Protein AF-0000000066158138 (afdb_homodimer)

Structure (mmCIF, N/CA/C/O backbone):
data_AF-0000000066158138-model_v1
#
loop_
_entity.id
_entity.type
_entity.pdbx_description
1 polymer 'Ribonuclease 3'
#
loop_
_atom_site.group_PDB
_atom_site.id
_atom_site.type_symbol
_atom_site.label_atom_id
_atom_site.label_alt_id
_atom_site.label_comp_id
_atom_site.label_asym_id
_atom_site.label_entity_id
_atom_site.label_seq_id
_atom_site.pdbx_PDB_ins_code
_atom_site.Cartn_x
_atom_site.Cartn_y
_atom_site.Cartn_z
_atom_site.occupancy
_atom_site.B_iso_or_equiv
_atom_site.auth_seq_id
_atom_site.auth_comp_id
_atom_site.auth_asym_id
_atom_site.auth_atom_id
_atom_site.pdbx_PDB_model_num
ATOM 1 N N . MET A 1 1 ? -23.312 14.273 19.5 1 67.94 1 MET A N 1
ATOM 2 C CA . MET A 1 1 ? -22.516 13.242 18.844 1 67.94 1 MET A CA 1
ATOM 3 C C . MET A 1 1 ? -23.359 12 18.562 1 67.94 1 MET A C 1
ATOM 5 O O . MET A 1 1 ? -24.312 11.719 19.297 1 67.94 1 MET A O 1
ATOM 9 N N . LEU A 1 2 ? -23.156 11.445 17.406 1 81.56 2 LEU A N 1
ATOM 10 C CA . LEU A 1 2 ? -23.984 10.328 16.969 1 81.56 2 LEU A CA 1
ATOM 11 C C . LEU A 1 2 ? -23.781 9.117 17.875 1 81.56 2 LEU A C 1
ATOM 13 O O . LEU A 1 2 ? -22.734 8.969 18.5 1 81.56 2 LEU A O 1
ATOM 17 N N . ASP A 1 3 ? -24.844 8.438 18.156 1 91.94 3 ASP A N 1
ATOM 18 C CA . ASP A 1 3 ? -24.75 7.125 18.781 1 91.94 3 ASP A CA 1
ATOM 19 C C . ASP A 1 3 ? -24.156 6.094 1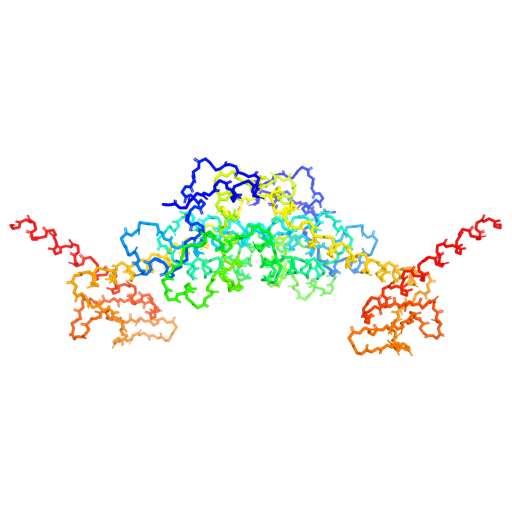7.828 1 91.94 3 ASP A C 1
ATOM 21 O O . ASP A 1 3 ? -24.781 5.723 16.844 1 91.94 3 ASP A O 1
ATOM 25 N N . LEU A 1 4 ? -22.953 5.711 18.141 1 96.12 4 LEU A N 1
ATOM 26 C CA . LEU A 1 4 ? -22.219 4.863 17.219 1 96.12 4 LEU A CA 1
ATOM 27 C C . LEU A 1 4 ? -22.234 3.408 17.672 1 96.12 4 LEU A C 1
ATOM 29 O O . LEU A 1 4 ? -21.484 2.582 17.156 1 96.12 4 LEU A O 1
ATOM 33 N N . THR A 1 5 ? -23.141 3.068 18.578 1 95.94 5 THR A N 1
ATOM 34 C CA . THR A 1 5 ? -23.234 1.728 19.141 1 95.94 5 THR A CA 1
ATOM 35 C C . THR A 1 5 ? -23.578 0.704 18.062 1 95.94 5 THR A C 1
ATOM 37 O O . THR A 1 5 ? -22.984 -0.374 18.016 1 95.94 5 THR A O 1
ATOM 40 N N . GLU A 1 6 ? -24.484 1.044 17.234 1 96.69 6 GLU A N 1
ATOM 41 C CA . GLU A 1 6 ? -24.906 0.137 16.156 1 96.69 6 GLU A CA 1
ATOM 42 C C . GLU A 1 6 ? -23.766 -0.094 15.172 1 96.69 6 GLU A C 1
ATOM 44 O O . GLU A 1 6 ? -23.609 -1.198 14.641 1 96.69 6 GLU A O 1
ATOM 49 N N . LEU A 1 7 ? -23.047 0.933 14.906 1 97.88 7 LEU A N 1
ATOM 50 C CA . LEU A 1 7 ? -21.906 0.79 14 1 97.88 7 LEU A CA 1
ATOM 51 C C . LEU A 1 7 ? -20.828 -0.104 14.617 1 97.88 7 LEU A C 1
ATOM 53 O O . LEU A 1 7 ? -20.281 -0.973 13.938 1 97.88 7 LEU A O 1
ATOM 57 N N . GLU A 1 8 ? -20.578 0.082 15.867 1 98.25 8 GLU A N 1
ATOM 58 C CA . GLU A 1 8 ? -19.641 -0.784 16.562 1 98.25 8 GLU A CA 1
ATOM 59 C C . GLU A 1 8 ? -20.062 -2.244 16.5 1 98.25 8 GLU A C 1
ATOM 61 O O . GLU A 1 8 ? -19.234 -3.137 16.312 1 98.25 8 GLU A O 1
ATOM 66 N N . ASN A 1 9 ? -21.359 -2.43 16.641 1 97.56 9 ASN A N 1
ATOM 67 C CA . ASN A 1 9 ? -21.906 -3.783 16.547 1 97.56 9 ASN A CA 1
ATOM 68 C C . ASN A 1 9 ? -21.688 -4.375 15.148 1 97.56 9 ASN A C 1
ATOM 70 O O . ASN A 1 9 ? -21.312 -5.543 15.016 1 97.56 9 ASN A O 1
ATOM 74 N N . SER A 1 10 ? -21.922 -3.592 14.188 1 97.75 10 SER A N 1
ATOM 75 C CA . SER A 1 10 ? -21.719 -4.047 12.82 1 97.75 10 SER A CA 1
ATOM 76 C C . SER A 1 10 ? -20.266 -4.359 12.539 1 97.75 10 SER A C 1
ATOM 78 O O . SER A 1 10 ? -19.938 -5.27 11.773 1 97.75 10 SER A O 1
ATOM 80 N N . LEU A 1 11 ? -19.391 -3.623 13.18 1 98.25 11 LEU A N 1
ATOM 81 C CA . LEU A 1 11 ? -17.953 -3.814 13.016 1 98.25 11 LEU A CA 1
ATOM 82 C C . LEU A 1 11 ? -17.453 -4.961 13.891 1 98.25 11 LEU A C 1
ATOM 84 O O . LEU A 1 11 ? -16.391 -5.531 13.633 1 98.25 11 LEU A O 1
ATOM 88 N N . GLY A 1 12 ? -18.203 -5.254 14.914 1 97.94 12 GLY A N 1
ATOM 89 C CA . GLY A 1 12 ? -17.797 -6.262 15.867 1 97.94 12 GLY A CA 1
ATOM 90 C C . GLY A 1 12 ? -16.656 -5.801 16.766 1 97.94 12 GLY A C 1
ATOM 91 O O . GLY A 1 12 ? -15.797 -6.594 17.156 1 97.94 12 GLY A O 1
ATOM 92 N N . VAL A 1 13 ? -16.578 -4.488 16.984 1 98.19 13 VAL A N 1
ATOM 93 C CA . VAL A 1 13 ? -15.469 -3.928 17.766 1 98.19 13 VAL A CA 1
ATOM 94 C C . VAL A 1 13 ? -16 -2.883 18.734 1 98.19 13 VAL A C 1
ATOM 96 O O . VAL A 1 13 ? -16.766 -1.989 18.344 1 98.19 13 VAL A O 1
ATOM 99 N N . LYS A 1 14 ? -15.68 -2.992 19.953 1 98 14 LYS A N 1
ATOM 100 C CA . LYS A 1 14 ? -15.922 -1.938 20.938 1 98 14 LYS A CA 1
ATOM 101 C C . LYS A 1 14 ? -14.68 -1.081 21.141 1 98 14 LYS A C 1
ATOM 103 O O . LYS A 1 14 ? -13.656 -1.566 21.625 1 98 14 LYS A O 1
ATOM 108 N N . PHE A 1 15 ? -14.812 0.191 20.875 1 98.06 15 PHE A N 1
ATOM 109 C CA . PHE A 1 15 ? -13.648 1.075 20.922 1 98.06 15 PHE A CA 1
ATOM 110 C C . PHE A 1 15 ? -13.297 1.44 22.359 1 98.06 15 PHE A C 1
ATOM 112 O O . PHE A 1 15 ? -14.18 1.704 23.172 1 98.06 15 PHE A O 1
ATOM 119 N N . GLU A 1 16 ? -12.047 1.436 22.672 1 98.12 16 GLU A N 1
ATOM 120 C CA . GLU A 1 16 ? -11.555 2.012 23.922 1 98.12 16 GLU A CA 1
ATOM 121 C C . GLU A 1 16 ? -11.594 3.537 23.875 1 98.12 16 GLU A C 1
ATOM 123 O O . GLU A 1 16 ? -11.922 4.18 24.875 1 98.12 16 GLU A O 1
ATOM 128 N N . GLN A 1 17 ? -11.258 4.09 22.719 1 97.12 17 GLN A N 1
ATOM 129 C CA . GLN A 1 17 ? -11.328 5.523 22.453 1 97.12 17 GLN A CA 1
ATOM 130 C C . GLN A 1 17 ? -12.359 5.828 21.375 1 97.12 17 GLN A C 1
ATOM 132 O O . GLN A 1 17 ? -12 6.016 20.203 1 97.12 17 GLN A O 1
ATOM 137 N N . PRO A 1 18 ? -13.539 6.016 21.812 1 96.06 18 PRO A N 1
ATOM 138 C CA . PRO A 1 18 ? -14.617 6.227 20.859 1 96.06 18 PRO A CA 1
ATOM 139 C C . PRO A 1 18 ? -14.367 7.422 19.938 1 96.06 18 PRO A C 1
ATOM 141 O O . PRO A 1 18 ? -14.875 7.461 18.812 1 96.06 18 PRO A O 1
ATOM 144 N N . SER A 1 19 ? -13.516 8.336 20.375 1 95.88 19 SER A N 1
ATOM 145 C CA . SER A 1 19 ? -13.227 9.531 19.594 1 95.88 19 SER A CA 1
ATOM 146 C C . SER A 1 19 ? -12.531 9.18 18.281 1 95.88 19 SER A C 1
ATOM 148 O O . SER A 1 19 ? -12.633 9.914 17.297 1 95.88 19 SER A O 1
ATOM 150 N N . LEU A 1 20 ? -11.812 8.055 18.25 1 97.62 20 LEU A N 1
ATOM 151 C CA . LEU A 1 20 ? -11.148 7.602 17.031 1 97.62 20 LEU A CA 1
ATOM 152 C C . LEU A 1 20 ? -12.18 7.266 15.953 1 97.62 20 LEU A C 1
ATOM 154 O O . LEU A 1 20 ? -12.008 7.648 14.789 1 97.62 20 LEU A O 1
ATOM 158 N N . LEU A 1 21 ? -13.227 6.551 16.406 1 98.31 21 LEU A N 1
ATOM 159 C CA . LEU A 1 21 ? -14.281 6.211 15.453 1 98.31 21 LEU A CA 1
ATOM 160 C C . LEU A 1 21 ? -15.016 7.465 14.977 1 98.31 21 LEU A C 1
ATOM 162 O O . LEU A 1 21 ? -15.344 7.586 13.797 1 98.31 21 LEU A O 1
ATOM 166 N N . GLU A 1 22 ? -15.227 8.359 15.859 1 97.12 22 GLU A N 1
ATOM 167 C CA . GLU A 1 22 ? -15.875 9.617 15.5 1 97.12 22 GLU A CA 1
ATOM 168 C C . GLU A 1 22 ? -15.062 10.383 14.461 1 97.12 22 GLU A C 1
ATOM 170 O O . GLU A 1 22 ? -15.609 10.867 13.469 1 97.12 22 GLU A O 1
ATOM 175 N N . GLN A 1 23 ? -13.805 10.438 14.711 1 96.81 23 GLN A N 1
ATOM 176 C CA . GLN A 1 23 ? -12.93 11.156 13.781 1 96.81 23 GLN A CA 1
ATOM 177 C C . GLN A 1 23 ? -12.953 10.516 12.398 1 96.81 23 GLN A C 1
ATOM 179 O O . GLN A 1 23 ? -12.906 11.219 11.383 1 96.81 23 GLN A O 1
ATOM 184 N N . ALA A 1 24 ? -12.984 9.25 12.328 1 98.56 24 ALA A N 1
ATOM 185 C CA . ALA A 1 24 ? -12.977 8.508 11.07 1 98.56 24 ALA A CA 1
ATOM 186 C C . ALA A 1 24 ? -14.211 8.836 10.234 1 98.56 24 ALA A C 1
ATOM 188 O O . ALA A 1 24 ? -14.227 8.586 9.023 1 98.56 24 ALA A O 1
ATOM 189 N N . LEU A 1 25 ? -15.219 9.414 10.883 1 98.44 25 LEU A N 1
ATOM 190 C CA . LEU A 1 25 ? -16.5 9.633 10.211 1 98.44 25 LEU A CA 1
ATOM 191 C C . LEU A 1 25 ? -16.672 11.109 9.844 1 98.44 25 LEU A C 1
ATOM 193 O O . LEU A 1 25 ? -17.703 11.5 9.297 1 98.44 25 LEU A O 1
ATOM 197 N N . ILE A 1 26 ? -15.656 11.867 10.078 1 97.5 26 ILE A N 1
ATOM 198 C CA . ILE A 1 26 ? -15.75 13.297 9.844 1 97.5 26 ILE A CA 1
ATOM 199 C C . ILE A 1 26 ? -15.227 13.633 8.445 1 97.5 26 ILE A C 1
ATOM 201 O O . ILE A 1 26 ? -14.031 13.484 8.172 1 97.5 26 ILE A O 1
ATOM 205 N N . HIS A 1 27 ? -16.094 14.047 7.637 1 97.12 27 HIS A N 1
ATOM 206 C CA . HIS A 1 27 ? -15.734 14.484 6.297 1 97.12 27 HIS A CA 1
ATOM 207 C C . HIS A 1 27 ? -15.211 15.914 6.309 1 97.12 27 HIS A C 1
ATOM 209 O O . HIS A 1 27 ? -15.594 16.719 7.164 1 97.12 27 HIS A O 1
ATOM 215 N N . THR A 1 28 ? -14.375 16.25 5.359 1 93.44 28 THR A N 1
ATOM 216 C CA . THR A 1 28 ? -13.758 17.562 5.266 1 93.44 28 THR A CA 1
ATOM 217 C C . THR A 1 28 ? -14.82 18.656 5.184 1 93.44 28 THR A C 1
ATOM 219 O O . THR A 1 28 ? -14.625 19.75 5.703 1 93.44 28 THR A O 1
ATOM 222 N N . SER A 1 29 ? -15.969 18.406 4.539 1 92.94 29 SER A N 1
ATOM 223 C CA . SER A 1 29 ? -17.031 19.406 4.406 1 92.94 29 SER A CA 1
ATOM 224 C C . SER A 1 29 ? -17.594 19.797 5.766 1 92.94 29 SER A C 1
ATOM 226 O O . SER A 1 29 ? -18.047 20.922 5.953 1 92.94 29 SER A O 1
ATOM 228 N N . TRP A 1 30 ? -17.594 18.859 6.688 1 93.94 30 TRP A N 1
ATOM 229 C CA . TRP A 1 30 ? -18.078 19.141 8.031 1 93.94 30 TRP A CA 1
ATOM 230 C C . TRP A 1 30 ? -17.109 20.031 8.797 1 93.94 30 TRP A C 1
ATOM 232 O O . TRP A 1 30 ? -17.531 20.938 9.523 1 93.94 30 TRP A O 1
ATOM 242 N N . VAL A 1 31 ? -15.859 19.766 8.672 1 88.69 31 VAL A N 1
ATOM 243 C CA . VAL A 1 31 ? -14.812 20.531 9.328 1 88.69 31 VAL A CA 1
ATOM 244 C C . VAL A 1 31 ? -14.883 21.984 8.867 1 88.69 31 VAL A C 1
ATOM 246 O O . VAL A 1 31 ? -14.727 22.906 9.672 1 88.69 31 VAL A O 1
ATOM 249 N N . ASN A 1 32 ? -15.039 22.156 7.598 1 82.19 32 ASN A N 1
ATOM 250 C CA . ASN A 1 32 ? -15.117 23.5 7.023 1 82.19 32 ASN A CA 1
ATOM 251 C C . ASN A 1 32 ? -16.234 24.312 7.656 1 82.19 32 ASN A C 1
ATOM 253 O O . ASN A 1 32 ? -16.125 25.531 7.785 1 82.19 32 ASN A O 1
ATOM 257 N N . GLU A 1 33 ? -17.281 23.625 8.055 1 87.88 33 GLU A N 1
ATOM 258 C CA . GLU A 1 33 ? -18.438 24.297 8.633 1 87.88 33 GLU A CA 1
ATOM 259 C C . GLU A 1 33 ? -18.344 24.375 10.156 1 87.88 33 GLU A C 1
ATOM 261 O O . GLU A 1 33 ? -19.109 25.094 10.797 1 87.88 33 GLU A O 1
ATOM 266 N N . ASN A 1 34 ? -17.406 23.641 10.656 1 84.88 34 ASN A N 1
ATOM 267 C CA . ASN A 1 34 ? -17.188 23.609 12.102 1 84.88 34 ASN A CA 1
ATOM 268 C C . ASN A 1 34 ? -15.727 23.844 12.445 1 84.88 34 ASN A C 1
ATOM 270 O O . ASN A 1 34 ? -15.086 22.969 13.055 1 84.88 34 ASN A O 1
ATOM 274 N N . PRO A 1 35 ? -15.242 24.969 12.156 1 70.94 35 PRO A N 1
ATOM 275 C CA . PRO A 1 35 ? -13.805 25.234 12.281 1 70.94 35 PRO A CA 1
ATOM 276 C C . PRO A 1 35 ? -13.312 25.141 13.727 1 70.94 35 PRO A C 1
ATOM 278 O O . PRO A 1 35 ? -12.125 24.906 13.953 1 70.94 35 PRO A O 1
ATOM 281 N N . ASN A 1 36 ? -14.164 25.25 14.633 1 70.38 36 ASN A N 1
ATOM 282 C CA . ASN A 1 36 ? -13.766 25.203 16.047 1 70.38 36 ASN A CA 1
ATOM 283 C C . ASN A 1 36 ? -13.625 23.781 16.547 1 70.38 36 ASN A C 1
ATOM 285 O O . ASN A 1 36 ? -13.18 23.547 17.672 1 70.38 36 ASN A O 1
ATOM 289 N N . HIS A 1 37 ? -14.039 22.953 15.711 1 71.69 37 HIS A N 1
ATOM 290 C CA . HIS A 1 37 ? -13.898 21.562 16.125 1 71.69 37 HIS A CA 1
ATOM 291 C C . HIS A 1 37 ? -12.438 21.109 16.078 1 71.69 37 HIS A C 1
ATOM 293 O O . HIS A 1 37 ? -11.719 21.438 15.125 1 71.69 37 HIS A O 1
ATOM 299 N N . SER A 1 38 ? -11.984 20.562 17.031 1 69 38 SER A N 1
ATOM 300 C CA . SER A 1 38 ? -10.57 20.266 17.234 1 69 38 SER A CA 1
ATOM 301 C C . SER A 1 38 ? -10.133 19.062 16.406 1 69 38 SER A C 1
ATOM 303 O O . SER A 1 38 ? -8.953 18.922 16.094 1 69 38 SER A O 1
ATOM 305 N N . SER A 1 39 ? -11.188 18.344 16.078 1 76 39 SER A N 1
ATOM 306 C CA . SER A 1 39 ? -10.789 17.141 15.359 1 76 39 SER A CA 1
ATOM 307 C C . SER A 1 39 ? -10.617 17.406 13.867 1 76 39 SER A C 1
ATOM 309 O O . SER A 1 39 ? -11.414 18.141 13.266 1 76 39 SER A O 1
ATOM 311 N N . GLY A 1 40 ? -9.602 16.938 13.258 1 85.81 40 GLY A N 1
ATOM 312 C CA . GLY A 1 40 ? -9.422 17.016 11.82 1 85.81 40 GLY A CA 1
ATOM 313 C C . GLY A 1 40 ? -10.328 16.062 11.062 1 85.81 40 GLY A C 1
ATOM 314 O O . GLY A 1 40 ? -11.109 15.32 11.664 1 85.81 40 GLY A O 1
ATOM 315 N N . SER A 1 41 ? -10.398 16.141 9.789 1 94.62 41 SER A N 1
ATOM 316 C CA . SER A 1 41 ? -11.18 15.25 8.938 1 94.62 41 SER A CA 1
ATOM 317 C C . SER A 1 41 ? -10.609 13.836 8.969 1 94.62 41 SER A C 1
ATOM 319 O O . SER A 1 41 ? -9.609 13.578 9.633 1 94.62 41 SER A O 1
ATOM 321 N N . ASN A 1 42 ? -11.258 13 8.297 1 97.88 42 ASN A N 1
ATOM 322 C CA . ASN A 1 42 ? -10.867 11.594 8.305 1 97.88 42 ASN A CA 1
ATOM 323 C C . ASN A 1 42 ? -9.797 11.305 7.25 1 97.88 42 ASN A C 1
ATOM 325 O O . ASN A 1 42 ? -9.398 10.156 7.066 1 97.88 42 ASN A O 1
ATOM 329 N N . GLU A 1 43 ? -9.242 12.281 6.621 1 97.38 43 GLU A N 1
ATOM 330 C CA . GLU A 1 43 ? -8.391 12.094 5.453 1 97.38 43 GLU A CA 1
ATOM 331 C C . GLU A 1 43 ? -7.062 11.445 5.832 1 97.38 43 GLU A C 1
ATOM 333 O O . GLU A 1 43 ? -6.57 10.57 5.125 1 97.38 43 GLU A O 1
ATOM 338 N N . ARG A 1 44 ? -6.496 11.922 6.918 1 97.25 44 ARG A N 1
ATOM 339 C CA . ARG A 1 44 ? -5.238 11.328 7.355 1 97.25 44 ARG A CA 1
ATOM 340 C C . ARG A 1 44 ? -5.434 9.867 7.754 1 97.25 44 ARG A C 1
ATOM 342 O O . ARG A 1 44 ? -4.57 9.023 7.492 1 97.25 44 ARG A O 1
ATOM 349 N N . MET A 1 45 ? -6.578 9.562 8.367 1 98.62 45 MET A N 1
ATOM 350 C CA . MET A 1 45 ? -6.891 8.188 8.742 1 98.62 45 MET A CA 1
ATOM 351 C C . MET A 1 45 ? -7.152 7.332 7.512 1 98.62 45 MET A C 1
ATOM 353 O O . MET A 1 45 ? -6.828 6.141 7.5 1 98.62 45 MET A O 1
ATOM 357 N N . GLU A 1 46 ? -7.82 7.949 6.523 1 98.75 46 GLU A N 1
ATOM 358 C CA . GLU A 1 46 ? -7.988 7.258 5.25 1 98.75 46 GLU A CA 1
ATOM 359 C C . GLU A 1 46 ? -6.648 6.801 4.684 1 98.75 46 GLU A C 1
ATOM 361 O O . GLU A 1 46 ? -6.52 5.668 4.219 1 98.75 46 GLU A O 1
ATOM 366 N N . PHE A 1 47 ? -5.684 7.672 4.805 1 98.62 47 PHE A N 1
ATOM 367 C CA . PHE A 1 47 ? -4.324 7.391 4.355 1 98.62 47 PHE A CA 1
ATOM 368 C C . PHE A 1 47 ? -3.758 6.176 5.078 1 98.62 47 PHE A C 1
ATOM 370 O O . PHE A 1 47 ? -3.246 5.25 4.445 1 98.62 47 PHE A O 1
ATOM 377 N N . LEU A 1 48 ? -3.844 6.137 6.328 1 98.81 48 LEU A N 1
ATOM 378 C CA . LEU A 1 48 ? -3.338 5.023 7.121 1 98.81 48 LEU A CA 1
ATOM 379 C C . LEU A 1 48 ? -4.145 3.756 6.859 1 98.81 48 LEU A C 1
ATOM 381 O O . LEU A 1 48 ? -3.574 2.674 6.707 1 98.81 48 LEU A O 1
ATOM 385 N N . GLY A 1 49 ? -5.445 3.896 6.797 1 98.88 49 GLY A N 1
ATOM 386 C CA . GLY A 1 49 ? -6.328 2.762 6.582 1 98.88 49 GLY A CA 1
ATOM 387 C C . GLY A 1 49 ? -6.094 2.062 5.258 1 98.88 49 GLY A C 1
ATOM 388 O O . GLY A 1 49 ? -6.188 0.837 5.172 1 98.88 49 GLY A O 1
ATOM 389 N N . ASP A 1 50 ? -5.832 2.85 4.27 1 98.56 50 ASP A N 1
ATOM 390 C CA . ASP A 1 50 ? -5.52 2.293 2.957 1 98.56 50 ASP A CA 1
ATOM 391 C C . ASP A 1 50 ? -4.309 1.363 3.029 1 98.56 50 ASP A C 1
ATOM 393 O O . ASP A 1 50 ? -4.328 0.267 2.463 1 98.56 50 ASP A O 1
ATOM 397 N N . ALA A 1 51 ? -3.297 1.806 3.729 1 98.69 51 ALA A N 1
ATOM 398 C CA . ALA A 1 51 ? -2.076 1.015 3.873 1 98.69 51 ALA A CA 1
ATOM 399 C C . ALA A 1 51 ? -2.336 -0.248 4.688 1 98.69 51 ALA A C 1
ATOM 401 O O . ALA A 1 51 ? -1.831 -1.323 4.359 1 98.69 51 ALA A O 1
ATOM 402 N N . VAL A 1 52 ? -3.109 -0.127 5.727 1 98.88 52 VAL A N 1
ATOM 403 C CA . VAL A 1 52 ? -3.447 -1.25 6.594 1 98.88 52 VAL A CA 1
ATOM 404 C C . VAL A 1 52 ? -4.215 -2.305 5.801 1 98.88 52 VAL A C 1
ATOM 406 O O . VAL A 1 52 ? -3.896 -3.494 5.863 1 98.88 52 VAL A O 1
ATOM 409 N N . LEU A 1 53 ? -5.18 -1.821 5.051 1 98.88 53 LEU A N 1
ATOM 410 C CA . LEU A 1 53 ? -5.973 -2.715 4.211 1 98.88 53 LEU A CA 1
ATOM 411 C C . LEU A 1 53 ? -5.086 -3.438 3.203 1 98.88 53 LEU A C 1
ATOM 413 O O . LEU A 1 53 ? -5.219 -4.648 3.01 1 98.88 53 LEU A O 1
ATOM 417 N N . GLY A 1 54 ? -4.188 -2.721 2.652 1 98.56 54 GLY A N 1
ATOM 418 C CA . GLY A 1 54 ? -3.295 -3.256 1.637 1 98.56 54 GLY A CA 1
ATOM 419 C C . GLY A 1 54 ? -2.428 -4.395 2.145 1 98.56 54 GLY A C 1
ATOM 420 O O . GLY A 1 54 ? -2.33 -5.441 1.501 1 98.56 54 GLY A O 1
ATOM 421 N N . VAL A 1 55 ? -1.822 -4.184 3.279 1 98.81 55 VAL A N 1
ATOM 422 C CA . VAL A 1 55 ? -0.882 -5.188 3.768 1 98.81 55 VAL A CA 1
ATOM 423 C C . VAL A 1 55 ? -1.646 -6.41 4.266 1 98.81 55 VAL A C 1
ATOM 425 O O . VAL A 1 55 ? -1.182 -7.543 4.117 1 98.81 55 VAL A O 1
ATOM 428 N N . ILE A 1 56 ? -2.816 -6.215 4.816 1 98.81 56 ILE A N 1
ATOM 429 C CA . ILE A 1 56 ? -3.613 -7.332 5.312 1 98.81 56 ILE A CA 1
ATOM 430 C C . ILE A 1 56 ? -4.008 -8.242 4.148 1 98.81 56 ILE A C 1
ATOM 432 O O . ILE A 1 56 ? -3.857 -9.461 4.23 1 98.81 56 ILE A O 1
ATOM 436 N N . PHE A 1 57 ? -4.418 -7.66 3.072 1 98.69 57 PHE A N 1
ATOM 437 C CA . PHE A 1 57 ? -4.801 -8.477 1.929 1 98.69 57 PHE A CA 1
ATOM 438 C C . PHE A 1 57 ? -3.572 -9.062 1.239 1 98.69 57 PHE A C 1
ATOM 440 O O . PHE A 1 57 ? -3.605 -10.188 0.749 1 98.69 57 PHE A O 1
ATOM 447 N N . ALA A 1 58 ? -2.516 -8.273 1.13 1 98.69 58 ALA A N 1
ATOM 448 C CA . ALA A 1 58 ? -1.293 -8.82 0.546 1 98.69 58 ALA A CA 1
ATOM 449 C C . ALA A 1 58 ? -0.835 -10.062 1.299 1 98.69 58 ALA A C 1
ATOM 451 O O . ALA A 1 58 ? -0.496 -11.078 0.686 1 98.69 58 ALA A O 1
ATOM 452 N N . ASP A 1 59 ? -0.849 -9.922 2.578 1 98.62 59 ASP A N 1
ATOM 453 C CA . ASP A 1 59 ? -0.461 -11.039 3.436 1 98.62 59 ASP A CA 1
ATOM 454 C C . ASP A 1 59 ? -1.388 -12.234 3.232 1 98.62 59 ASP A C 1
ATOM 456 O O . ASP A 1 59 ? -0.924 -13.367 3.082 1 98.62 59 ASP A O 1
ATOM 460 N N . ARG A 1 60 ? -2.654 -12.008 3.195 1 97.88 60 ARG A N 1
ATOM 461 C CA . ARG A 1 60 ? -3.643 -13.062 3.021 1 97.88 60 ARG A CA 1
ATOM 462 C C . ARG A 1 60 ? -3.486 -13.742 1.664 1 97.88 60 ARG A C 1
ATOM 464 O O . ARG A 1 60 ? -3.465 -14.969 1.576 1 97.88 60 ARG A O 1
ATOM 471 N N . LEU A 1 61 ? -3.396 -13.008 0.649 1 97.12 61 LEU A N 1
ATOM 472 C CA . LEU A 1 61 ? -3.295 -13.523 -0.71 1 97.12 61 LEU A CA 1
ATOM 473 C C . LEU A 1 61 ? -2.002 -14.312 -0.896 1 97.12 61 LEU A C 1
ATOM 475 O O . LEU A 1 61 ? -2.004 -15.375 -1.517 1 97.12 61 LEU A O 1
ATOM 479 N N . TYR A 1 62 ? -0.928 -13.781 -0.388 1 97.5 62 TYR A N 1
ATOM 480 C CA . TYR A 1 62 ? 0.371 -14.438 -0.469 1 97.5 62 TYR A CA 1
ATOM 481 C C . TYR A 1 62 ? 0.307 -15.844 0.112 1 97.5 62 TYR A C 1
ATOM 483 O O . TYR A 1 62 ? 0.866 -16.781 -0.459 1 97.5 62 TYR A O 1
ATOM 491 N N . HIS A 1 63 ? -0.38 -15.961 1.185 1 95.88 63 HIS A N 1
ATOM 492 C CA . HIS A 1 63 ? -0.421 -17.234 1.893 1 95.88 63 HIS A CA 1
ATOM 493 C C . HIS A 1 63 ? -1.529 -18.125 1.351 1 95.88 63 HIS A C 1
ATOM 495 O O . HIS A 1 63 ? -1.355 -19.344 1.247 1 95.88 63 HIS A O 1
ATOM 501 N N . ASP A 1 64 ? -2.637 -17.578 0.997 1 93.31 64 ASP A N 1
ATOM 502 C CA . ASP A 1 64 ? -3.791 -18.344 0.559 1 93.31 64 ASP A CA 1
ATOM 503 C C . ASP A 1 64 ? -3.568 -18.922 -0.838 1 93.31 64 ASP A C 1
ATOM 505 O O . ASP A 1 64 ? -4.141 -19.953 -1.188 1 93.31 64 ASP A O 1
ATOM 509 N N . PHE A 1 65 ? -2.752 -18.25 -1.624 1 90.12 65 PHE A N 1
ATOM 510 C CA . PHE A 1 65 ? -2.555 -18.656 -3.008 1 90.12 65 PHE A CA 1
ATOM 511 C C . PHE A 1 65 ? -1.073 -18.859 -3.309 1 90.12 65 PHE A C 1
ATOM 513 O O . PHE A 1 65 ? -0.491 -18.109 -4.102 1 90.12 65 PHE A O 1
ATOM 520 N N . PRO A 1 66 ? -0.517 -19.891 -2.844 1 87.44 66 PRO A N 1
ATOM 521 C CA . PRO A 1 66 ? 0.927 -20.109 -2.975 1 87.44 66 PRO A CA 1
ATOM 522 C C . PRO A 1 66 ? 1.354 -20.391 -4.414 1 87.44 66 PRO A C 1
ATOM 524 O O . PRO A 1 66 ? 2.529 -20.234 -4.754 1 87.44 66 PRO A O 1
ATOM 527 N N . ASP A 1 67 ? 0.398 -20.672 -5.289 1 80.5 67 ASP A N 1
ATOM 528 C CA . ASP A 1 67 ? 0.772 -21.141 -6.621 1 80.5 67 ASP A CA 1
ATOM 529 C C . ASP A 1 67 ? 0.511 -20.062 -7.672 1 80.5 67 ASP A C 1
ATOM 531 O O . ASP A 1 67 ? 0.812 -20.25 -8.852 1 80.5 67 ASP A O 1
ATOM 535 N N . ILE A 1 68 ? -0.035 -18.953 -7.223 1 83.19 68 ILE A N 1
ATOM 536 C CA . ILE A 1 68 ? -0.335 -17.922 -8.203 1 83.19 68 ILE A CA 1
ATOM 537 C C . ILE A 1 68 ? 0.836 -16.953 -8.297 1 83.19 68 ILE A C 1
ATOM 539 O O . ILE A 1 68 ? 1.554 -16.734 -7.32 1 83.19 68 ILE A O 1
ATOM 543 N N . GLN A 1 69 ? 0.986 -16.328 -9.453 1 87.31 69 GLN A N 1
ATOM 544 C CA . GLN A 1 69 ? 2.115 -15.453 -9.734 1 87.31 69 GLN A CA 1
ATOM 545 C C . GLN A 1 69 ? 1.852 -14.039 -9.219 1 87.31 69 GLN A C 1
ATOM 547 O O . GLN A 1 69 ? 0.711 -13.688 -8.906 1 87.31 69 GLN A O 1
ATOM 552 N N . GLU A 1 70 ? 2.916 -13.258 -9.203 1 92.88 70 GLU A N 1
ATOM 553 C CA . GLU A 1 70 ? 2.871 -11.898 -8.672 1 92.88 70 GLU A CA 1
ATOM 554 C C . GLU A 1 70 ? 1.809 -11.062 -9.383 1 92.88 70 GLU A C 1
ATOM 556 O O . GLU A 1 70 ? 1.085 -10.297 -8.742 1 92.88 70 GLU A O 1
ATOM 561 N N . GLY A 1 71 ? 1.767 -11.188 -10.672 1 91.56 71 GLY A N 1
ATOM 562 C CA . GLY A 1 71 ? 0.784 -10.43 -11.43 1 91.56 71 GLY A CA 1
ATOM 563 C C . GLY A 1 71 ? -0.641 -10.672 -10.969 1 91.56 71 GLY A C 1
ATOM 564 O O . GLY A 1 71 ? -1.427 -9.734 -10.844 1 91.56 71 GLY A O 1
ATOM 565 N N . ASP A 1 72 ? -0.97 -11.859 -10.688 1 90.06 72 ASP A N 1
ATOM 566 C CA . ASP A 1 72 ? -2.307 -12.219 -10.227 1 90.06 72 ASP A CA 1
ATOM 567 C C . ASP A 1 72 ? -2.531 -11.758 -8.789 1 90.06 72 ASP A C 1
ATOM 569 O O . ASP A 1 72 ? -3.631 -11.32 -8.438 1 90.06 72 ASP A O 1
ATOM 573 N N . LEU A 1 73 ? -1.496 -11.922 -7.938 1 94.81 73 LEU A N 1
ATOM 574 C CA . LEU A 1 73 ? -1.594 -11.398 -6.578 1 94.81 73 LEU A CA 1
ATOM 575 C C . LEU A 1 73 ? -1.936 -9.914 -6.594 1 94.81 73 LEU A C 1
ATOM 577 O O . LEU A 1 73 ? -2.811 -9.469 -5.848 1 94.81 73 LEU A O 1
ATOM 581 N N . THR A 1 74 ? -1.253 -9.203 -7.461 1 95.5 74 THR A N 1
ATOM 582 C CA . THR A 1 74 ? -1.477 -7.77 -7.605 1 95.5 74 THR A CA 1
ATOM 583 C C . THR A 1 74 ? -2.898 -7.488 -8.078 1 95.5 74 THR A C 1
ATOM 585 O O . THR A 1 74 ? -3.572 -6.602 -7.547 1 95.5 74 THR A O 1
ATOM 588 N N . ARG A 1 75 ? -3.311 -8.211 -9.023 1 92.44 75 ARG A N 1
ATOM 589 C CA . ARG A 1 75 ? -4.66 -8.055 -9.555 1 92.44 75 ARG A CA 1
ATOM 590 C C . ARG A 1 75 ? -5.707 -8.328 -8.484 1 92.44 75 ARG A C 1
ATOM 592 O O . ARG A 1 75 ? -6.656 -7.559 -8.328 1 92.44 75 ARG A O 1
ATOM 599 N N . PHE A 1 76 ? -5.547 -9.383 -7.75 1 94.94 76 PHE A N 1
ATOM 600 C CA . PHE A 1 76 ? -6.5 -9.75 -6.711 1 94.94 76 PHE A CA 1
ATOM 601 C C . PHE A 1 76 ? -6.531 -8.703 -5.605 1 94.94 76 PHE A C 1
ATOM 603 O O . PHE A 1 76 ? -7.605 -8.336 -5.125 1 94.94 76 PHE A O 1
ATOM 610 N N . ARG A 1 77 ? -5.371 -8.289 -5.16 1 97.69 77 ARG A N 1
ATOM 611 C CA . ARG A 1 77 ? -5.348 -7.223 -4.164 1 97.69 77 ARG A CA 1
ATOM 612 C C . ARG A 1 77 ? -6.094 -5.992 -4.664 1 97.69 77 ARG A C 1
ATOM 614 O O . ARG A 1 77 ? -6.879 -5.391 -3.926 1 97.69 77 ARG A O 1
ATOM 621 N N . SER A 1 78 ? -5.828 -5.586 -5.887 1 96.94 78 SER A N 1
ATOM 622 C CA . SER A 1 78 ? -6.48 -4.418 -6.473 1 96.94 78 SER A CA 1
ATOM 623 C C . SER A 1 78 ? -7.996 -4.574 -6.473 1 96.94 78 SER A C 1
ATOM 625 O O . SER A 1 78 ? -8.727 -3.615 -6.203 1 96.94 78 SER A O 1
ATOM 627 N N . LEU A 1 79 ? -8.461 -5.742 -6.734 1 94.5 79 LEU A N 1
ATOM 628 C CA . LEU A 1 79 ? -9.898 -6.016 -6.754 1 94.5 79 LEU A CA 1
ATOM 629 C C . LEU A 1 79 ? -10.5 -5.863 -5.363 1 94.5 79 LEU A C 1
ATOM 631 O O . LEU A 1 79 ? -11.625 -5.391 -5.219 1 94.5 79 LEU A O 1
ATOM 635 N N . LEU A 1 80 ? -9.781 -6.227 -4.438 1 97.5 80 LEU A N 1
ATOM 636 C CA . LEU A 1 80 ? -10.281 -6.219 -3.068 1 97.5 80 LEU A CA 1
ATOM 637 C C . LEU A 1 80 ? -10.281 -4.805 -2.5 1 97.5 80 LEU A C 1
ATOM 639 O O . LEU A 1 80 ? -11.18 -4.438 -1.743 1 97.5 80 LEU A O 1
ATOM 643 N N . VAL A 1 81 ? -9.273 -4 -2.926 1 98.19 81 VAL A N 1
ATOM 644 C CA . VAL A 1 81 ? -9.094 -2.721 -2.248 1 98.19 81 VAL A CA 1
ATOM 645 C C . VAL A 1 81 ? -9.656 -1.595 -3.111 1 98.19 81 VAL A C 1
ATOM 647 O O . VAL A 1 81 ? -9.656 -0.431 -2.705 1 98.19 81 VAL A O 1
ATOM 650 N N . ARG A 1 82 ? -10.148 -1.925 -4.27 1 96.62 82 ARG A N 1
ATOM 651 C CA . ARG A 1 82 ? -10.664 -0.892 -5.16 1 96.62 82 ARG A CA 1
ATOM 652 C C . ARG A 1 82 ? -11.922 -0.25 -4.582 1 96.62 82 ARG A C 1
ATOM 654 O O . ARG A 1 82 ? -12.586 -0.837 -3.729 1 96.62 82 ARG A O 1
ATOM 661 N N . ARG A 1 83 ? -12.258 0.851 -5.043 1 97.5 83 ARG A N 1
ATOM 662 C CA . ARG A 1 83 ? -13.344 1.677 -4.516 1 97.5 83 ARG A CA 1
ATOM 663 C C . ARG A 1 83 ? -14.664 0.925 -4.551 1 97.5 83 ARG A C 1
ATOM 665 O O . ARG A 1 83 ? -15.445 0.991 -3.598 1 97.5 83 ARG A O 1
ATOM 672 N N . GLU A 1 84 ? -14.906 0.244 -5.609 1 96.12 84 GLU A N 1
ATOM 673 C CA . GLU A 1 84 ? -16.172 -0.481 -5.754 1 96.12 84 GLU A CA 1
ATOM 674 C C . GLU A 1 84 ? -16.359 -1.474 -4.613 1 96.12 84 GLU A C 1
ATOM 676 O O . GLU A 1 84 ? -17.453 -1.566 -4.043 1 96.12 84 GLU A O 1
ATOM 681 N N . SER A 1 85 ? -15.344 -2.207 -4.293 1 97.31 85 SER A N 1
ATOM 682 C CA . SER A 1 85 ? -15.406 -3.17 -3.199 1 97.31 85 SER A CA 1
ATOM 683 C C . SER A 1 85 ? -15.609 -2.471 -1.859 1 97.31 85 SER A C 1
ATOM 685 O O . SER A 1 85 ? -16.438 -2.898 -1.048 1 97.31 85 SER A O 1
ATOM 687 N N . LEU A 1 86 ? -14.883 -1.399 -1.672 1 98.69 86 LEU A N 1
ATOM 688 C CA . LEU A 1 86 ? -14.984 -0.657 -0.42 1 98.69 86 LEU A CA 1
ATOM 689 C C . LEU A 1 86 ? -16.391 -0.102 -0.23 1 98.69 86 LEU A C 1
ATOM 691 O O . LEU A 1 86 ? -16.922 -0.115 0.883 1 98.69 86 LEU A O 1
ATOM 695 N N . VAL A 1 87 ? -16.938 0.372 -1.328 1 98.44 87 VAL A N 1
ATOM 696 C CA . VAL A 1 87 ? -18.266 0.943 -1.275 1 98.44 87 VAL A CA 1
ATOM 697 C C . VAL A 1 87 ? -19.281 -0.146 -0.926 1 98.44 87 VAL A C 1
ATOM 699 O O . VAL A 1 87 ? -20.172 0.067 -0.099 1 98.44 87 VAL A O 1
ATOM 702 N N . ARG A 1 88 ? -19.156 -1.32 -1.506 1 97.56 88 ARG A N 1
ATOM 703 C CA . ARG A 1 88 ? -20.062 -2.424 -1.219 1 97.56 88 ARG A CA 1
ATOM 704 C C . ARG A 1 88 ? -20.016 -2.803 0.257 1 97.56 88 ARG A C 1
ATOM 706 O O . ARG A 1 88 ? -21.062 -3.006 0.885 1 97.56 88 ARG A O 1
ATOM 713 N N . VAL A 1 89 ? -18.891 -2.865 0.801 1 98.31 89 VAL A N 1
ATOM 714 C CA . VAL A 1 89 ? -18.719 -3.229 2.205 1 98.31 89 VAL A CA 1
ATOM 715 C C . VAL A 1 89 ? -19.281 -2.123 3.094 1 98.31 89 VAL A C 1
ATOM 717 O O . VAL A 1 89 ? -19.969 -2.4 4.082 1 98.31 89 VAL A O 1
ATOM 720 N N . ALA A 1 90 ? -18.969 -0.861 2.725 1 98.69 90 ALA A N 1
ATOM 721 C CA . ALA A 1 90 ? -19.469 0.282 3.49 1 98.69 90 ALA A CA 1
ATOM 722 C C . ALA A 1 90 ? -20.984 0.311 3.518 1 98.69 90 ALA A C 1
ATOM 724 O O . ALA A 1 90 ? -21.594 0.569 4.562 1 98.69 90 ALA A O 1
ATOM 725 N N . LEU A 1 91 ? -21.562 0.068 2.396 1 98 91 LEU A N 1
ATOM 726 C CA . LEU A 1 91 ? -23.016 0.042 2.305 1 98 91 LEU A CA 1
ATOM 727 C C . LEU A 1 91 ? -23.594 -1.097 3.139 1 98 91 LEU A C 1
ATOM 729 O O . LEU A 1 91 ? -24.656 -0.95 3.744 1 98 91 LEU A O 1
ATOM 733 N N . GLY A 1 92 ? -22.906 -2.215 3.193 1 97.25 92 GLY A N 1
ATOM 734 C CA . GLY A 1 92 ? -23.328 -3.377 3.951 1 97.25 92 GLY A CA 1
ATOM 735 C C . GLY A 1 92 ? -23.484 -3.104 5.438 1 97.25 92 GLY A C 1
ATOM 736 O O . GLY A 1 92 ? -24.266 -3.758 6.117 1 97.25 92 GLY A O 1
ATOM 737 N N . ILE A 1 93 ? -22.797 -2.127 5.906 1 98 93 ILE A N 1
ATOM 738 C CA . ILE A 1 93 ? -22.875 -1.812 7.328 1 98 93 ILE A CA 1
ATOM 739 C C . ILE A 1 93 ? -23.547 -0.449 7.516 1 98 93 ILE A C 1
ATOM 741 O O . ILE A 1 93 ? -23.438 0.159 8.586 1 98 93 ILE A O 1
ATOM 745 N N . ASN A 1 94 ? -24.094 0.115 6.465 1 97.94 94 ASN A N 1
ATOM 746 C CA . ASN A 1 94 ? -24.797 1.393 6.461 1 97.94 94 ASN A CA 1
ATOM 747 C C . ASN A 1 94 ? -23.906 2.527 6.957 1 97.94 94 ASN A C 1
ATOM 749 O O . ASN A 1 94 ? -24.328 3.346 7.773 1 97.94 94 ASN A O 1
ATOM 753 N N . LEU A 1 95 ? -22.734 2.551 6.484 1 98.62 95 LEU A N 1
ATOM 754 C CA . LEU A 1 95 ? -21.734 3.475 6.992 1 98.62 95 LEU A CA 1
ATOM 755 C C . LEU A 1 95 ? -22.141 4.922 6.738 1 98.62 95 LEU A C 1
ATOM 757 O O . LEU A 1 95 ? -21.859 5.805 7.555 1 98.62 95 LEU A O 1
ATOM 761 N N . GLY A 1 96 ? -22.766 5.176 5.609 1 98.31 96 GLY A N 1
ATOM 762 C CA . GLY A 1 96 ? -23.156 6.523 5.215 1 98.31 96 GLY A CA 1
ATOM 763 C C . GLY A 1 96 ? -24 7.23 6.258 1 98.31 96 GLY A C 1
ATOM 764 O O . GLY A 1 96 ? -23.922 8.453 6.402 1 98.31 96 GLY A O 1
ATOM 765 N N . LYS A 1 97 ? -24.734 6.449 6.996 1 97.31 97 LYS A N 1
ATOM 766 C CA . LYS A 1 97 ? -25.656 6.957 8.016 1 97.31 97 LYS A CA 1
ATOM 767 C C . LYS A 1 97 ? -24.891 7.703 9.109 1 97.31 97 LYS A C 1
ATOM 769 O O . LYS A 1 97 ? -25.453 8.586 9.758 1 97.31 97 LYS A O 1
ATOM 774 N N . TYR A 1 98 ? -23.672 7.426 9.234 1 98.31 98 TYR A N 1
ATOM 775 C CA . TYR A 1 98 ? -22.953 7.902 10.414 1 98.31 98 TYR A CA 1
ATOM 776 C C . TYR A 1 98 ? -21.984 9.023 10.047 1 98.31 98 TYR A C 1
ATOM 778 O O . TYR A 1 98 ? -21.328 9.602 10.914 1 98.31 98 TYR A O 1
ATOM 786 N N . LEU A 1 99 ? -21.938 9.398 8.766 1 98.12 99 LEU A N 1
ATOM 787 C CA . LEU A 1 99 ? -20.969 10.398 8.312 1 98.12 99 LEU A CA 1
ATOM 788 C C . LEU A 1 99 ? -21.359 11.781 8.82 1 98.12 99 LEU A C 1
ATOM 790 O O . LEU A 1 99 ? -22.531 12.141 8.828 1 98.12 99 LEU A O 1
ATOM 794 N N . TYR A 1 100 ? -20.344 12.453 9.328 1 97.12 100 TYR A N 1
ATOM 795 C CA . TYR A 1 100 ? -20.5 13.891 9.539 1 97.12 100 TYR A CA 1
ATOM 796 C C . TYR A 1 100 ? -20.188 14.664 8.266 1 97.12 100 TYR A C 1
ATOM 798 O O . TYR A 1 100 ? -19.047 14.688 7.809 1 97.12 100 TYR A O 1
ATOM 806 N N . LEU A 1 101 ? -21.25 15.312 7.758 1 96.69 101 LEU A N 1
ATOM 807 C CA . LEU A 1 101 ? -21.125 16.062 6.508 1 96.69 101 LEU A CA 1
ATOM 808 C C . LEU A 1 101 ? -21.578 17.5 6.688 1 96.69 101 LEU A C 1
ATOM 810 O O . LEU A 1 101 ? -22.438 17.797 7.516 1 96.69 101 LEU A O 1
ATOM 814 N N . GLY A 1 102 ? -20.875 18.312 5.957 1 95.38 102 GLY A N 1
ATOM 815 C CA . GLY A 1 102 ? -21.438 19.656 5.852 1 95.38 102 GLY A CA 1
ATOM 816 C C . GLY A 1 102 ? -22.797 19.688 5.203 1 95.38 102 GLY A C 1
ATOM 817 O O . GLY A 1 102 ? -23.188 18.734 4.512 1 95.38 102 GLY A O 1
ATOM 818 N N . ARG A 1 103 ? -23.531 20.781 5.367 1 95.44 103 ARG A N 1
ATOM 819 C CA . ARG A 1 103 ? -24.906 20.875 4.883 1 95.44 103 ARG A CA 1
ATOM 820 C C . ARG A 1 103 ? -24.969 20.703 3.369 1 95.44 103 ARG A C 1
ATOM 822 O O . ARG A 1 103 ? -25.781 19.938 2.859 1 95.44 103 ARG A O 1
ATOM 829 N N . GLY A 1 104 ? -24.156 21.406 2.697 1 94.69 104 GLY A N 1
ATOM 830 C CA . GLY A 1 104 ? -24.141 21.328 1.246 1 94.69 104 GLY A CA 1
ATOM 831 C C . GLY A 1 104 ? -23.812 19.938 0.734 1 94.69 104 GLY A C 1
ATOM 832 O O . GLY A 1 104 ? -24.453 19.438 -0.194 1 94.69 104 GLY A O 1
ATOM 833 N N . GLU A 1 105 ? -22.844 19.297 1.341 1 95.25 105 GLU A N 1
ATOM 834 C CA . GLU A 1 105 ? -22.438 17.953 0.966 1 95.25 105 GLU A CA 1
ATOM 835 C C . GLU A 1 105 ? -23.531 16.938 1.241 1 95.25 105 GLU A C 1
ATOM 837 O O . GLU A 1 105 ? -23.766 16.031 0.436 1 95.25 105 GLU A O 1
ATOM 842 N N . ASP A 1 106 ? -24.203 17.109 2.295 1 95.88 106 ASP A N 1
ATOM 843 C CA . ASP A 1 106 ? -25.266 16.172 2.672 1 95.88 106 ASP A CA 1
ATOM 844 C C . ASP A 1 106 ? -26.453 16.297 1.722 1 95.88 106 ASP A C 1
ATOM 846 O O . ASP A 1 106 ? -27.031 15.289 1.303 1 95.88 106 ASP A O 1
ATOM 850 N N . VAL A 1 107 ? -26.75 17.5 1.385 1 96.12 107 VAL A N 1
ATOM 851 C CA . VAL A 1 107 ? -27.875 17.766 0.489 1 96.12 107 VAL A CA 1
ATOM 852 C C . VAL A 1 107 ? -27.594 17.156 -0.885 1 96.12 107 VAL A C 1
ATOM 854 O O . VAL A 1 107 ? -28.516 16.688 -1.56 1 96.12 107 VAL A O 1
ATOM 857 N N . SER A 1 108 ? -26.375 17.172 -1.208 1 96.31 108 SER A N 1
ATOM 858 C CA . SER A 1 108 ? -25.984 16.625 -2.506 1 96.31 108 SER A CA 1
ATOM 859 C C . SER A 1 108 ? -25.766 15.125 -2.436 1 96.31 108 SER A C 1
ATOM 861 O O . SER A 1 108 ? -25.031 14.562 -3.256 1 96.31 108 SER A O 1
ATOM 863 N N . LYS A 1 109 ? -26.219 14.445 -1.396 1 96.75 109 LYS A N 1
ATOM 864 C CA . LYS A 1 109 ? -26.219 13 -1.207 1 96.75 109 LYS A CA 1
ATOM 865 C C . LYS A 1 109 ? -24.797 12.484 -0.962 1 96.75 109 LYS A C 1
ATOM 867 O O . LYS A 1 109 ? -24.438 11.406 -1.438 1 96.75 109 LYS A O 1
ATOM 872 N N . GLY A 1 110 ? -24.047 13.32 -0.244 1 97 110 GLY A N 1
ATOM 873 C CA . GLY A 1 110 ? -22.672 12.961 0.1 1 97 110 GLY A CA 1
ATOM 874 C C . GLY A 1 110 ? -22.578 11.641 0.844 1 97 110 GLY A C 1
ATOM 875 O O . GLY A 1 110 ? -21.578 10.938 0.744 1 97 110 GLY A O 1
ATOM 876 N N . ARG A 1 111 ? -23.656 11.266 1.503 1 96.69 111 ARG A N 1
ATOM 877 C CA . ARG A 1 111 ? -23.656 10.055 2.318 1 96.69 111 ARG A CA 1
ATOM 878 C C . ARG A 1 111 ? -23.641 8.805 1.444 1 96.69 111 ARG A C 1
ATOM 880 O O . ARG A 1 111 ? -23.312 7.711 1.92 1 96.69 111 ARG A O 1
ATO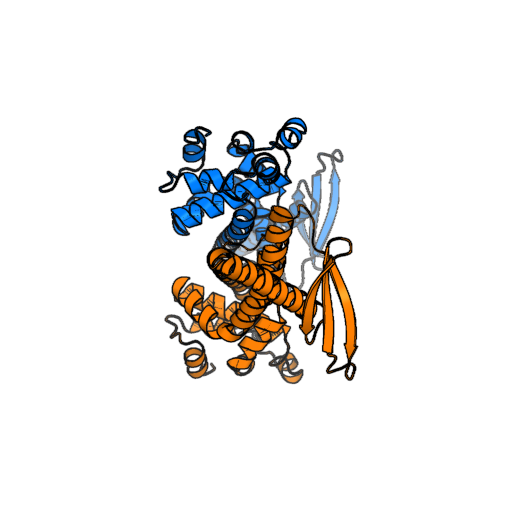M 887 N N . PHE A 1 112 ? -23.922 8.992 0.186 1 96.69 112 PHE A N 1
ATOM 888 C CA . PHE A 1 112 ? -24 7.855 -0.723 1 96.69 112 PHE A CA 1
ATOM 889 C C . PHE A 1 112 ? -22.922 7.941 -1.795 1 96.69 112 PHE A C 1
ATOM 891 O O . PHE A 1 112 ? -22.781 7.035 -2.615 1 96.69 112 PHE A O 1
ATOM 898 N N . LYS A 1 113 ? -22.125 8.984 -1.771 1 97.69 113 LYS A N 1
ATOM 899 C CA . LYS A 1 113 ? -21.062 9.133 -2.764 1 97.69 113 LYS A CA 1
ATOM 900 C C . LYS A 1 113 ? -19.984 8.078 -2.562 1 97.69 113 LYS A C 1
ATOM 902 O O . LYS A 1 113 ? -19.469 7.91 -1.451 1 97.69 113 LYS A O 1
ATOM 907 N N . PRO A 1 114 ? -19.609 7.414 -3.598 1 98.06 114 PRO A N 1
ATOM 908 C CA . PRO A 1 114 ? -18.625 6.34 -3.49 1 98.06 114 PRO A CA 1
ATOM 909 C C . PRO A 1 114 ? -17.312 6.809 -2.865 1 98.06 114 PRO A C 1
ATOM 911 O O . PRO A 1 114 ? -16.75 6.121 -2.004 1 98.06 114 PRO A O 1
ATOM 914 N N . ALA A 1 115 ? -16.844 7.965 -3.252 1 97.81 115 ALA A N 1
ATOM 915 C CA . ALA A 1 115 ? -15.578 8.469 -2.732 1 97.81 115 ALA A CA 1
ATOM 916 C C . ALA A 1 115 ? -15.648 8.672 -1.222 1 97.81 115 ALA A C 1
ATOM 918 O O . ALA A 1 115 ? -14.703 8.344 -0.5 1 97.81 115 ALA A O 1
ATOM 919 N N . ASN A 1 116 ? -16.766 9.25 -0.725 1 98.56 116 ASN A N 1
ATOM 920 C CA . ASN A 1 116 ? -16.922 9.492 0.704 1 98.56 116 ASN A CA 1
ATOM 921 C C . ASN A 1 116 ? -17.016 8.188 1.487 1 98.56 116 ASN A C 1
ATOM 923 O O . ASN A 1 116 ? -16.422 8.055 2.555 1 98.56 116 ASN A O 1
ATOM 927 N N . LEU A 1 117 ? -17.781 7.254 0.911 1 98.75 117 LEU A N 1
ATOM 928 C CA . LEU A 1 117 ? -17.969 5.969 1.573 1 98.75 117 LEU A CA 1
ATOM 929 C C . LEU A 1 117 ? -16.672 5.191 1.664 1 98.75 117 LEU A C 1
ATOM 931 O O . LEU A 1 117 ? -16.312 4.676 2.727 1 98.75 117 LEU A O 1
ATOM 935 N N . ALA A 1 118 ? -15.961 5.117 0.537 1 98.81 118 ALA A N 1
ATOM 936 C CA . ALA A 1 118 ? -14.703 4.375 0.503 1 98.81 118 ALA A CA 1
ATOM 937 C C . ALA A 1 118 ? -13.68 4.992 1.45 1 98.81 118 ALA A C 1
ATOM 939 O O . ALA A 1 118 ? -13.023 4.281 2.219 1 98.81 118 ALA A O 1
ATOM 940 N N . GLY A 1 119 ? -13.562 6.289 1.423 1 98.62 119 GLY A N 1
ATOM 941 C CA . GLY A 1 119 ? -12.625 6.988 2.291 1 98.62 119 GLY A CA 1
ATOM 942 C C . GLY A 1 119 ? -12.945 6.828 3.764 1 98.62 119 GLY A C 1
ATOM 943 O O . GLY A 1 119 ? -12.055 6.605 4.578 1 98.62 119 GLY A O 1
ATOM 944 N N . ALA A 1 120 ? -14.203 6.965 4.059 1 98.81 120 ALA A N 1
ATOM 945 C CA . ALA A 1 120 ? -14.633 6.805 5.445 1 98.81 120 ALA A CA 1
ATOM 946 C C . ALA A 1 120 ? -14.375 5.379 5.938 1 98.81 120 ALA A C 1
ATOM 948 O O . ALA A 1 120 ? -13.984 5.176 7.086 1 98.81 120 ALA A O 1
ATOM 949 N N . PHE A 1 121 ? -14.641 4.414 5.113 1 98.94 121 PHE A N 1
ATOM 950 C CA . PHE A 1 121 ? -14.414 3.025 5.492 1 98.94 121 PHE A CA 1
ATOM 951 C C . PHE A 1 121 ? -12.945 2.781 5.805 1 98.94 121 PHE A C 1
ATOM 953 O O . PHE A 1 121 ? -12.609 2.16 6.816 1 98.94 121 PHE A O 1
ATOM 960 N N . GLU A 1 122 ? -12.07 3.258 4.906 1 98.94 122 GLU A N 1
ATOM 961 C CA . GLU A 1 122 ? -10.641 3.145 5.164 1 98.94 122 GLU A CA 1
ATOM 962 C C . GLU A 1 122 ? -10.258 3.828 6.477 1 98.94 122 GLU A C 1
ATOM 964 O O . GLU A 1 122 ? -9.461 3.299 7.246 1 98.94 122 GLU A O 1
ATOM 969 N N . ALA A 1 123 ? -10.836 4.98 6.703 1 98.88 123 ALA A N 1
ATOM 970 C CA . ALA A 1 123 ? -10.562 5.711 7.941 1 98.88 123 ALA A CA 1
ATOM 971 C C . ALA A 1 123 ? -11.039 4.922 9.156 1 98.88 123 ALA A C 1
ATOM 973 O O . ALA A 1 123 ? -10.383 4.926 10.203 1 98.88 123 ALA A O 1
ATOM 974 N N . VAL A 1 124 ? -12.156 4.277 9.039 1 98.94 124 VAL A N 1
ATOM 975 C CA . VAL A 1 124 ? -12.672 3.441 10.125 1 98.94 124 VAL A CA 1
ATOM 976 C C . VAL A 1 124 ? -11.695 2.307 10.406 1 98.94 124 VAL A C 1
ATOM 978 O O . VAL A 1 124 ? -11.438 1.975 11.57 1 98.94 124 VAL A O 1
ATOM 981 N N . LEU A 1 125 ? -11.18 1.717 9.359 1 98.88 125 LEU A N 1
ATOM 982 C CA . LEU A 1 125 ? -10.18 0.669 9.547 1 98.88 125 LEU A CA 1
ATOM 983 C C . LEU A 1 125 ? -8.961 1.204 10.297 1 98.88 125 LEU A C 1
ATOM 985 O O . LEU A 1 125 ? -8.414 0.52 11.156 1 98.88 125 LEU A O 1
ATOM 989 N N . ALA A 1 126 ? -8.531 2.42 9.938 1 98.94 126 ALA A N 1
ATOM 990 C CA . ALA A 1 126 ? -7.426 3.055 10.656 1 98.94 126 ALA A CA 1
ATOM 991 C C . ALA A 1 126 ? -7.77 3.246 12.125 1 98.94 126 ALA A C 1
ATOM 993 O O . ALA A 1 126 ? -6.926 3.025 13 1 98.94 126 ALA A O 1
ATOM 994 N N . ALA A 1 127 ? -8.977 3.656 12.406 1 98.81 127 ALA A N 1
ATOM 995 C CA . ALA A 1 127 ? -9.414 3.838 13.781 1 98.81 127 ALA A CA 1
ATOM 996 C C . ALA A 1 127 ? -9.32 2.531 14.57 1 98.81 127 ALA A C 1
ATOM 998 O O . ALA A 1 127 ? -8.844 2.518 15.703 1 98.81 127 ALA A O 1
ATOM 999 N N . ILE A 1 128 ? -9.789 1.485 13.961 1 98.94 128 ILE A N 1
ATOM 1000 C CA . ILE A 1 128 ? -9.719 0.179 14.609 1 98.94 128 ILE A CA 1
ATOM 1001 C C . ILE A 1 128 ? -8.258 -0.208 14.828 1 98.94 128 ILE A C 1
ATOM 1003 O O . ILE A 1 128 ? -7.891 -0.669 15.914 1 98.94 128 ILE A O 1
ATOM 1007 N N . TYR A 1 129 ? -7.473 0.016 13.859 1 98.88 129 TYR A N 1
ATOM 1008 C CA . TYR A 1 129 ? -6.051 -0.32 13.914 1 98.88 129 TYR A CA 1
ATOM 1009 C C . TYR A 1 129 ? -5.363 0.423 15.055 1 98.88 129 TYR A C 1
ATOM 1011 O O . TYR A 1 129 ? -4.59 -0.169 15.812 1 98.88 129 TYR A O 1
ATOM 1019 N N . ILE A 1 130 ? -5.648 1.673 15.141 1 98.62 130 ILE A N 1
ATOM 1020 C CA . ILE A 1 130 ? -5.035 2.508 16.172 1 98.62 130 ILE A CA 1
ATOM 1021 C C . ILE A 1 130 ? -5.531 2.076 17.547 1 98.62 130 ILE A C 1
ATOM 1023 O O . ILE A 1 130 ? -4.746 2.002 18.5 1 98.62 130 ILE A O 1
ATOM 1027 N N . ASP A 1 131 ? -6.742 1.752 17.656 1 98.75 131 ASP A N 1
ATOM 1028 C CA . ASP A 1 131 ? -7.387 1.487 18.938 1 98.75 131 ASP A CA 1
ATOM 1029 C C . ASP A 1 131 ? -7.117 0.059 19.406 1 98.75 131 ASP A C 1
ATOM 1031 O O . ASP A 1 131 ? -6.898 -0.181 20.594 1 98.75 131 ASP A O 1
ATOM 1035 N N . LYS A 1 132 ? -7.137 -0.94 18.422 1 98.5 132 LYS A N 1
ATOM 1036 C CA . LYS A 1 132 ? -7.184 -2.342 18.828 1 98.5 132 LYS A CA 1
ATOM 1037 C C . LYS A 1 132 ? -6.016 -3.125 18.234 1 98.5 132 LYS A C 1
ATOM 1039 O O . LYS A 1 132 ? -5.754 -4.262 18.625 1 98.5 132 LYS A O 1
ATOM 1044 N N . GLY A 1 133 ? -5.371 -2.539 17.281 1 98.06 133 GLY A N 1
ATOM 1045 C CA . GLY A 1 133 ? -4.203 -3.197 16.719 1 98.06 133 GLY A CA 1
ATOM 1046 C C . GLY A 1 133 ? -4.504 -3.949 15.438 1 98.06 133 GLY A C 1
ATOM 1047 O O . GLY A 1 133 ? -5.648 -3.98 14.984 1 98.06 133 GLY A O 1
ATOM 1048 N N . MET A 1 134 ? -3.492 -4.57 14.898 1 98.12 134 MET A N 1
ATOM 1049 C CA . MET A 1 134 ? -3.51 -5.188 13.57 1 98.12 134 MET A CA 1
ATOM 1050 C C . MET A 1 134 ? -4.379 -6.441 13.57 1 98.12 134 MET A C 1
ATOM 1052 O O . MET A 1 134 ? -5.125 -6.684 12.617 1 98.12 134 MET A O 1
ATOM 1056 N N . ASP A 1 135 ? -4.285 -7.23 14.586 1 97.88 135 ASP A N 1
ATOM 1057 C CA . ASP A 1 135 ? -4.977 -8.516 14.609 1 97.88 135 ASP A CA 1
ATOM 1058 C C . ASP A 1 135 ? -6.488 -8.328 14.602 1 97.88 135 ASP A C 1
ATOM 1060 O O . ASP A 1 135 ? -7.199 -9 13.852 1 97.88 135 ASP A O 1
ATOM 1064 N N . VAL A 1 136 ? -6.953 -7.41 15.367 1 98.69 136 VAL A N 1
ATOM 1065 C CA . VAL A 1 136 ? -8.383 -7.133 15.414 1 98.69 136 VAL A CA 1
ATOM 1066 C C . VAL A 1 136 ? -8.836 -6.547 14.078 1 98.69 136 VAL A C 1
ATOM 1068 O O . VAL A 1 136 ? -9.906 -6.902 13.57 1 98.69 136 VAL A O 1
ATOM 1071 N N . THR A 1 137 ? -8.031 -5.672 13.516 1 98.88 137 THR A N 1
ATOM 1072 C CA . THR A 1 137 ? -8.359 -5.078 12.227 1 98.88 137 THR A CA 1
ATOM 1073 C C . THR A 1 137 ? -8.477 -6.152 11.148 1 98.88 137 THR A C 1
ATOM 1075 O O . THR A 1 137 ? -9.398 -6.121 10.336 1 98.88 137 THR A O 1
ATOM 1078 N N . ARG A 1 138 ? -7.562 -7.07 11.219 1 98.62 138 ARG A N 1
ATOM 1079 C CA . ARG A 1 138 ? -7.559 -8.188 10.281 1 98.62 138 ARG A CA 1
ATOM 1080 C C . ARG A 1 138 ? -8.852 -8.992 10.383 1 98.62 138 ARG A C 1
ATOM 1082 O O . ARG A 1 138 ? -9.461 -9.32 9.367 1 98.62 138 ARG A O 1
ATOM 1089 N N . GLU A 1 139 ? -9.258 -9.297 11.555 1 98.38 139 GLU A N 1
ATOM 1090 C CA . GLU A 1 139 ? -10.484 -10.062 11.766 1 98.38 139 GLU A CA 1
ATOM 1091 C C . GLU A 1 139 ? -11.703 -9.328 11.211 1 98.38 139 GLU A C 1
ATOM 1093 O O . GLU A 1 139 ? -12.578 -9.938 10.602 1 98.38 139 GLU A O 1
ATOM 1098 N N . VAL A 1 140 ? -11.773 -8.055 11.445 1 98.75 140 VAL A N 1
ATOM 1099 C CA . VAL A 1 140 ? -12.883 -7.238 10.969 1 98.75 140 VAL A CA 1
ATOM 1100 C C . VAL A 1 140 ? -12.914 -7.254 9.438 1 98.75 140 VAL A C 1
ATOM 1102 O O . VAL A 1 140 ? -13.969 -7.457 8.836 1 98.75 140 VAL A O 1
ATOM 1105 N N . ILE A 1 141 ? -11.758 -7.039 8.812 1 98.75 141 ILE A N 1
ATOM 1106 C CA . ILE A 1 141 ? -11.648 -6.98 7.359 1 98.75 141 ILE A CA 1
ATOM 1107 C C . ILE A 1 141 ? -12.07 -8.312 6.754 1 98.75 141 ILE A C 1
ATOM 1109 O O . ILE A 1 141 ? -12.859 -8.352 5.805 1 98.75 141 ILE A O 1
ATOM 1113 N N . PHE A 1 142 ? -11.586 -9.391 7.34 1 98 142 PHE A N 1
ATOM 1114 C CA . PHE A 1 142 ? -11.891 -10.703 6.773 1 98 142 PHE A CA 1
ATOM 1115 C C . PHE A 1 142 ? -13.375 -11.016 6.895 1 98 142 PHE A C 1
ATOM 1117 O O . PHE A 1 142 ? -13.953 -11.648 6.008 1 98 142 PHE A O 1
ATOM 1124 N N . ARG A 1 143 ? -13.969 -10.594 7.961 1 98.12 143 ARG A N 1
ATOM 1125 C CA . ARG A 1 143 ? -15.406 -10.805 8.133 1 98.12 143 ARG A CA 1
ATOM 1126 C C . ARG A 1 143 ? -16.203 -9.961 7.145 1 98.12 143 ARG A C 1
ATOM 1128 O O . ARG A 1 143 ? -17.109 -10.461 6.484 1 98.12 143 ARG A O 1
ATOM 1135 N N . LEU A 1 144 ? -15.898 -8.742 6.992 1 98.38 144 LEU A N 1
ATOM 1136 C CA . LEU A 1 144 ? -16.672 -7.805 6.184 1 98.38 144 LEU A CA 1
ATOM 1137 C C . LEU A 1 144 ? -16.453 -8.07 4.695 1 98.38 144 LEU A C 1
ATOM 1139 O O . LEU A 1 144 ? -17.344 -7.785 3.879 1 98.38 144 LEU A O 1
ATOM 1143 N N . PHE A 1 145 ? -15.273 -8.633 4.367 1 98.19 145 PHE A N 1
ATOM 1144 C CA . PHE A 1 145 ? -14.938 -8.828 2.963 1 98.19 145 PHE A CA 1
ATOM 1145 C C . PHE A 1 145 ? -15.156 -10.281 2.549 1 98.19 145 PHE A C 1
ATOM 1147 O O . PHE A 1 145 ? -14.609 -10.734 1.547 1 98.19 145 PHE A O 1
ATOM 1154 N N . LYS A 1 146 ? -15.867 -10.992 3.266 1 96.5 146 LYS A N 1
ATOM 1155 C CA . LYS A 1 146 ? -16.062 -12.414 3.002 1 96.5 146 LYS A CA 1
ATOM 1156 C C . LYS A 1 146 ? -16.547 -12.648 1.57 1 96.5 146 LYS A C 1
ATOM 1158 O O . LYS A 1 146 ? -16 -13.5 0.864 1 96.5 146 LYS A O 1
ATOM 1163 N N . THR A 1 147 ? -17.5 -11.891 1.147 1 94.44 147 THR A N 1
ATOM 1164 C CA . THR A 1 147 ? -18.062 -12.055 -0.189 1 94.44 147 THR A CA 1
ATOM 1165 C C . THR A 1 147 ? -17.031 -11.688 -1.256 1 94.44 147 THR A C 1
ATOM 1167 O O . THR A 1 147 ? -16.922 -12.367 -2.279 1 94.44 147 THR A O 1
ATOM 1170 N N . GLU A 1 148 ? -16.312 -10.609 -1.039 1 94.19 148 GLU A N 1
ATOM 1171 C CA . GLU A 1 148 ? -15.281 -10.195 -1.983 1 94.19 148 GLU A CA 1
ATOM 1172 C C . GLU A 1 148 ? -14.188 -11.25 -2.096 1 94.19 148 GLU A C 1
ATOM 1174 O O . GLU A 1 148 ? -13.664 -11.5 -3.188 1 94.19 148 GLU A O 1
ATOM 1179 N N . MET A 1 149 ? -13.836 -11.859 -0.994 1 94.44 149 MET A N 1
ATOM 1180 C CA . MET A 1 149 ? -12.805 -12.891 -0.973 1 94.44 149 MET A CA 1
ATOM 1181 C C . MET A 1 149 ? -13.273 -14.141 -1.708 1 94.44 149 MET A C 1
ATOM 1183 O O . MET A 1 149 ? -12.477 -14.812 -2.367 1 94.44 149 MET A O 1
ATOM 1187 N N . GLU A 1 150 ? -14.516 -14.43 -1.59 1 91.94 150 GLU A N 1
ATOM 1188 C CA . GLU A 1 150 ? -15.078 -15.562 -2.326 1 91.94 150 GLU A CA 1
ATOM 1189 C C . GLU A 1 150 ? -14.977 -15.344 -3.834 1 91.94 150 GLU A C 1
ATOM 1191 O O . GLU A 1 150 ? -14.711 -16.281 -4.586 1 91.94 150 GLU A O 1
ATOM 1196 N N . ARG A 1 151 ? -15.211 -14.133 -4.215 1 88.69 151 ARG A N 1
ATOM 1197 C CA . ARG A 1 151 ? -15.078 -13.797 -5.629 1 88.69 151 ARG A CA 1
ATOM 1198 C C . ARG A 1 151 ? -13.648 -14.008 -6.113 1 88.69 151 ARG A C 1
ATOM 1200 O O . ARG A 1 151 ? -13.43 -14.539 -7.203 1 88.69 151 ARG A O 1
ATOM 1207 N N . VAL A 1 152 ? -12.688 -13.602 -5.328 1 91.12 152 VAL A N 1
ATOM 1208 C CA . VAL A 1 152 ? -11.273 -13.75 -5.656 1 91.12 152 VAL A CA 1
ATOM 1209 C C . VAL A 1 152 ? -10.906 -15.227 -5.711 1 91.12 152 VAL A C 1
ATOM 1211 O O . VAL A 1 152 ? -10.133 -15.656 -6.578 1 91.12 152 VAL A O 1
ATOM 1214 N N . GLN A 1 153 ? -11.422 -16 -4.805 1 87.75 153 GLN A N 1
ATOM 1215 C CA . GLN A 1 153 ? -11.164 -17.438 -4.781 1 87.75 153 GLN A CA 1
ATOM 1216 C C . GLN A 1 153 ? -11.672 -18.109 -6.055 1 87.75 153 GLN A C 1
ATOM 1218 O O . GLN A 1 153 ? -11.016 -18.984 -6.598 1 87.75 153 GLN A O 1
ATOM 1223 N N . THR A 1 154 ? -12.789 -17.641 -6.457 1 82.19 154 THR A N 1
ATOM 1224 C CA . THR A 1 154 ? -13.367 -18.172 -7.688 1 82.19 154 THR A CA 1
ATOM 1225 C C . THR A 1 154 ? -12.5 -17.812 -8.891 1 82.19 154 THR A C 1
ATOM 1227 O O . THR A 1 154 ? -12.234 -18.656 -9.742 1 82.19 154 THR A O 1
ATOM 1230 N N . LEU A 1 155 ? -12.07 -16.641 -8.922 1 80.06 155 LEU A N 1
ATOM 1231 C CA . LEU A 1 155 ? -11.211 -16.188 -10 1 80.06 155 LEU A CA 1
ATOM 1232 C C . LEU A 1 155 ? -9.883 -16.938 -10 1 80.06 155 LEU A C 1
ATOM 1234 O O . LEU A 1 155 ? -9.367 -17.297 -11.062 1 80.06 155 LEU A O 1
ATOM 1238 N N . SER A 1 156 ? -9.305 -17.125 -8.852 1 80.25 156 SER A N 1
ATOM 1239 C CA . SER A 1 156 ? -8.039 -17.844 -8.711 1 80.25 156 SER A CA 1
ATOM 1240 C C . SER A 1 156 ? -8.164 -19.281 -9.188 1 80.25 156 SER A C 1
ATOM 1242 O O . SER A 1 156 ? -7.254 -19.812 -9.828 1 80.25 156 SER A O 1
ATOM 1244 N N . SER A 1 157 ? -9.211 -19.859 -8.852 1 75.06 157 SER A N 1
ATOM 1245 C CA . SER A 1 157 ? -9.461 -21.219 -9.305 1 75.06 157 SER A CA 1
ATOM 1246 C C . SER A 1 157 ? -9.469 -21.312 -10.828 1 75.06 157 SER A C 1
ATOM 1248 O O . SER A 1 157 ? -8.977 -22.281 -11.406 1 75.06 157 SER A O 1
ATOM 1250 N N . ASN A 1 158 ? -9.922 -20.281 -11.359 1 67.88 158 ASN A N 1
ATOM 1251 C CA . ASN A 1 158 ? -9.961 -20.219 -12.812 1 67.88 158 ASN A CA 1
ATOM 1252 C C . ASN A 1 158 ? -8.555 -20.109 -13.406 1 67.88 158 ASN A C 1
ATOM 1254 O O . ASN A 1 158 ? -8.258 -20.766 -14.406 1 67.88 158 ASN A O 1
ATOM 1258 N N . ILE A 1 159 ? -7.734 -19.406 -12.766 1 67.81 159 ILE A N 1
ATOM 1259 C CA . ILE A 1 159 ? -6.348 -19.25 -13.203 1 67.81 159 ILE A CA 1
ATOM 1260 C C . ILE A 1 159 ? -5.598 -20.562 -13.016 1 67.81 159 ILE A C 1
ATOM 1262 O O . ILE A 1 159 ? -4.828 -20.984 -13.891 1 67.81 159 ILE A O 1
ATOM 1266 N N . ASP A 1 160 ? -5.859 -21.156 -12 1 72.62 160 ASP A N 1
ATOM 1267 C CA . ASP A 1 160 ? -5.203 -22.406 -11.648 1 72.62 160 ASP A CA 1
ATOM 1268 C C . ASP A 1 160 ? -5.477 -23.484 -12.703 1 72.62 160 ASP A C 1
ATOM 1270 O O . ASP A 1 160 ? -4.57 -24.203 -13.102 1 72.62 160 ASP A O 1
ATOM 1274 N N . TYR A 1 161 ? -6.637 -23.438 -13.203 1 73.94 161 TYR A N 1
ATOM 1275 C CA . TYR A 1 161 ? -6.977 -24.469 -14.172 1 73.94 161 TYR A CA 1
ATOM 1276 C C . TYR A 1 161 ? -6.184 -24.281 -15.461 1 73.94 161 TYR A C 1
ATOM 1278 O O . TYR A 1 161 ? -5.676 -25.266 -16.016 1 73.94 161 TYR A O 1
ATOM 1286 N N . LYS A 1 162 ? -6.078 -23.078 -15.805 1 78.5 162 LYS A N 1
ATOM 1287 C CA . LYS A 1 162 ? -5.375 -22.828 -17.062 1 78.5 162 LYS A CA 1
ATOM 1288 C C . LYS A 1 162 ? -3.873 -23.047 -16.906 1 78.5 162 LYS A C 1
ATOM 1290 O O . LYS A 1 162 ? -3.23 -23.641 -17.766 1 78.5 162 LYS A O 1
ATOM 1295 N N . SER A 1 163 ? -3.426 -22.578 -15.789 1 76.06 163 SER A N 1
ATOM 1296 C CA . SER A 1 163 ? -2.002 -22.75 -15.523 1 76.06 163 SER A CA 1
ATOM 1297 C C . SER A 1 163 ? -1.652 -24.234 -15.359 1 76.06 163 SER A C 1
ATOM 1299 O O . SER A 1 163 ? -0.656 -24.703 -15.914 1 76.06 163 SER A O 1
ATOM 1301 N N . ARG A 1 164 ? -2.479 -24.906 -14.625 1 77.75 164 ARG A N 1
ATOM 1302 C CA . ARG A 1 164 ? -2.27 -26.328 -14.422 1 77.75 164 ARG A CA 1
ATOM 1303 C C . ARG A 1 164 ? -2.338 -27.094 -15.742 1 77.75 164 ARG A C 1
ATOM 1305 O O . ARG A 1 164 ? -1.539 -28 -15.984 1 77.75 164 ARG A O 1
ATOM 1312 N N . LEU A 1 165 ? -3.256 -26.75 -16.547 1 82.94 165 LEU A N 1
ATOM 1313 C CA . LEU A 1 165 ? -3.387 -27.391 -17.859 1 82.94 165 LEU A CA 1
ATOM 1314 C C . LEU A 1 165 ? -2.16 -27.125 -18.719 1 82.94 165 LEU A C 1
ATOM 1316 O O . LEU A 1 165 ? -1.669 -28.031 -19.406 1 82.94 165 LEU A O 1
ATOM 1320 N N . GLN A 1 166 ? -1.748 -25.875 -18.656 1 81.19 166 GLN A N 1
ATOM 1321 C CA . GLN A 1 166 ? -0.562 -25.516 -19.422 1 81.19 166 GLN A CA 1
ATOM 1322 C C . GLN A 1 166 ? 0.646 -26.344 -19 1 81.19 166 GLN A C 1
ATOM 1324 O O . GLN A 1 166 ? 1.39 -26.844 -19.844 1 81.19 166 GLN A O 1
ATOM 1329 N N . GLU A 1 167 ? 0.831 -26.438 -17.734 1 80.81 167 GLU A N 1
ATOM 1330 C CA . GLU A 1 167 ? 1.932 -27.234 -17.219 1 80.81 167 GLU A CA 1
ATOM 1331 C C . GLU A 1 167 ? 1.819 -28.688 -17.656 1 80.81 167 GLU A C 1
ATOM 1333 O O . GLU A 1 167 ? 2.812 -29.297 -18.047 1 80.81 167 GLU A O 1
ATOM 1338 N N . LEU A 1 168 ? 0.656 -29.234 -17.594 1 81.81 168 LEU A N 1
ATOM 1339 C CA . LEU A 1 168 ? 0.399 -30.625 -17.938 1 81.81 168 LEU A CA 1
ATOM 1340 C C . LEU A 1 168 ? 0.659 -30.875 -19.422 1 81.81 168 LEU A C 1
ATOM 1342 O O . LEU A 1 168 ? 1.344 -31.828 -19.797 1 81.81 168 LEU A O 1
ATOM 1346 N N . ILE A 1 169 ? 0.188 -30.016 -20.234 1 83.31 169 ILE A N 1
ATOM 1347 C CA . ILE A 1 169 ? 0.319 -30.156 -21.672 1 83.31 169 ILE A CA 1
ATOM 1348 C C . ILE A 1 169 ? 1.776 -29.953 -22.078 1 83.31 169 ILE A C 1
ATOM 1350 O O . ILE A 1 169 ? 2.291 -30.672 -22.953 1 83.31 169 ILE A O 1
ATOM 1354 N N . GLN A 1 170 ? 2.35 -28.984 -21.438 1 82.19 170 GLN A N 1
ATOM 1355 C CA . GLN A 1 170 ? 3.762 -28.734 -21.719 1 82.19 170 GLN A CA 1
ATOM 1356 C C . GLN A 1 170 ? 4.613 -29.938 -21.312 1 82.19 170 GLN A C 1
ATOM 1358 O O . GLN A 1 170 ? 5.531 -30.328 -22.031 1 82.19 170 GLN A O 1
ATOM 1363 N N . ALA A 1 171 ? 4.375 -30.5 -20.219 1 80.56 171 ALA A N 1
ATOM 1364 C CA . ALA A 1 171 ? 5.121 -31.641 -19.703 1 80.56 171 ALA A CA 1
ATOM 1365 C C . ALA A 1 171 ? 4.902 -32.875 -20.578 1 80.56 171 ALA A C 1
ATOM 1367 O O . ALA A 1 171 ? 5.844 -33.625 -20.859 1 80.56 171 ALA A O 1
ATOM 1368 N N . GLN A 1 172 ? 3.684 -33.062 -21.016 1 81.06 172 GLN A N 1
ATOM 1369 C CA . GLN A 1 172 ? 3.318 -34.281 -21.703 1 81.06 172 GLN A CA 1
ATOM 1370 C C . GLN A 1 172 ? 3.496 -34.156 -23.203 1 81.06 172 GLN A C 1
ATOM 1372 O O . GLN A 1 172 ? 3.854 -35.125 -23.875 1 81.06 172 GLN A O 1
ATOM 1377 N N . LEU A 1 173 ? 3.207 -33 -23.656 1 82.56 173 LEU A N 1
ATOM 1378 C CA . LEU A 1 173 ? 3.135 -32.875 -25.109 1 82.56 173 LEU A CA 1
ATOM 1379 C C . LEU A 1 173 ? 4.141 -31.828 -25.625 1 82.56 173 LEU A C 1
ATOM 1381 O O . LEU A 1 173 ? 4.301 -31.656 -26.828 1 82.56 173 LEU A O 1
ATOM 1385 N N . GLN A 1 174 ? 4.777 -31.141 -24.688 1 86.44 174 GLN A N 1
ATOM 1386 C CA . GLN A 1 174 ? 5.73 -30.094 -25.031 1 86.44 174 GLN A CA 1
ATOM 1387 C C . GLN A 1 174 ? 5.082 -29.031 -25.922 1 86.44 174 GLN A C 1
ATOM 1389 O O . GLN A 1 174 ? 5.668 -28.609 -26.906 1 86.44 174 GLN A O 1
ATOM 1394 N N . LEU A 1 175 ? 3.848 -28.875 -25.719 1 83.5 175 LEU A N 1
ATOM 1395 C CA . LEU A 1 175 ? 3.066 -27.859 -26.406 1 83.5 175 LEU A CA 1
ATOM 1396 C C . LEU A 1 175 ? 2.49 -26.844 -25.422 1 83.5 175 LEU A C 1
ATOM 1398 O O . LEU A 1 175 ? 2.494 -27.078 -24.219 1 83.5 175 LEU A O 1
ATOM 1402 N N . THR A 1 176 ? 2.1 -25.656 -25.984 1 87.25 176 THR A N 1
ATOM 1403 C CA . THR A 1 176 ? 1.393 -24.641 -25.203 1 87.25 176 THR A CA 1
ATOM 1404 C C . THR A 1 176 ? -0.082 -24.594 -25.594 1 87.25 176 THR A C 1
ATOM 1406 O O . THR A 1 176 ? -0.415 -24.406 -26.766 1 87.25 176 THR A O 1
ATOM 1409 N N . PRO A 1 177 ? -0.875 -24.812 -24.609 1 89.62 177 PRO A N 1
ATOM 1410 C CA . PRO A 1 177 ? -2.301 -24.734 -24.953 1 89.62 177 PRO A CA 1
ATOM 1411 C C . PRO A 1 177 ? -2.754 -23.328 -25.297 1 89.62 177 PRO A C 1
ATOM 1413 O O . PRO A 1 177 ? -2.217 -22.344 -24.766 1 89.62 177 PRO A O 1
ATOM 1416 N N . ARG A 1 178 ? -3.627 -23.234 -26.219 1 92.56 178 ARG A N 1
ATOM 1417 C CA . ARG A 1 178 ? -4.262 -22 -26.641 1 92.56 178 ARG A CA 1
ATOM 1418 C C . ARG A 1 178 ? -5.777 -22.078 -26.5 1 92.56 178 ARG A C 1
ATOM 1420 O O . ARG A 1 178 ? -6.34 -23.172 -26.375 1 92.56 178 ARG A O 1
ATOM 1427 N N . TYR A 1 179 ? -6.359 -20.844 -26.359 1 92.75 179 TYR A N 1
ATOM 1428 C CA . TYR A 1 179 ? -7.805 -20.781 -26.172 1 92.75 179 TYR A CA 1
ATOM 1429 C C . TYR A 1 179 ? -8.461 -19.969 -27.297 1 92.75 179 TYR A C 1
ATOM 1431 O O . TYR A 1 179 ? -7.891 -19 -27.781 1 92.75 179 TYR A O 1
ATOM 1439 N N . ARG A 1 180 ? -9.602 -20.406 -27.734 1 93.38 180 ARG A N 1
ATOM 1440 C CA . ARG A 1 180 ? -10.375 -19.641 -28.703 1 93.38 180 ARG A CA 1
ATOM 1441 C C . ARG A 1 180 ? -11.867 -19.719 -28.391 1 93.38 180 ARG A C 1
ATOM 1443 O O . ARG A 1 180 ? -12.359 -20.75 -27.938 1 93.38 180 ARG A O 1
ATOM 1450 N N . ILE A 1 181 ? -12.578 -18.625 -28.562 1 93.88 181 ILE A N 1
ATOM 1451 C CA . ILE A 1 181 ? -14.031 -18.609 -28.469 1 93.88 181 ILE A CA 1
ATOM 1452 C C . ILE A 1 181 ? -14.633 -19.156 -29.766 1 93.88 181 ILE A C 1
ATOM 1454 O O . ILE A 1 181 ? -14.383 -18.625 -30.844 1 93.88 181 ILE A O 1
ATOM 1458 N N . THR A 1 182 ? -15.305 -20.172 -29.625 1 93.56 182 THR A N 1
ATOM 1459 C CA . THR A 1 182 ? -15.82 -20.828 -30.812 1 93.56 182 THR A CA 1
ATOM 1460 C C . THR A 1 182 ? -17.266 -20.406 -31.078 1 93.56 182 THR A C 1
ATOM 1462 O O . THR A 1 182 ? -17.734 -20.484 -32.219 1 93.56 182 THR A O 1
ATOM 1465 N N . ASN A 1 183 ? -17.969 -20.078 -30.062 1 89.88 183 ASN A N 1
ATOM 1466 C CA . ASN A 1 183 ? -19.359 -19.703 -30.203 1 89.88 183 ASN A CA 1
ATOM 1467 C C . ASN A 1 183 ? -19.844 -18.812 -29.062 1 89.88 183 ASN A C 1
ATOM 1469 O O . ASN A 1 183 ? -19.203 -18.781 -28 1 89.88 183 ASN A O 1
ATOM 1473 N N . PHE A 1 184 ? -20.859 -18.016 -29.281 1 88.81 184 PHE A N 1
ATOM 1474 C CA . PHE A 1 184 ? -21.578 -17.328 -28.203 1 88.81 184 PHE A CA 1
ATOM 1475 C C . PHE A 1 184 ? -23.078 -17.328 -28.469 1 88.81 184 PHE A C 1
ATOM 1477 O O . PHE A 1 184 ? -23.5 -17.359 -29.625 1 88.81 184 PHE A O 1
ATOM 1484 N N . SER A 1 185 ? -23.828 -17.453 -27.359 1 88 185 SER A N 1
ATOM 1485 C CA . SER A 1 185 ? -25.281 -17.438 -27.484 1 88 185 SER A CA 1
ATOM 1486 C C . SER A 1 185 ? -25.938 -16.578 -26.406 1 88 185 SER A C 1
ATOM 1488 O O . SER A 1 185 ? -25.281 -16.219 -25.422 1 88 185 SER A O 1
ATOM 1490 N N . GLY A 1 186 ? -27.219 -16.156 -26.672 1 84.31 186 GLY A N 1
ATOM 1491 C CA . GLY A 1 186 ? -27.969 -15.367 -25.719 1 84.31 186 GLY A CA 1
ATOM 1492 C C . GLY A 1 186 ? -27.891 -13.875 -25.984 1 84.31 186 GLY A C 1
ATOM 1493 O O . GLY A 1 186 ? -27.109 -13.43 -26.812 1 84.31 186 GLY A O 1
ATOM 1494 N N . PRO A 1 187 ? -28.75 -13.172 -25.281 1 82.94 187 PRO A N 1
ATOM 1495 C CA . PRO A 1 187 ? -28.719 -11.711 -25.438 1 82.94 187 PRO A CA 1
ATOM 1496 C C . PRO A 1 187 ? -27.438 -11.094 -24.859 1 82.94 187 PRO A C 1
ATOM 1498 O O . PRO A 1 187 ? -26.734 -11.742 -24.094 1 82.94 187 PRO A O 1
ATOM 1501 N N . GLU A 1 188 ? -27.125 -9.906 -25.25 1 80.62 188 GLU A N 1
ATOM 1502 C CA . GLU A 1 188 ? -25.891 -9.211 -24.922 1 80.62 188 GLU A CA 1
ATOM 1503 C C . GLU A 1 188 ? -25.672 -9.148 -23.422 1 80.62 188 GLU A C 1
ATOM 1505 O O . GLU A 1 188 ? -24.531 -9.266 -22.938 1 80.62 188 GLU A O 1
ATOM 1510 N N . HIS A 1 189 ? -26.844 -9.031 -22.641 1 77.25 189 HIS A N 1
ATOM 1511 C CA . HIS A 1 189 ? -26.703 -8.859 -21.188 1 77.25 189 HIS A CA 1
ATOM 1512 C C . HIS A 1 189 ? -26.641 -10.211 -20.484 1 77.25 189 HIS A C 1
ATOM 1514 O O . HIS A 1 189 ? -26.453 -10.273 -19.266 1 77.25 189 HIS A O 1
ATOM 1520 N N . ASN A 1 190 ? -26.828 -11.312 -21.219 1 81.5 190 ASN A N 1
ATOM 1521 C CA . ASN A 1 190 ? -26.781 -12.664 -20.672 1 81.5 190 ASN A CA 1
ATOM 1522 C C . ASN A 1 190 ? -26.125 -13.641 -21.641 1 81.5 190 ASN A C 1
ATOM 1524 O O . ASN A 1 190 ? -26.688 -14.695 -21.922 1 81.5 190 ASN A O 1
ATOM 1528 N N . ARG A 1 191 ? -25.094 -13.258 -22.188 1 84.19 191 ARG A N 1
ATOM 1529 C CA . ARG A 1 191 ? -24.406 -14.016 -23.234 1 84.19 191 ARG A CA 1
ATOM 1530 C C . ARG A 1 191 ? -23.672 -15.219 -22.641 1 84.19 191 ARG A C 1
ATOM 1532 O O . ARG A 1 191 ? -23.109 -15.141 -21.547 1 84.19 191 ARG A O 1
ATOM 1539 N N . LEU A 1 192 ? -23.828 -16.344 -23.281 1 90.44 192 LEU A N 1
ATOM 1540 C CA . LEU A 1 192 ? -23.078 -17.547 -22.984 1 90.44 192 LEU A CA 1
ATOM 1541 C C . LEU A 1 192 ? -21.953 -17.75 -24 1 90.44 192 LEU A C 1
ATOM 1543 O O . LEU A 1 192 ? -22.203 -17.844 -25.203 1 90.44 192 LEU A O 1
ATOM 1547 N N . PHE A 1 193 ? -20.734 -17.781 -23.562 1 93.12 193 PHE A N 1
ATOM 1548 C CA . PHE A 1 193 ? -19.578 -18 -24.422 1 93.12 193 PHE A CA 1
ATOM 1549 C C . PHE A 1 193 ? -19.141 -19.453 -24.375 1 93.12 193 PHE A C 1
ATOM 1551 O O . PHE A 1 193 ? -19.219 -20.094 -23.312 1 93.12 193 PHE A O 1
ATOM 1558 N N . ILE A 1 194 ? -18.75 -19.953 -25.516 1 95.19 194 ILE A N 1
ATOM 1559 C CA . ILE A 1 194 ? -18.156 -21.281 -25.609 1 95.19 194 ILE A CA 1
ATOM 1560 C C . ILE A 1 194 ? -16.703 -21.156 -26.047 1 95.19 194 ILE A C 1
ATOM 1562 O O . ILE A 1 194 ? -16.406 -20.531 -27.078 1 95.19 194 ILE A O 1
ATOM 1566 N N . ALA A 1 195 ? -15.828 -21.703 -25.234 1 95.38 195 ALA A N 1
ATOM 1567 C CA . ALA A 1 195 ? -14.398 -21.656 -25.562 1 95.38 195 ALA A CA 1
ATOM 1568 C C . ALA A 1 195 ? -13.836 -23.062 -25.719 1 95.38 195 ALA A C 1
ATOM 1570 O O . ALA A 1 195 ? -14.344 -24.016 -25.125 1 95.38 195 ALA A O 1
ATOM 1571 N N . GLU A 1 196 ? -12.859 -23.203 -26.578 1 95.88 196 GLU A N 1
ATOM 1572 C CA . GLU A 1 196 ? -12.078 -24.422 -26.719 1 95.88 196 GLU A CA 1
ATOM 1573 C C . GLU A 1 196 ? -10.633 -24.203 -26.297 1 95.88 196 GLU A C 1
ATOM 1575 O O . GLU A 1 196 ? -10.07 -23.125 -26.516 1 95.88 196 GLU A O 1
ATOM 1580 N N . VAL A 1 197 ? -10.117 -25.203 -25.672 1 94.94 197 VAL A N 1
ATOM 1581 C CA . VAL A 1 197 ? -8.68 -25.234 -25.406 1 94.94 197 VAL A CA 1
ATOM 1582 C C . VAL A 1 197 ? -8.008 -26.234 -26.344 1 94.94 197 VAL A C 1
ATOM 1584 O O . VAL A 1 197 ? -8.5 -27.359 -26.516 1 94.94 197 VAL A O 1
ATOM 1587 N N . TYR A 1 198 ? -7.02 -25.75 -26.984 1 92.5 198 TYR A N 1
ATOM 1588 C CA . TYR A 1 198 ? -6.387 -26.594 -28 1 92.5 198 TYR A CA 1
ATOM 1589 C C . TYR A 1 198 ? -4.879 -26.359 -28.031 1 92.5 198 TYR A C 1
ATOM 1591 O O . TYR A 1 198 ? -4.379 -25.391 -27.469 1 92.5 198 TYR A O 1
ATOM 1599 N N . ALA A 1 199 ? -4.184 -27.297 -28.516 1 90.44 199 ALA A N 1
ATOM 1600 C CA . ALA A 1 199 ? -2.771 -27.172 -28.859 1 90.44 199 ALA A CA 1
ATOM 1601 C C . ALA A 1 199 ? -2.49 -27.734 -30.25 1 90.44 199 ALA A C 1
ATOM 1603 O O . ALA A 1 199 ? -2.881 -28.859 -30.547 1 90.44 199 ALA A O 1
ATOM 1604 N N . GLU A 1 200 ? -1.851 -26.703 -30.969 1 85.69 200 GLU A N 1
ATOM 1605 C CA . GLU A 1 200 ? -1.698 -27.047 -32.375 1 85.69 200 GLU A CA 1
ATOM 1606 C C . GLU A 1 200 ? -3.043 -27.391 -33.031 1 85.69 200 GLU A C 1
ATOM 1608 O O . GLU A 1 200 ? -3.98 -26.578 -32.969 1 85.69 200 GLU A O 1
ATOM 1613 N N . ASP A 1 201 ? -3.291 -28.531 -33.438 1 85.31 201 ASP A N 1
ATOM 1614 C CA . ASP A 1 201 ? -4.527 -28.859 -34.156 1 85.31 201 ASP A CA 1
ATOM 1615 C C . ASP A 1 201 ? -5.395 -29.812 -33.312 1 85.31 201 ASP A C 1
ATOM 1617 O O . ASP A 1 201 ? -6.426 -30.281 -33.781 1 85.31 201 ASP A O 1
ATOM 1621 N N . ARG A 1 202 ? -5.059 -29.984 -32.062 1 90.69 202 ARG A N 1
ATOM 1622 C CA . ARG A 1 202 ? -5.816 -30.875 -31.203 1 90.69 202 ARG A CA 1
ATOM 1623 C C . ARG A 1 202 ? -6.621 -30.094 -30.172 1 90.69 202 ARG A C 1
ATOM 1625 O O . ARG A 1 202 ? -6.059 -29.312 -29.406 1 90.69 202 ARG A O 1
ATOM 1632 N N . VAL A 1 203 ? -7.941 -30.375 -30.188 1 93.81 203 VAL A N 1
ATOM 1633 C CA . VAL A 1 203 ? -8.82 -29.766 -29.188 1 93.81 203 VAL A CA 1
ATOM 1634 C C . VAL A 1 203 ? -8.914 -30.688 -27.969 1 93.81 203 VAL A C 1
ATOM 1636 O O . VAL A 1 203 ? -9.234 -31.875 -28.094 1 93.81 203 VAL A O 1
ATOM 1639 N N . PHE A 1 204 ? -8.68 -30.188 -26.828 1 92.5 204 PHE A N 1
ATOM 1640 C CA . PHE A 1 204 ? -8.68 -30.969 -25.609 1 92.5 204 PHE A CA 1
ATOM 1641 C C . PHE A 1 204 ? -10.047 -30.953 -24.938 1 92.5 204 PHE A C 1
ATOM 1643 O O . PHE A 1 204 ? -10.5 -31.969 -24.406 1 92.5 204 PHE A O 1
ATOM 1650 N N . ALA A 1 205 ? -10.625 -29.766 -24.891 1 94.12 205 ALA A N 1
ATOM 1651 C CA . ALA A 1 205 ? -11.922 -29.656 -24.219 1 94.12 205 ALA A CA 1
ATOM 1652 C C . ALA A 1 205 ? -12.617 -28.344 -24.609 1 94.12 205 ALA A C 1
ATOM 1654 O O . ALA A 1 205 ? -12.008 -27.469 -25.234 1 94.12 205 ALA A O 1
ATOM 1655 N N . GLU A 1 206 ? -13.852 -28.391 -24.312 1 94.5 206 GLU A N 1
ATOM 1656 C CA . GLU A 1 206 ? -14.688 -27.203 -24.453 1 94.5 206 GLU A CA 1
ATOM 1657 C C . GLU A 1 206 ? -15.281 -26.781 -23.109 1 94.5 206 GLU A C 1
ATOM 1659 O O . GLU A 1 206 ? -15.484 -27.625 -22.219 1 94.5 206 GLU A O 1
ATOM 1664 N N . GLY A 1 207 ? -15.445 -25.547 -22.906 1 93.5 207 GLY A N 1
ATOM 1665 C CA . GLY A 1 207 ? -16.094 -25.016 -21.719 1 93.5 207 GLY A CA 1
ATOM 1666 C C . GLY A 1 207 ? -16.969 -23.797 -22 1 93.5 207 GLY A C 1
ATOM 1667 O O . GLY A 1 207 ? -16.797 -23.141 -23.031 1 93.5 207 GLY A O 1
ATOM 1668 N N . SER A 1 208 ? -17.922 -23.641 -21.188 1 92.38 208 SER A N 1
ATOM 1669 C CA . SER A 1 208 ? -18.828 -22.516 -21.344 1 92.38 208 SER A CA 1
ATOM 1670 C C . SER A 1 208 ? -18.797 -21.594 -20.109 1 92.38 208 SER A C 1
ATOM 1672 O O . SER A 1 208 ? -18.359 -22.016 -19.047 1 92.38 208 SER A O 1
ATOM 1674 N N . GLY A 1 209 ? -19.188 -20.297 -20.344 1 89.44 209 GLY A N 1
ATOM 1675 C CA . GLY A 1 209 ? -19.25 -19.328 -19.266 1 89.44 209 GLY A CA 1
ATOM 1676 C C . GLY A 1 209 ? -19.922 -18.016 -19.656 1 89.44 209 GLY A C 1
ATOM 1677 O O . GLY A 1 209 ? -20.172 -17.781 -20.844 1 89.44 209 GLY A O 1
ATOM 1678 N N . ARG A 1 210 ? -20.234 -17.203 -18.719 1 85.75 210 ARG A N 1
ATOM 1679 C CA . ARG A 1 210 ? -20.922 -15.945 -18.953 1 85.75 210 ARG A CA 1
ATOM 1680 C C . ARG A 1 210 ? -19.953 -14.852 -19.359 1 85.75 210 ARG A C 1
ATOM 1682 O O . ARG A 1 210 ? -20.359 -13.719 -19.625 1 85.75 210 ARG A O 1
ATOM 1689 N N . SER A 1 211 ? -18.703 -15.133 -19.406 1 82.56 211 SER A N 1
ATOM 1690 C CA . SER A 1 211 ? -17.656 -14.297 -19.953 1 82.56 211 SER A CA 1
ATOM 1691 C C . SER A 1 211 ? -16.641 -15.141 -20.734 1 82.56 211 SER A C 1
ATOM 1693 O O . SER A 1 211 ? -16.578 -16.359 -20.562 1 82.56 211 SER A O 1
ATOM 1695 N N . LYS A 1 212 ? -15.945 -14.523 -21.672 1 85.25 212 LYS A N 1
ATOM 1696 C CA . LYS A 1 212 ? -14.906 -15.227 -22.422 1 85.25 212 LYS A CA 1
ATOM 1697 C C . LYS A 1 212 ? -13.906 -15.891 -21.484 1 85.25 212 LYS A C 1
ATOM 1699 O O . LYS A 1 212 ? -13.555 -17.062 -21.672 1 85.25 212 LYS A O 1
ATOM 1704 N N . LYS A 1 213 ? -13.523 -15.195 -20.469 1 82.44 213 LYS A N 1
ATOM 1705 C CA . LYS A 1 213 ? -12.547 -15.711 -19.516 1 82.44 213 LYS A CA 1
ATOM 1706 C C . LYS A 1 213 ? -13.086 -16.938 -18.781 1 82.44 213 LYS A C 1
ATOM 1708 O O . LYS A 1 213 ? -12.383 -17.938 -18.625 1 82.44 213 LYS A O 1
ATOM 1713 N N . GLU A 1 214 ? -14.258 -16.891 -18.344 1 82 214 GLU A N 1
ATOM 1714 C CA . GLU A 1 214 ? -14.891 -18.016 -17.656 1 82 214 GLU A CA 1
ATOM 1715 C C . GLU A 1 214 ? -14.992 -19.234 -18.562 1 82 214 GLU A C 1
ATOM 1717 O O . GLU A 1 214 ? -14.766 -20.359 -18.125 1 82 214 GLU A O 1
ATOM 1722 N N . ALA A 1 215 ? -15.328 -18.984 -19.781 1 87.81 215 ALA A N 1
ATOM 1723 C CA . ALA A 1 215 ? -15.43 -20.062 -20.766 1 87.81 215 ALA A CA 1
ATOM 1724 C C . ALA A 1 215 ? -14.078 -20.75 -20.953 1 87.81 215 ALA A C 1
ATOM 1726 O O . ALA A 1 215 ? -14 -21.984 -20.984 1 87.81 215 ALA A O 1
ATOM 1727 N N . GLU A 1 216 ? -13.086 -19.953 -21.047 1 90.12 216 GLU A N 1
ATOM 1728 C CA . GLU A 1 216 ? -11.742 -20.5 -21.219 1 90.12 216 GLU A CA 1
ATOM 1729 C C . GLU A 1 216 ? -11.312 -21.312 -20 1 90.12 216 GLU A C 1
ATOM 1731 O O . GLU A 1 216 ? -10.734 -22.391 -20.141 1 90.12 216 GLU A O 1
ATOM 1736 N N . THR A 1 217 ? -11.594 -20.859 -18.875 1 87.25 217 THR A N 1
ATOM 1737 C CA . THR A 1 217 ? -11.242 -21.547 -17.625 1 87.25 217 THR A CA 1
ATOM 1738 C C . THR A 1 217 ? -11.961 -22.891 -17.531 1 87.25 217 THR A C 1
ATOM 1740 O O . THR A 1 217 ? -11.359 -23.891 -17.156 1 87.2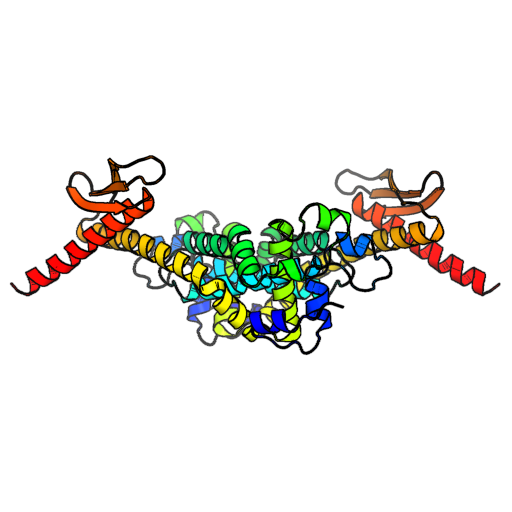5 217 THR A O 1
ATOM 1743 N N . ASN A 1 218 ? -13.195 -22.812 -17.891 1 87.5 218 ASN A N 1
ATOM 1744 C CA . ASN A 1 218 ? -13.969 -24.047 -17.828 1 87.5 218 ASN A CA 1
ATOM 1745 C C . ASN A 1 218 ? -13.461 -25.078 -18.828 1 87.5 218 ASN A C 1
ATOM 1747 O O . ASN A 1 218 ? -13.477 -26.281 -18.562 1 87.5 218 ASN A O 1
ATOM 1751 N N . ALA A 1 219 ? -13.062 -24.531 -19.953 1 91.88 219 ALA A N 1
ATOM 1752 C CA . ALA A 1 219 ? -12.438 -25.438 -20.922 1 91.88 219 ALA A CA 1
ATOM 1753 C C . ALA A 1 219 ? -11.195 -26.094 -20.328 1 91.88 219 ALA A C 1
ATOM 1755 O O . ALA A 1 219 ? -10.992 -27.297 -20.484 1 91.88 219 ALA A O 1
ATOM 1756 N N . ALA A 1 220 ? -10.469 -25.25 -19.672 1 89.75 220 ALA A N 1
ATOM 1757 C CA . ALA A 1 220 ? -9.266 -25.766 -19.047 1 89.75 220 ALA A CA 1
ATOM 1758 C C . ALA A 1 220 ? -9.609 -26.797 -17.969 1 89.75 220 ALA A C 1
ATOM 1760 O O . ALA A 1 220 ? -8.953 -27.844 -17.859 1 89.75 220 ALA A O 1
ATOM 1761 N N . LYS A 1 221 ? -10.57 -26.484 -17.219 1 87.44 221 LYS A N 1
ATOM 1762 C CA . LYS A 1 221 ? -11.016 -27.359 -16.141 1 87.44 221 LYS A CA 1
ATOM 1763 C C . LYS A 1 221 ? -11.43 -28.719 -16.703 1 87.44 221 LYS A C 1
ATOM 1765 O O . LYS A 1 221 ? -11.031 -29.766 -16.172 1 87.44 221 LYS A O 1
ATOM 1770 N N . VAL A 1 222 ? -12.188 -28.703 -17.719 1 89 222 VAL A N 1
ATOM 1771 C CA . VAL A 1 222 ? -12.672 -29.922 -18.344 1 89 222 VAL A CA 1
ATOM 1772 C C . VAL A 1 222 ? -11.484 -30.719 -18.906 1 89 222 VAL A C 1
ATOM 1774 O O . VAL A 1 222 ? -11.414 -31.938 -18.766 1 89 222 VAL A O 1
ATOM 1777 N N . ALA A 1 223 ? -10.648 -30 -19.516 1 90.06 223 ALA A N 1
ATOM 1778 C CA . ALA A 1 223 ? -9.477 -30.656 -20.094 1 90.06 223 ALA A CA 1
ATOM 1779 C C . ALA A 1 223 ? -8.656 -31.359 -19.016 1 90.06 223 ALA A C 1
ATOM 1781 O O . ALA A 1 223 ? -8.227 -32.5 -19.203 1 90.06 223 ALA A O 1
ATOM 1782 N N . LEU A 1 224 ? -8.5 -30.703 -17.906 1 87.38 224 LEU A N 1
ATOM 1783 C CA . LEU A 1 224 ? -7.734 -31.266 -16.797 1 87.38 224 LEU A CA 1
ATOM 1784 C C . LEU A 1 224 ? -8.398 -32.531 -16.266 1 87.38 224 LEU A C 1
ATOM 1786 O O . LEU A 1 224 ? -7.711 -33.5 -15.953 1 87.38 224 LEU A O 1
ATOM 1790 N N . GLN A 1 225 ? -9.664 -32.438 -16.188 1 82.75 225 GLN A N 1
ATOM 1791 C CA . GLN A 1 225 ? -10.422 -33.594 -15.711 1 82.75 225 GLN A CA 1
ATOM 1792 C C . GLN A 1 225 ? -10.25 -34.781 -16.656 1 82.75 225 GLN A C 1
ATOM 1794 O O . GLN A 1 225 ? -10.172 -35.938 -16.203 1 82.75 225 GLN A O 1
ATOM 1799 N N . GLN A 1 226 ? -10.211 -34.5 -17.828 1 83.06 226 GLN A N 1
ATOM 1800 C CA . GLN A 1 226 ? -10.055 -35.531 -18.844 1 83.06 226 GLN A CA 1
ATOM 1801 C C . GLN A 1 226 ? -8.672 -36.188 -18.766 1 83.06 226 GLN A C 1
ATOM 1803 O O . GLN A 1 226 ? -8.523 -37.375 -18.953 1 83.06 226 GLN A O 1
ATOM 1808 N N . PHE A 1 227 ? -7.719 -35.406 -18.5 1 80.56 227 PHE A N 1
ATOM 1809 C CA . PHE A 1 227 ? -6.367 -35.938 -18.375 1 80.56 227 PHE A CA 1
ATOM 1810 C C . PHE A 1 227 ? -6.23 -36.75 -17.094 1 80.56 227 PHE A C 1
ATOM 1812 O O . PHE A 1 227 ? -5.508 -37.75 -17.078 1 80.56 227 PHE A O 1
ATOM 1819 N N . GLU A 1 228 ? -6.797 -36.281 -16.062 1 72 228 GLU A N 1
ATOM 1820 C CA . GLU A 1 228 ? -6.746 -37 -14.789 1 72 228 GLU A CA 1
ATOM 1821 C C . GLU A 1 228 ? -7.465 -38.344 -14.891 1 72 228 GLU A C 1
ATOM 1823 O O . GLU A 1 228 ? -7.004 -39.344 -14.336 1 72 228 GLU A O 1
ATOM 1828 N N . ASN A 1 229 ? -8.586 -38.344 -15.531 1 65.12 229 ASN A N 1
ATOM 1829 C CA . ASN A 1 229 ? -9.344 -39.562 -15.727 1 65.12 229 ASN A CA 1
ATOM 1830 C C . ASN A 1 229 ? -8.633 -40.531 -16.672 1 65.12 229 ASN A C 1
ATOM 1832 O O . ASN A 1 229 ? -8.797 -41.75 -16.578 1 65.12 229 ASN A O 1
ATOM 1836 N N . SER A 1 230 ? -8.039 -39.969 -17.625 1 57.88 230 SER A N 1
ATOM 1837 C CA . SER A 1 230 ? -7.297 -40.844 -18.531 1 57.88 230 SER A CA 1
ATOM 1838 C C . SER A 1 230 ? -6.145 -41.531 -17.812 1 57.88 230 SER A C 1
ATOM 1840 O O . SER A 1 230 ? -5.789 -42.656 -18.141 1 57.88 230 SER A O 1
ATOM 1842 N N . PHE A 1 231 ? -5.516 -41.062 -16.844 1 52.06 231 PHE A N 1
ATOM 1843 C CA . PHE A 1 231 ? -4.488 -41.75 -16.062 1 52.06 231 PHE A CA 1
ATOM 1844 C C . PHE A 1 231 ? -5.105 -42.781 -15.156 1 52.06 231 PHE A C 1
ATOM 1846 O O . PHE A 1 231 ? -4.496 -43.844 -14.898 1 52.06 231 PHE A O 1
ATOM 1853 N N . THR A 1 232 ? -6.195 -42.5 -14.656 1 48.16 232 THR A N 1
ATOM 1854 C CA . THR A 1 232 ? -6.824 -43.531 -13.844 1 48.16 232 THR A CA 1
ATOM 1855 C C . THR A 1 232 ? -7.227 -44.719 -14.703 1 48.16 232 THR A C 1
ATOM 1857 O O . THR A 1 232 ? -7.168 -45.844 -14.25 1 48.16 232 THR A O 1
ATOM 1860 N N . ASP A 1 233 ? -7.707 -44.469 -15.812 1 45.25 233 ASP A N 1
ATOM 1861 C CA . ASP A 1 233 ? -8.094 -45.625 -16.625 1 45.25 233 ASP A CA 1
ATOM 1862 C C . ASP A 1 233 ? -6.859 -46.406 -17.109 1 45.25 233 ASP A C 1
ATOM 1864 O O . ASP A 1 233 ? -6.93 -47.594 -17.344 1 45.25 233 ASP A O 1
ATOM 1868 N N . GLU A 1 234 ? -5.793 -45.844 -17.391 1 44.12 234 GLU A N 1
ATOM 1869 C CA . GLU A 1 234 ? -4.633 -46.625 -17.828 1 44.12 234 GLU A CA 1
ATOM 1870 C C . GLU A 1 234 ? -4.027 -47.406 -16.656 1 44.12 234 GLU A C 1
ATOM 1872 O O . GLU A 1 234 ? -3.385 -48.438 -16.859 1 44.12 234 GLU A O 1
ATOM 1877 N N . ASP A 1 235 ? -4.094 -46.844 -15.516 1 41.5 235 ASP A N 1
ATOM 1878 C CA . ASP A 1 235 ? -3.576 -47.688 -14.438 1 41.5 235 ASP A CA 1
ATOM 1879 C C . ASP A 1 235 ? -4.488 -48.875 -14.188 1 41.5 235 ASP A C 1
ATOM 1881 O O . ASP A 1 235 ? -4.125 -49.781 -13.453 1 41.5 235 ASP A O 1
ATOM 1885 N N . ASN A 1 236 ? -5.758 -48.719 -14.445 1 37 236 ASN A N 1
ATOM 1886 C CA . ASN A 1 236 ? -6.551 -49.938 -14.258 1 37 236 ASN A CA 1
ATOM 1887 C C . ASN A 1 236 ? -6.383 -50.906 -15.422 1 37 236 ASN A C 1
ATOM 1889 O O . ASN A 1 236 ? -7.125 -51.875 -15.539 1 37 236 ASN A O 1
ATOM 1893 N N . ILE A 1 237 ? -5.727 -50.531 -16.516 1 31.36 237 ILE A N 1
ATOM 1894 C CA . ILE A 1 237 ? -5.41 -51.625 -17.422 1 31.36 237 ILE A CA 1
ATOM 1895 C C . ILE A 1 237 ? -4.059 -52.219 -17.047 1 31.36 237 ILE A C 1
ATOM 1897 O O . ILE A 1 237 ? -3.125 -51.5 -16.688 1 31.36 237 ILE A O 1
ATOM 1901 N N . MET B 1 1 ? 25.297 -22.781 -2.125 1 67.44 1 MET B N 1
ATOM 1902 C CA . MET B 1 1 ? 24.469 -21.688 -1.641 1 67.44 1 MET B CA 1
ATOM 1903 C C . MET B 1 1 ? 25.344 -20.594 -1 1 67.44 1 MET B C 1
ATOM 1905 O O . MET B 1 1 ? 26.422 -20.891 -0.476 1 67.44 1 MET B O 1
ATOM 1909 N N . LEU B 1 2 ? 25 -19.375 -1.316 1 81.19 2 LEU B N 1
ATOM 1910 C CA . LEU B 1 2 ? 25.828 -18.25 -0.877 1 81.19 2 LEU B CA 1
ATOM 1911 C C . LEU B 1 2 ? 25.844 -18.156 0.644 1 81.19 2 LEU B C 1
ATOM 1913 O O . LEU B 1 2 ? 24.922 -18.609 1.312 1 81.19 2 LEU B O 1
ATOM 1917 N N . ASP B 1 3 ? 26.984 -17.859 1.171 1 91.81 3 ASP B N 1
ATOM 1918 C CA . ASP B 1 3 ? 27.078 -17.484 2.58 1 91.81 3 ASP B CA 1
ATOM 1919 C C . ASP B 1 3 ? 26.406 -16.141 2.834 1 91.81 3 ASP B C 1
ATOM 1921 O O . ASP B 1 3 ? 26.906 -15.102 2.389 1 91.81 3 ASP B O 1
ATOM 1925 N N . LEU B 1 4 ? 25.297 -16.219 3.502 1 96.12 4 LEU B N 1
ATOM 1926 C CA . LEU B 1 4 ? 24.484 -15.016 3.66 1 96.12 4 LEU B CA 1
ATOM 1927 C C . LEU B 1 4 ? 24.688 -14.406 5.043 1 96.12 4 LEU B C 1
ATOM 1929 O O . LEU B 1 4 ? 23.906 -13.539 5.461 1 96.12 4 LEU B O 1
ATOM 1933 N N . THR B 1 5 ? 25.75 -14.797 5.75 1 95.88 5 THR B N 1
ATOM 1934 C CA . THR B 1 5 ? 26.016 -14.344 7.105 1 95.88 5 THR B CA 1
ATOM 1935 C C . THR B 1 5 ? 26.25 -12.836 7.133 1 95.88 5 THR B C 1
ATOM 1937 O O . THR B 1 5 ? 25.734 -12.133 8 1 95.88 5 THR B O 1
ATOM 1940 N N . GLU B 1 6 ? 27 -12.367 6.199 1 96.69 6 GLU B N 1
ATOM 1941 C CA . GLU B 1 6 ? 27.312 -10.938 6.133 1 96.69 6 GLU B CA 1
ATOM 1942 C C . GLU B 1 6 ? 26.047 -10.117 5.844 1 96.69 6 GLU B C 1
ATOM 1944 O O . GLU B 1 6 ? 25.891 -9.016 6.363 1 96.69 6 GLU B O 1
ATOM 1949 N N . LEU B 1 7 ? 25.219 -10.641 5.008 1 97.81 7 LEU B N 1
ATOM 1950 C CA . LEU B 1 7 ? 23.969 -9.945 4.719 1 97.81 7 LEU B CA 1
ATOM 1951 C C . LEU B 1 7 ? 23.078 -9.898 5.949 1 97.81 7 LEU B C 1
ATOM 1953 O O . LEU B 1 7 ? 22.484 -8.859 6.254 1 97.81 7 LEU B O 1
ATOM 1957 N N . GLU B 1 8 ? 23.016 -10.984 6.641 1 98.25 8 GLU B N 1
ATOM 1958 C CA . GLU B 1 8 ? 22.25 -11.008 7.887 1 98.25 8 GLU B CA 1
ATOM 1959 C C . GLU B 1 8 ? 22.766 -9.969 8.875 1 98.25 8 GLU B C 1
ATOM 1961 O O . GLU B 1 8 ? 21.984 -9.305 9.555 1 98.25 8 GLU B O 1
ATOM 1966 N N . ASN B 1 9 ? 24.078 -9.867 8.914 1 97.56 9 ASN B N 1
ATOM 1967 C CA . ASN B 1 9 ? 24.688 -8.867 9.789 1 97.56 9 ASN B CA 1
ATOM 1968 C C . ASN B 1 9 ? 24.297 -7.449 9.375 1 97.56 9 ASN B C 1
ATOM 1970 O O . ASN B 1 9 ? 24 -6.613 10.227 1 97.56 9 ASN B O 1
ATOM 1974 N N . SER B 1 10 ? 24.328 -7.219 8.125 1 97.69 10 SER B N 1
ATOM 1975 C CA . SER B 1 10 ? 23.953 -5.902 7.621 1 97.69 10 SER B CA 1
ATOM 1976 C C . SER B 1 10 ? 22.484 -5.598 7.906 1 97.69 10 SER B C 1
ATOM 1978 O O . SER B 1 10 ? 22.125 -4.449 8.148 1 97.69 10 SER B O 1
ATOM 1980 N N . LEU B 1 11 ? 21.672 -6.625 7.898 1 98.19 11 LEU B N 1
ATOM 1981 C CA . LEU B 1 11 ? 20.25 -6.488 8.172 1 98.19 11 LEU B CA 1
ATOM 1982 C C . LEU B 1 11 ? 19.984 -6.43 9.672 1 98.19 11 LEU B C 1
ATOM 1984 O O . LEU B 1 11 ? 18.938 -5.938 10.094 1 98.19 11 LEU B O 1
ATOM 1988 N N . GLY B 1 12 ? 20.906 -6.934 10.43 1 97.94 12 GLY B N 1
ATOM 1989 C CA . GLY B 1 12 ? 20.719 -7.023 11.867 1 97.94 12 GLY B CA 1
ATOM 1990 C C . GLY B 1 12 ? 19.719 -8.086 12.266 1 97.94 12 GLY B C 1
ATOM 1991 O O . GLY B 1 12 ? 18.984 -7.918 13.25 1 97.94 12 GLY B O 1
ATOM 1992 N N . VAL B 1 13 ? 19.562 -9.109 11.438 1 98.19 13 VAL B N 1
ATOM 1993 C CA . VAL B 1 13 ? 18.547 -10.141 11.68 1 98.19 13 VAL B CA 1
ATOM 1994 C C . VAL B 1 13 ? 19.156 -11.523 11.438 1 98.19 13 VAL B C 1
ATOM 1996 O O . VAL B 1 13 ? 19.781 -11.758 10.398 1 98.19 13 VAL B O 1
ATOM 1999 N N . LYS B 1 14 ? 19.047 -12.383 12.336 1 98 14 LYS B N 1
ATOM 2000 C CA . LYS B 1 14 ? 19.359 -13.797 12.133 1 98 14 LYS B CA 1
ATOM 2001 C C . LYS B 1 14 ? 18.094 -14.602 11.812 1 98 14 LYS B C 1
ATOM 2003 O O . LYS B 1 14 ? 17.203 -14.727 12.656 1 98 14 LYS B O 1
ATOM 2008 N N . PHE B 1 15 ? 18.094 -15.234 10.68 1 98.06 15 PHE B N 1
ATOM 2009 C CA . PHE B 1 15 ? 16.906 -15.922 10.219 1 98.06 15 PHE B CA 1
ATOM 2010 C C . PHE B 1 15 ? 16.75 -17.266 10.914 1 98.06 15 PHE B C 1
ATOM 2012 O O . PHE B 1 15 ? 17.734 -17.984 11.102 1 98.06 15 PHE B O 1
ATOM 2019 N N . GLU B 1 16 ? 15.57 -17.594 11.312 1 98.06 16 GLU B N 1
ATOM 2020 C CA . GLU B 1 16 ? 15.234 -18.938 11.758 1 98.06 16 GLU B CA 1
ATOM 2021 C C . GLU B 1 16 ? 15.156 -19.906 10.57 1 98.06 16 GLU B C 1
ATOM 2023 O O . GLU B 1 16 ? 15.586 -21.062 10.68 1 98.06 16 GLU B O 1
ATOM 2028 N N . GLN B 1 17 ? 14.602 -19.422 9.477 1 97.12 17 GLN B N 1
ATOM 2029 C CA . GLN B 1 17 ? 14.531 -20.156 8.211 1 97.12 17 GLN B CA 1
ATOM 2030 C C . GLN B 1 17 ? 15.352 -19.469 7.129 1 97.12 17 GLN B C 1
ATOM 2032 O O . GLN B 1 17 ? 14.805 -18.734 6.297 1 97.12 17 GLN B O 1
ATOM 2037 N N . PRO B 1 18 ? 16.562 -19.844 7.086 1 96.06 18 PRO B N 1
ATOM 2038 C CA . PRO B 1 18 ? 17.469 -19.172 6.141 1 96.06 18 PRO B CA 1
ATOM 2039 C C . PRO B 1 18 ? 16.984 -19.297 4.691 1 96.06 18 PRO B C 1
ATOM 2041 O O . PRO B 1 18 ? 17.312 -18.438 3.863 1 96.06 18 PRO B O 1
ATOM 2044 N N . SER B 1 19 ? 16.156 -20.281 4.434 1 95.88 19 SER B N 1
ATOM 2045 C CA . SER B 1 19 ? 15.664 -20.5 3.076 1 95.88 19 SER B CA 1
ATOM 2046 C C . SER B 1 19 ? 14.805 -19.328 2.607 1 95.88 19 SER B C 1
ATOM 2048 O O . SER B 1 19 ? 14.703 -19.078 1.407 1 95.88 19 SER B O 1
ATOM 2050 N N . LEU B 1 20 ? 14.172 -18.625 3.525 1 97.62 20 LEU B N 1
ATOM 2051 C CA . LEU B 1 20 ? 13.367 -17.453 3.188 1 97.62 20 LEU B CA 1
ATOM 2052 C C . LEU B 1 20 ? 14.234 -16.344 2.594 1 97.62 20 LEU B C 1
ATOM 2054 O O . LEU B 1 20 ? 13.859 -15.734 1.591 1 97.62 20 LEU B O 1
ATOM 2058 N N . LEU B 1 21 ? 15.391 -16.156 3.258 1 98.31 21 LEU B N 1
ATOM 2059 C CA . LEU B 1 21 ? 16.312 -15.133 2.744 1 98.31 21 LEU B CA 1
ATOM 2060 C C . LEU B 1 21 ? 16.859 -15.547 1.386 1 98.31 21 LEU B C 1
ATOM 2062 O O . LEU B 1 21 ? 17 -14.711 0.488 1 98.31 21 LEU B O 1
ATOM 2066 N N . GLU B 1 22 ? 17.141 -16.781 1.245 1 97.12 22 GLU B N 1
ATOM 2067 C CA . GLU B 1 22 ? 17.641 -17.281 -0.032 1 97.12 22 GLU B CA 1
ATOM 2068 C C . GLU B 1 22 ? 16.609 -17.062 -1.145 1 97.12 22 GLU B C 1
ATOM 2070 O O . GLU B 1 22 ? 16.969 -16.594 -2.232 1 97.12 22 GLU B O 1
ATOM 2075 N N . GLN B 1 23 ? 15.406 -17.375 -0.844 1 96.81 23 GLN B N 1
ATOM 2076 C CA . GLN B 1 23 ? 14.352 -17.219 -1.835 1 96.81 23 GLN B CA 1
ATOM 2077 C C . GLN B 1 23 ? 14.203 -15.758 -2.244 1 96.81 23 GLN B C 1
ATOM 2079 O O . GLN B 1 23 ? 13.953 -15.453 -3.414 1 96.81 23 GLN B O 1
ATOM 2084 N N . ALA B 1 24 ? 14.32 -14.859 -1.34 1 98.56 24 ALA B N 1
ATOM 2085 C CA . ALA B 1 24 ? 14.172 -13.43 -1.585 1 98.56 24 ALA B CA 1
ATOM 2086 C C . ALA B 1 24 ? 15.234 -12.93 -2.557 1 98.56 24 ALA B C 1
ATOM 2088 O O . ALA B 1 24 ? 15.086 -11.852 -3.146 1 98.56 24 ALA B O 1
ATOM 2089 N N . LEU B 1 25 ? 16.281 -13.727 -2.73 1 98.44 25 LEU B N 1
ATOM 2090 C CA . LEU B 1 25 ? 17.422 -13.281 -3.523 1 98.44 25 LEU B CA 1
ATOM 2091 C C . LEU B 1 25 ? 17.438 -13.945 -4.895 1 98.44 25 LEU B C 1
ATOM 2093 O O . LEU B 1 25 ? 18.344 -13.719 -5.699 1 98.44 25 LEU B O 1
ATOM 2097 N N . ILE B 1 26 ? 16.406 -14.688 -5.156 1 97.44 26 ILE B N 1
ATOM 2098 C CA . ILE B 1 26 ? 16.359 -15.445 -6.402 1 97.44 26 ILE B CA 1
ATOM 2099 C C . ILE B 1 26 ? 15.609 -14.641 -7.461 1 97.44 26 ILE B C 1
ATOM 2101 O O . ILE B 1 26 ? 14.406 -14.43 -7.344 1 97.44 26 ILE B O 1
ATOM 2105 N N . HIS B 1 27 ? 16.328 -14.242 -8.43 1 97.12 27 HIS B N 1
ATOM 2106 C CA . HIS B 1 27 ? 15.719 -13.547 -9.562 1 97.12 27 HIS B CA 1
ATOM 2107 C C . HIS B 1 27 ? 15.102 -14.531 -10.555 1 97.12 27 HIS B C 1
ATOM 2109 O O . HIS B 1 27 ? 15.555 -15.672 -10.664 1 97.12 27 HIS B O 1
ATOM 2115 N N . THR B 1 28 ? 14.102 -14.102 -11.273 1 93.5 28 THR B N 1
ATOM 2116 C CA . THR B 1 28 ? 13.383 -14.938 -12.234 1 93.5 28 THR B CA 1
ATOM 2117 C C . THR B 1 28 ? 14.344 -15.508 -13.273 1 93.5 28 THR B C 1
ATOM 2119 O O . THR B 1 28 ? 14.156 -16.641 -13.734 1 93.5 28 THR B O 1
ATOM 2122 N N . SER B 1 29 ? 15.391 -14.781 -13.68 1 93 29 SER B N 1
ATOM 2123 C CA . SER B 1 29 ? 16.344 -15.25 -14.68 1 93 29 SER B CA 1
ATOM 2124 C C . SER B 1 29 ? 17.078 -16.5 -14.188 1 93 29 SER B C 1
ATOM 2126 O O . SER B 1 29 ? 17.484 -17.344 -14.992 1 93 29 SER B O 1
ATOM 2128 N N . TRP B 1 30 ? 17.297 -16.578 -12.898 1 94 30 TRP B N 1
ATOM 2129 C CA . TRP B 1 30 ? 17.969 -17.734 -12.312 1 94 30 TRP B CA 1
ATOM 2130 C C . TRP B 1 30 ? 17.062 -18.969 -12.344 1 94 30 TRP B C 1
ATOM 2132 O O . TRP B 1 30 ? 17.516 -20.078 -12.625 1 94 30 TRP B O 1
ATOM 2142 N N . VAL B 1 31 ? 15.82 -18.781 -12.023 1 88.69 31 VAL B N 1
ATOM 2143 C CA . VAL B 1 31 ? 14.844 -19.859 -12.023 1 88.69 31 VAL B CA 1
ATOM 2144 C C . VAL B 1 31 ? 14.734 -20.469 -13.422 1 88.69 31 VAL B C 1
ATOM 2146 O O . VAL B 1 31 ? 14.641 -21.688 -13.57 1 88.69 31 VAL B O 1
ATOM 2149 N N . ASN B 1 32 ? 14.672 -19.609 -14.391 1 82.19 32 ASN B N 1
ATOM 2150 C CA . ASN B 1 32 ? 14.57 -20.047 -15.781 1 82.19 32 ASN B CA 1
ATOM 2151 C C . ASN B 1 32 ? 15.719 -20.969 -16.172 1 82.19 32 ASN B C 1
ATOM 2153 O O . ASN B 1 32 ? 15.539 -21.875 -16.984 1 82.19 32 ASN B O 1
ATOM 2157 N N . GLU B 1 33 ? 16.859 -20.75 -15.555 1 88 33 GLU B N 1
ATOM 2158 C CA . GLU B 1 33 ? 18.047 -21.531 -15.875 1 88 33 GLU B CA 1
ATOM 2159 C C . GLU B 1 33 ? 18.172 -22.734 -14.945 1 88 33 GLU B C 1
ATOM 2161 O O . GLU B 1 33 ? 18.984 -23.641 -15.195 1 88 33 GLU B O 1
ATOM 2166 N N . ASN B 1 34 ? 17.391 -22.703 -13.914 1 84.94 34 ASN B N 1
ATOM 2167 C CA . ASN B 1 34 ? 17.406 -23.781 -12.938 1 84.94 34 ASN B CA 1
ATOM 2168 C C . ASN B 1 34 ? 16.016 -24.312 -12.656 1 84.94 34 ASN B C 1
ATOM 2170 O O . ASN B 1 34 ? 15.531 -24.25 -11.523 1 84.94 34 ASN B O 1
ATOM 2174 N N . PRO B 1 35 ? 15.406 -24.875 -13.625 1 71.06 35 PRO B N 1
ATOM 2175 C CA . PRO B 1 35 ? 13.992 -25.25 -13.523 1 71.06 35 PRO B CA 1
ATOM 2176 C C . PRO B 1 35 ? 13.742 -26.312 -12.453 1 71.06 35 PRO B C 1
ATOM 2178 O O . PRO B 1 35 ? 12.625 -26.438 -11.945 1 71.06 35 PRO B O 1
ATOM 2181 N N . ASN B 1 36 ? 14.719 -27 -12.078 1 70.75 36 ASN B N 1
ATOM 2182 C CA . ASN B 1 36 ? 14.562 -28.062 -11.094 1 70.75 36 ASN B CA 1
ATOM 2183 C C . ASN B 1 36 ? 14.594 -27.516 -9.672 1 70.75 36 ASN B C 1
ATOM 2185 O O . ASN B 1 36 ? 14.344 -28.25 -8.711 1 70.75 36 ASN B O 1
ATOM 2189 N N . HIS B 1 37 ? 14.922 -26.328 -9.641 1 71.75 37 HIS B N 1
ATOM 2190 C CA . HIS B 1 37 ? 14.945 -25.734 -8.312 1 71.75 37 HIS B CA 1
ATOM 2191 C C . HIS B 1 37 ? 13.531 -25.516 -7.781 1 71.75 37 HIS B C 1
ATOM 2193 O O . HIS B 1 37 ? 12.648 -25.062 -8.516 1 71.75 37 HIS B O 1
ATOM 2199 N N . SER B 1 38 ? 13.273 -25.891 -6.688 1 69.62 38 SER B N 1
ATOM 2200 C CA . SER B 1 38 ? 11.93 -25.953 -6.113 1 69.62 38 SER B CA 1
ATOM 2201 C C . SER B 1 38 ? 11.461 -24.578 -5.66 1 69.62 38 SER B C 1
ATOM 2203 O O . SER B 1 38 ? 10.258 -24.328 -5.57 1 69.62 38 SER B O 1
ATOM 2205 N N . SER B 1 39 ? 12.492 -23.781 -5.508 1 76.19 39 SER B N 1
ATOM 2206 C CA . SER B 1 39 ? 12.086 -22.469 -4.992 1 76.19 39 SER B CA 1
ATOM 2207 C C . SER B 1 39 ? 11.664 -21.547 -6.117 1 76.19 39 SER B C 1
ATOM 2209 O O . SER B 1 39 ? 12.281 -21.516 -7.184 1 76.19 39 SER B O 1
ATOM 2211 N N . GLY B 1 40 ? 10.602 -20.844 -5.992 1 85.88 40 GLY B N 1
ATOM 2212 C CA . GLY B 1 40 ? 10.195 -19.812 -6.938 1 85.88 40 GLY B CA 1
ATOM 2213 C C . GLY B 1 40 ? 11.031 -18.562 -6.855 1 85.88 40 GLY B C 1
ATOM 2214 O O . GLY B 1 40 ? 11.953 -18.469 -6.039 1 85.88 40 GLY B O 1
ATOM 2215 N N . SER B 1 41 ? 10.883 -17.656 -7.754 1 94.69 41 SER B N 1
ATOM 2216 C CA . SER B 1 41 ? 11.578 -16.375 -7.746 1 94.69 41 SER B CA 1
ATOM 2217 C C . SER B 1 41 ? 11.125 -15.508 -6.574 1 94.69 41 SER B C 1
ATOM 2219 O O . SER B 1 41 ? 10.266 -15.906 -5.793 1 94.69 41 SER B O 1
ATOM 2221 N N . ASN B 1 42 ? 11.727 -14.406 -6.469 1 97.88 42 ASN B N 1
ATOM 2222 C CA . ASN B 1 42 ? 11.438 -13.523 -5.348 1 97.88 42 ASN B CA 1
ATOM 2223 C C . ASN B 1 42 ? 10.242 -12.617 -5.637 1 97.88 42 ASN B C 1
ATOM 2225 O O . ASN B 1 42 ? 9.898 -11.75 -4.828 1 97.88 42 ASN B O 1
ATOM 2229 N N . GLU B 1 43 ? 9.523 -12.82 -6.691 1 97.31 43 GLU B N 1
ATOM 2230 C CA . GLU B 1 43 ? 8.516 -11.883 -7.168 1 97.31 43 GLU B CA 1
ATOM 2231 C C . GLU B 1 43 ? 7.316 -11.836 -6.23 1 97.31 43 GLU B C 1
ATOM 2233 O O . GLU B 1 43 ? 6.781 -10.766 -5.945 1 97.31 43 GLU B O 1
ATOM 2238 N N . ARG B 1 44 ? 6.895 -12.992 -5.809 1 97.25 44 ARG B N 1
ATOM 2239 C CA . ARG B 1 44 ? 5.766 -13.023 -4.883 1 97.25 44 ARG B CA 1
ATOM 2240 C C . ARG B 1 44 ? 6.129 -12.352 -3.559 1 97.25 44 ARG B C 1
ATOM 2242 O O . ARG B 1 44 ? 5.297 -11.672 -2.957 1 97.25 44 ARG B O 1
ATOM 2249 N N . MET B 1 45 ? 7.371 -12.539 -3.117 1 98.62 45 MET B N 1
ATOM 2250 C CA . MET B 1 45 ? 7.844 -11.906 -1.89 1 98.62 45 MET B CA 1
ATOM 2251 C C . MET B 1 45 ? 7.969 -10.398 -2.072 1 98.62 45 MET B C 1
ATOM 2253 O O . MET B 1 45 ? 7.738 -9.633 -1.134 1 98.62 45 MET B O 1
ATOM 2257 N N . GLU B 1 46 ? 8.422 -10.008 -3.277 1 98.75 46 GLU B N 1
ATOM 2258 C CA . GLU B 1 46 ? 8.438 -8.586 -3.598 1 98.75 46 GLU B CA 1
ATOM 2259 C C . GLU B 1 46 ? 7.062 -7.957 -3.404 1 98.75 46 GLU B C 1
ATOM 2261 O O . GLU B 1 46 ? 6.941 -6.875 -2.83 1 98.75 46 GLU B O 1
ATOM 2266 N N . PHE B 1 47 ? 6.074 -8.68 -3.828 1 98.62 47 PHE B N 1
ATOM 2267 C CA . PHE B 1 47 ? 4.688 -8.258 -3.691 1 98.62 47 PHE B CA 1
ATOM 2268 C C . PHE B 1 47 ? 4.324 -8.047 -2.225 1 98.62 47 PHE B C 1
ATOM 2270 O O . PHE B 1 47 ? 3.789 -7.004 -1.854 1 98.62 47 PHE B O 1
ATOM 2277 N N . LEU B 1 48 ? 4.605 -8.961 -1.411 1 98.81 48 LEU B N 1
ATOM 2278 C CA . LEU B 1 48 ? 4.309 -8.867 0.014 1 98.81 48 LEU B CA 1
ATOM 2279 C C . LEU B 1 48 ? 5.156 -7.785 0.676 1 98.81 48 LEU B C 1
ATOM 2281 O O . LEU B 1 48 ? 4.648 -7.004 1.484 1 98.81 48 LEU B O 1
ATOM 2285 N N . GLY B 1 49 ? 6.414 -7.738 0.329 1 98.88 49 GLY B N 1
ATOM 2286 C CA . GLY B 1 49 ? 7.336 -6.773 0.911 1 98.88 49 GLY B CA 1
ATOM 2287 C C . GLY B 1 49 ? 6.945 -5.336 0.629 1 98.88 49 GLY B C 1
ATOM 2288 O O . GLY B 1 49 ? 7.117 -4.465 1.483 1 98.88 49 GLY B O 1
ATOM 2289 N N . ASP B 1 50 ? 6.48 -5.129 -0.563 1 98.56 50 ASP B N 1
ATOM 2290 C CA . ASP B 1 50 ? 6.012 -3.797 -0.936 1 98.56 50 ASP B CA 1
ATOM 2291 C C . ASP B 1 50 ? 4.895 -3.33 -0.005 1 98.56 50 ASP B C 1
ATOM 2293 O O . ASP B 1 50 ? 4.902 -2.186 0.456 1 98.56 50 ASP B O 1
ATOM 2297 N N . ALA B 1 51 ? 3.977 -4.207 0.273 1 98.69 51 ALA B N 1
ATOM 2298 C CA . ALA B 1 51 ? 2.854 -3.889 1.15 1 98.69 51 ALA B CA 1
ATOM 2299 C C . ALA B 1 51 ? 3.324 -3.66 2.584 1 98.69 51 ALA B C 1
ATOM 2301 O O . ALA B 1 51 ? 2.85 -2.746 3.262 1 98.69 51 ALA B O 1
ATOM 2302 N N . VAL B 1 52 ? 4.238 -4.465 3.033 1 98.88 52 VAL B N 1
ATOM 2303 C CA . VAL B 1 52 ? 4.785 -4.359 4.383 1 98.88 52 VAL B CA 1
ATOM 2304 C C . VAL B 1 52 ? 5.496 -3.016 4.547 1 98.88 52 VAL B C 1
ATOM 2306 O O . VAL B 1 52 ? 5.277 -2.311 5.535 1 98.88 52 VAL B O 1
ATOM 2309 N N . LEU B 1 53 ? 6.297 -2.703 3.561 1 98.88 53 LEU B N 1
ATOM 2310 C CA . LEU B 1 53 ? 7.008 -1.431 3.572 1 98.88 53 LEU B CA 1
ATOM 2311 C C . LEU B 1 53 ? 6.031 -0.26 3.611 1 98.88 53 LEU B C 1
ATOM 2313 O O . LEU B 1 53 ? 6.223 0.688 4.379 1 98.88 53 LEU B O 1
ATOM 2317 N N . GLY B 1 54 ? 5 -0.385 2.863 1 98.56 54 GLY B N 1
ATOM 2318 C CA . GLY B 1 54 ? 4 0.665 2.756 1 98.56 54 GLY B CA 1
ATOM 2319 C C . GLY B 1 54 ? 3.307 0.964 4.07 1 98.56 54 GLY B C 1
ATOM 2320 O O . GLY B 1 54 ? 3.186 2.127 4.465 1 98.56 54 GLY B O 1
ATOM 2321 N N . VAL B 1 55 ? 2.881 -0.065 4.727 1 98.81 55 VAL B N 1
ATOM 2322 C CA . VAL B 1 55 ? 2.102 0.154 5.941 1 98.81 55 VAL B CA 1
ATOM 2323 C C . VAL B 1 55 ? 3.018 0.633 7.066 1 98.81 55 VAL B C 1
ATOM 2325 O O . VAL B 1 55 ? 2.617 1.451 7.895 1 98.81 55 VAL B O 1
ATOM 2328 N N . ILE B 1 56 ? 4.238 0.181 7.094 1 98.81 56 ILE B N 1
ATOM 2329 C CA . ILE B 1 56 ? 5.176 0.594 8.125 1 98.81 56 ILE B CA 1
ATOM 2330 C C . ILE B 1 56 ? 5.449 2.092 8.008 1 98.81 56 ILE B C 1
ATOM 2332 O O . ILE B 1 56 ? 5.402 2.818 9 1 98.81 56 ILE B O 1
ATOM 2336 N N . PHE B 1 57 ? 5.645 2.547 6.812 1 98.69 57 PHE B N 1
ATOM 2337 C CA . PHE B 1 57 ? 5.902 3.971 6.637 1 98.69 57 PHE B CA 1
ATOM 2338 C C . PHE B 1 57 ? 4.629 4.781 6.824 1 98.69 57 PHE B C 1
ATOM 2340 O O . PHE B 1 57 ? 4.664 5.895 7.355 1 98.69 57 PHE B O 1
ATOM 2347 N N . ALA B 1 58 ? 3.518 4.27 6.328 1 98.69 58 ALA B N 1
ATOM 2348 C CA . ALA B 1 58 ? 2.262 4.98 6.559 1 98.69 58 ALA B CA 1
ATOM 2349 C C . ALA B 1 58 ? 2.016 5.195 8.047 1 98.69 58 ALA B C 1
ATOM 2351 O O . ALA B 1 58 ? 1.658 6.293 8.477 1 98.69 58 ALA B O 1
ATOM 2352 N N . ASP B 1 59 ? 2.221 4.152 8.758 1 98.62 59 ASP B N 1
ATOM 2353 C CA . ASP B 1 59 ? 2.051 4.211 10.211 1 98.62 59 ASP B CA 1
ATOM 2354 C C . ASP B 1 59 ? 3.02 5.215 10.836 1 98.62 59 ASP B C 1
ATOM 2356 O O . ASP B 1 59 ? 2.619 6.035 11.664 1 98.62 59 ASP B O 1
ATOM 2360 N N . ARG B 1 60 ? 4.238 5.172 10.445 1 97.88 60 ARG B N 1
ATOM 2361 C CA . ARG B 1 60 ? 5.262 6.066 10.977 1 97.88 60 ARG B CA 1
ATOM 2362 C C . ARG B 1 60 ? 4.945 7.52 10.641 1 97.88 60 ARG B C 1
ATOM 2364 O O . ARG B 1 60 ? 5 8.391 11.516 1 97.88 60 ARG B O 1
ATOM 2371 N N . LEU B 1 61 ? 4.645 7.793 9.445 1 97.19 61 LEU B N 1
ATOM 2372 C CA . LEU B 1 61 ? 4.371 9.148 8.984 1 97.19 61 LEU B CA 1
ATOM 2373 C C . LEU B 1 61 ? 3.125 9.711 9.656 1 97.19 61 LEU B C 1
ATOM 2375 O O . LEU B 1 61 ? 3.107 10.883 10.055 1 97.19 61 LEU B O 1
ATOM 2379 N N . TYR B 1 62 ? 2.113 8.914 9.758 1 97.5 62 TYR B N 1
ATOM 2380 C CA . TYR B 1 62 ? 0.868 9.312 10.398 1 97.5 62 TYR B CA 1
ATOM 2381 C C . TYR B 1 62 ? 1.122 9.797 11.82 1 97.5 62 TYR B C 1
ATOM 2383 O O . TYR B 1 62 ? 0.552 10.805 12.25 1 97.5 62 TYR B O 1
ATOM 2391 N N . HIS B 1 63 ? 1.965 9.117 12.484 1 96 63 HIS B N 1
ATOM 2392 C CA . HIS B 1 63 ? 2.207 9.414 13.891 1 96 63 HIS B CA 1
ATOM 2393 C C . HIS B 1 63 ? 3.281 10.492 14.047 1 96 63 HIS B C 1
ATOM 2395 O O . HIS B 1 63 ? 3.182 11.352 14.922 1 96 63 HIS B O 1
ATOM 2401 N N . ASP B 1 64 ? 4.273 10.477 13.227 1 93.5 64 ASP B N 1
ATOM 2402 C CA . ASP B 1 64 ? 5.398 11.398 13.352 1 93.5 64 ASP B CA 1
ATOM 2403 C C . ASP B 1 64 ? 5 12.805 12.93 1 93.5 64 ASP B C 1
ATOM 2405 O O . ASP B 1 64 ? 5.578 13.789 13.391 1 93.5 64 ASP B O 1
ATOM 2409 N N . PHE B 1 65 ? 4.027 12.891 12.039 1 90.31 65 PHE B N 1
ATOM 2410 C CA . PHE B 1 65 ? 3.648 14.195 11.492 1 90.31 65 PHE B CA 1
ATOM 2411 C C . PHE B 1 65 ? 2.156 14.438 11.68 1 90.31 65 PHE B C 1
ATOM 2413 O O . PHE B 1 65 ? 1.406 14.516 10.703 1 90.31 65 PHE B O 1
ATOM 2420 N N . PRO B 1 66 ? 1.754 14.727 12.844 1 87.5 66 PRO B N 1
ATOM 2421 C CA . PRO B 1 66 ? 0.326 14.859 13.148 1 87.5 66 PRO B CA 1
ATOM 2422 C C . PRO B 1 66 ? -0.297 16.109 12.508 1 87.5 66 PRO B C 1
ATOM 2424 O O . PRO B 1 66 ? -1.519 16.172 12.352 1 87.5 66 PRO B O 1
ATOM 2427 N N . ASP B 1 67 ? 0.528 17.016 12.023 1 80.62 67 ASP B N 1
ATOM 2428 C CA . ASP B 1 67 ? -0.014 18.297 11.578 1 80.62 67 ASP B CA 1
ATOM 2429 C C . ASP B 1 67 ? 0.004 18.406 10.055 1 80.62 67 ASP B C 1
ATOM 2431 O O . ASP B 1 67 ? -0.46 19.391 9.484 1 80.62 67 ASP B O 1
ATOM 2435 N N . ILE B 1 68 ? 0.531 17.391 9.422 1 83.06 68 ILE B N 1
ATOM 2436 C CA . ILE B 1 68 ? 0.602 17.469 7.969 1 83.06 68 ILE B CA 1
ATOM 2437 C C . ILE B 1 68 ? -0.636 16.828 7.352 1 83.06 68 ILE B C 1
ATOM 2439 O O . ILE B 1 68 ? -1.207 15.891 7.93 1 83.06 68 ILE B O 1
ATOM 2443 N N . GLN B 1 69 ? -1.001 17.281 6.176 1 87.31 69 GLN B N 1
ATOM 2444 C CA . GLN B 1 69 ? -2.219 16.828 5.508 1 87.31 69 GLN B CA 1
ATOM 2445 C C . GLN B 1 69 ? -1.982 15.539 4.734 1 87.31 69 GLN B C 1
ATOM 2447 O O . GLN B 1 69 ? -0.836 15.148 4.504 1 87.31 69 GLN B O 1
ATOM 2452 N N . GLU B 1 70 ? -3.09 14.938 4.324 1 93 70 GLU B N 1
ATOM 2453 C CA . GLU B 1 70 ? -3.064 13.648 3.637 1 93 70 GLU B CA 1
ATOM 2454 C C . GLU B 1 70 ? -2.186 13.711 2.389 1 93 70 GLU B C 1
ATOM 2456 O O . GLU B 1 70 ? -1.43 12.773 2.113 1 93 70 GLU B O 1
ATOM 2461 N N . GLY B 1 71 ? -2.336 14.766 1.64 1 91.62 71 GLY B N 1
ATOM 2462 C CA . GLY B 1 71 ? -1.539 14.906 0.431 1 91.62 71 GLY B CA 1
ATOM 2463 C C . GLY B 1 71 ? -0.046 14.82 0.688 1 91.62 71 GLY B C 1
ATOM 2464 O O . GLY B 1 71 ? 0.683 14.164 -0.057 1 91.62 71 GLY B O 1
ATOM 2465 N N . ASP B 1 72 ? 0.408 15.414 1.718 1 90.19 72 ASP B N 1
ATOM 2466 C CA . ASP B 1 72 ? 1.822 15.398 2.078 1 90.19 72 ASP B CA 1
ATOM 2467 C C . ASP B 1 72 ? 2.238 14.031 2.613 1 90.19 72 ASP B C 1
ATOM 2469 O O . ASP B 1 72 ? 3.346 13.562 2.344 1 90.19 72 ASP B O 1
ATOM 2473 N N . LEU B 1 73 ? 1.358 13.43 3.439 1 94.88 73 LEU B N 1
ATOM 2474 C CA . LEU B 1 73 ? 1.631 12.07 3.9 1 94.88 73 LEU B CA 1
ATOM 2475 C C . LEU B 1 73 ? 1.861 11.133 2.721 1 94.88 73 LEU B C 1
ATOM 2477 O O . LEU B 1 73 ? 2.807 10.344 2.727 1 94.88 73 LEU B O 1
ATOM 2481 N N . THR B 1 74 ? 1.007 11.266 1.731 1 95.56 74 THR B N 1
ATOM 2482 C CA . THR B 1 74 ? 1.104 10.453 0.525 1 95.56 74 THR B CA 1
ATOM 2483 C C . THR B 1 74 ? 2.412 10.727 -0.21 1 95.56 74 THR B C 1
ATOM 2485 O O . THR B 1 74 ? 3.096 9.797 -0.642 1 95.56 74 THR B O 1
ATOM 2488 N N . ARG B 1 75 ? 2.723 11.938 -0.334 1 92.62 75 ARG B N 1
ATOM 2489 C CA . ARG B 1 75 ? 3.961 12.344 -0.997 1 92.62 75 ARG B CA 1
ATOM 2490 C C . ARG B 1 75 ? 5.176 11.781 -0.267 1 92.62 75 ARG B C 1
ATOM 2492 O O . ARG B 1 75 ? 6.082 11.227 -0.893 1 92.62 75 ARG B O 1
ATOM 2499 N N . PHE B 1 76 ? 5.207 11.906 1.024 1 95.06 76 PHE B N 1
ATOM 2500 C CA . PHE B 1 76 ? 6.332 11.438 1.822 1 95.06 76 PHE B CA 1
ATOM 2501 C C . PHE B 1 76 ? 6.461 9.922 1.731 1 95.06 76 PHE B C 1
ATOM 2503 O O . PHE B 1 76 ? 7.566 9.391 1.595 1 95.06 76 PHE B O 1
ATOM 2510 N N . ARG B 1 77 ? 5.355 9.227 1.878 1 97.81 77 ARG B N 1
ATOM 2511 C CA . ARG B 1 77 ? 5.414 7.777 1.716 1 97.81 77 ARG B CA 1
ATOM 2512 C C . ARG B 1 77 ? 5.984 7.402 0.352 1 97.81 77 ARG B C 1
ATOM 2514 O O . ARG B 1 77 ? 6.828 6.508 0.25 1 97.81 77 ARG B O 1
ATOM 2521 N N . SER B 1 78 ? 5.492 8.039 -0.7 1 97 78 SER B N 1
ATOM 2522 C CA . SER B 1 78 ? 5.961 7.766 -2.055 1 97 78 SER B CA 1
ATOM 2523 C C . SER B 1 78 ? 7.469 7.973 -2.17 1 97 78 SER B C 1
ATOM 2525 O O . SER B 1 78 ? 8.156 7.195 -2.832 1 97 78 SER B O 1
ATOM 2527 N N . LEU B 1 79 ? 7.973 8.969 -1.523 1 94.62 79 LEU B N 1
ATOM 2528 C CA . LEU B 1 79 ? 9.398 9.266 -1.55 1 94.62 79 LEU B CA 1
ATOM 2529 C C . LEU B 1 79 ? 10.195 8.156 -0.868 1 94.62 79 LEU B C 1
ATOM 2531 O O . LEU B 1 79 ? 11.297 7.82 -1.307 1 94.62 79 LEU B O 1
ATOM 2535 N N . LEU B 1 80 ? 9.664 7.656 0.111 1 97.56 80 LEU B N 1
ATOM 2536 C CA . LEU B 1 80 ? 10.367 6.652 0.903 1 97.56 80 LEU B CA 1
ATOM 2537 C C . LEU B 1 80 ? 10.352 5.301 0.2 1 97.56 80 LEU B C 1
ATOM 2539 O O . LEU B 1 80 ? 11.336 4.555 0.266 1 97.56 80 LEU B O 1
ATOM 2543 N N . VAL B 1 81 ? 9.242 5.02 -0.522 1 98.25 81 VAL B N 1
ATOM 2544 C CA . VAL B 1 81 ? 9.078 3.662 -1.027 1 98.25 81 VAL B CA 1
ATOM 2545 C C . VAL B 1 81 ? 9.422 3.617 -2.514 1 98.25 81 VAL B C 1
ATOM 2547 O O . VAL B 1 81 ? 9.398 2.551 -3.133 1 98.25 81 VAL B O 1
ATOM 2550 N N . ARG B 1 82 ? 9.742 4.742 -3.086 1 96.56 82 ARG B N 1
ATOM 2551 C CA . ARG B 1 82 ? 10.039 4.773 -4.512 1 96.56 82 ARG B CA 1
ATOM 2552 C C . ARG B 1 82 ? 11.328 4.008 -4.82 1 96.56 82 ARG B C 1
ATOM 2554 O O . ARG B 1 82 ? 12.156 3.797 -3.936 1 96.56 82 ARG B O 1
ATOM 2561 N N . ARG B 1 83 ? 11.5 3.66 -6.004 1 97.5 83 ARG B N 1
ATOM 2562 C CA . ARG B 1 83 ? 12.586 2.803 -6.457 1 97.5 83 ARG B CA 1
ATOM 2563 C C . ARG B 1 83 ? 13.945 3.412 -6.125 1 97.5 83 ARG B C 1
ATOM 2565 O O . ARG B 1 83 ? 14.859 2.709 -5.684 1 97.5 83 ARG B O 1
ATOM 2572 N N . GLU B 1 84 ? 14.07 4.676 -6.328 1 96.19 84 GLU B N 1
ATOM 2573 C CA . GLU B 1 84 ? 15.344 5.348 -6.07 1 96.19 84 GLU B CA 1
ATOM 2574 C C . GLU B 1 84 ? 15.789 5.152 -4.625 1 96.19 84 GLU B C 1
ATOM 2576 O O . GLU B 1 84 ? 16.953 4.863 -4.363 1 96.19 84 GLU B O 1
ATOM 2581 N N . SER B 1 85 ? 14.883 5.32 -3.707 1 97.38 85 SER B N 1
ATOM 2582 C CA . SER B 1 85 ? 15.188 5.129 -2.293 1 97.38 85 SER B CA 1
ATOM 2583 C C . SER B 1 85 ? 15.547 3.678 -1.993 1 97.38 85 SER B C 1
ATOM 2585 O O . SER B 1 85 ? 16.516 3.406 -1.28 1 97.38 85 SER B O 1
ATOM 2587 N N . LEU B 1 86 ? 14.781 2.779 -2.566 1 98.69 86 LEU B N 1
ATOM 2588 C CA . LEU B 1 86 ? 15.023 1.358 -2.34 1 98.69 86 LEU B CA 1
ATOM 2589 C C . LEU B 1 86 ? 16.406 0.952 -2.855 1 98.69 86 LEU B C 1
ATOM 2591 O O . LEU B 1 86 ? 17.094 0.161 -2.217 1 98.69 86 LEU B O 1
ATOM 2595 N N . VAL B 1 87 ? 16.734 1.504 -3.994 1 98.44 87 VAL B N 1
ATOM 2596 C CA . VAL B 1 87 ? 18.016 1.187 -4.602 1 98.44 87 VAL B CA 1
ATOM 2597 C C . VAL B 1 87 ? 19.141 1.708 -3.715 1 98.44 87 VAL B C 1
ATOM 2599 O O . VAL B 1 87 ? 20.141 1.008 -3.484 1 98.44 87 VAL B O 1
ATOM 2602 N N . ARG B 1 88 ? 19.016 2.906 -3.184 1 97.56 88 ARG B N 1
ATOM 2603 C CA . ARG B 1 88 ? 20.031 3.475 -2.311 1 97.56 88 ARG B CA 1
ATOM 2604 C C . ARG B 1 88 ? 20.25 2.607 -1.073 1 97.56 88 ARG B C 1
ATOM 2606 O O . ARG B 1 88 ? 21.375 2.342 -0.678 1 97.56 88 ARG B O 1
ATOM 2613 N N . VAL B 1 89 ? 19.219 2.164 -0.496 1 98.31 89 VAL B N 1
ATOM 2614 C CA . VAL B 1 89 ? 19.297 1.333 0.701 1 98.31 89 VAL B CA 1
ATOM 2615 C C . VAL B 1 89 ? 19.906 -0.021 0.35 1 98.31 89 VAL B C 1
ATOM 2617 O O . VAL B 1 89 ? 20.75 -0.536 1.084 1 98.31 89 VAL B O 1
ATOM 2620 N N . ALA B 1 90 ? 19.453 -0.593 -0.792 1 98.69 90 ALA B N 1
ATOM 2621 C CA . ALA B 1 90 ? 19.969 -1.884 -1.238 1 98.69 90 ALA B CA 1
ATOM 2622 C C . ALA B 1 90 ? 21.469 -1.816 -1.48 1 98.69 90 ALA B C 1
ATOM 2624 O O . ALA B 1 90 ? 22.203 -2.73 -1.103 1 98.69 90 ALA B O 1
ATOM 2625 N N . LEU B 1 91 ? 21.875 -0.771 -2.104 1 97.94 91 LEU B N 1
ATOM 2626 C CA . LEU B 1 91 ? 23.297 -0.583 -2.371 1 97.94 91 LEU B CA 1
ATOM 2627 C C . LEU B 1 91 ? 24.078 -0.427 -1.071 1 97.94 91 LEU B C 1
ATOM 2629 O O . LEU B 1 91 ? 25.203 -0.904 -0.961 1 97.94 91 LEU B O 1
ATOM 2633 N N . GLY B 1 92 ? 23.484 0.216 -0.089 1 97.25 92 GLY B N 1
ATOM 2634 C CA . GLY B 1 92 ? 24.125 0.437 1.202 1 97.25 92 GLY B CA 1
ATOM 2635 C C . GLY B 1 92 ? 24.469 -0.851 1.923 1 97.25 92 GLY B C 1
ATOM 2636 O O . GLY B 1 92 ? 25.406 -0.885 2.723 1 97.25 92 GLY B O 1
ATOM 2637 N N . ILE B 1 93 ? 23.797 -1.889 1.598 1 98 93 ILE B N 1
ATOM 2638 C CA . ILE B 1 93 ? 24.078 -3.16 2.256 1 98 93 ILE B CA 1
ATOM 2639 C C . ILE B 1 93 ? 24.672 -4.145 1.245 1 98 93 ILE B C 1
ATOM 2641 O O . ILE B 1 93 ? 24.672 -5.355 1.484 1 98 93 ILE B O 1
ATOM 2645 N N . ASN B 1 94 ? 25 -3.68 0.075 1 97.88 94 ASN B N 1
ATOM 2646 C CA . ASN B 1 94 ? 25.609 -4.461 -1 1 97.88 94 ASN B CA 1
ATOM 2647 C C . ASN B 1 94 ? 24.719 -5.641 -1.399 1 97.88 94 ASN B C 1
ATOM 2649 O O . ASN B 1 94 ? 25.219 -6.758 -1.563 1 97.88 94 ASN B O 1
ATOM 2653 N N . LEU B 1 95 ? 23.5 -5.387 -1.538 1 98.62 95 LEU B N 1
ATOM 2654 C CA . LEU B 1 95 ? 22.516 -6.445 -1.754 1 98.62 95 LEU B CA 1
ATOM 2655 C C . LEU B 1 95 ? 22.781 -7.168 -3.07 1 98.62 95 LEU B C 1
ATOM 2657 O O . LEU B 1 95 ? 22.578 -8.375 -3.174 1 98.62 95 LEU B O 1
ATOM 2661 N N . GLY B 1 96 ? 23.219 -6.434 -4.086 1 98.31 96 GLY B N 1
ATOM 2662 C CA . GLY B 1 96 ? 23.438 -6.992 -5.41 1 98.31 96 GLY B CA 1
ATOM 2663 C C . GLY B 1 96 ? 24.375 -8.18 -5.406 1 98.31 96 GLY B C 1
ATOM 2664 O O . GLY B 1 96 ? 24.234 -9.094 -6.223 1 98.31 96 GLY B O 1
ATOM 2665 N N . LYS B 1 97 ? 25.281 -8.172 -4.457 1 97.31 97 LYS B N 1
ATOM 2666 C CA . LYS B 1 97 ? 26.297 -9.203 -4.332 1 97.31 97 LYS B CA 1
ATOM 2667 C C . LYS B 1 97 ? 25.672 -10.57 -4.078 1 97.31 97 LYS B C 1
ATOM 2669 O O . LYS B 1 97 ? 26.266 -11.602 -4.418 1 97.31 97 LYS B O 1
ATOM 2674 N N . TYR B 1 98 ? 24.5 -10.578 -3.596 1 98.25 98 TYR B N 1
ATOM 2675 C CA . TYR B 1 98 ? 23.938 -11.828 -3.092 1 98.25 98 TYR B CA 1
ATOM 2676 C C . TYR B 1 98 ? 22.859 -12.352 -4.023 1 98.25 98 TYR B C 1
ATOM 2678 O O . TYR B 1 98 ? 22.297 -13.43 -3.797 1 98.25 98 TYR B O 1
ATOM 2686 N N . LEU B 1 99 ? 22.578 -11.633 -5.105 1 98.12 99 LEU B N 1
ATOM 2687 C CA . LEU B 1 99 ? 21.484 -12.023 -5.996 1 98.12 99 LEU B CA 1
ATOM 2688 C C . LEU B 1 99 ? 21.844 -13.281 -6.777 1 98.12 99 LEU B C 1
ATOM 2690 O O . LEU B 1 99 ? 22.984 -13.438 -7.23 1 98.12 99 LEU B O 1
ATOM 2694 N N . TYR B 1 100 ? 20.875 -14.18 -6.805 1 97.12 100 TYR B N 1
ATOM 2695 C CA . TYR B 1 100 ? 20.953 -15.266 -7.77 1 97.12 100 TYR B CA 1
ATOM 2696 C C . TYR B 1 100 ? 20.391 -14.836 -9.125 1 97.12 100 TYR B C 1
ATOM 2698 O O . TYR B 1 100 ? 19.203 -14.578 -9.25 1 97.12 100 TYR B O 1
ATOM 2706 N N . LEU B 1 101 ? 21.312 -14.82 -10.102 1 96.69 101 LEU B N 1
ATOM 2707 C CA . LEU B 1 101 ? 20.953 -14.367 -11.438 1 96.69 101 LEU B CA 1
ATOM 2708 C C . LEU B 1 101 ? 21.312 -15.414 -12.484 1 96.69 101 LEU B C 1
ATOM 2710 O O . LEU B 1 101 ? 22.266 -16.172 -12.305 1 96.69 101 LEU B O 1
ATOM 2714 N N . GLY B 1 102 ? 20.453 -15.445 -13.461 1 95.44 102 GLY B N 1
ATOM 2715 C CA . GLY B 1 102 ? 20.891 -16.203 -14.617 1 95.44 102 GLY B CA 1
ATOM 2716 C C . GLY B 1 102 ? 22.141 -15.625 -15.273 1 95.44 102 GLY B C 1
ATOM 2717 O O . GLY B 1 102 ? 22.469 -14.461 -15.062 1 95.44 102 GLY B O 1
ATOM 2718 N N . ARG B 1 103 ? 22.797 -16.422 -16.109 1 95.38 103 ARG B N 1
ATOM 2719 C CA . ARG B 1 103 ? 24.078 -16.016 -16.703 1 95.38 103 ARG B CA 1
ATOM 2720 C C . ARG B 1 103 ? 23.906 -14.758 -17.547 1 95.38 103 ARG B C 1
ATOM 2722 O O . ARG B 1 103 ? 24.688 -13.812 -17.438 1 95.38 103 ARG B O 1
ATOM 2729 N N . GLY B 1 104 ? 22.953 -14.773 -18.391 1 94.69 104 GLY B N 1
ATOM 2730 C CA . GLY B 1 104 ? 22.719 -13.625 -19.25 1 94.69 104 GLY B CA 1
ATOM 2731 C C . GLY B 1 104 ? 22.406 -12.352 -18.484 1 94.69 104 GLY B C 1
ATOM 2732 O O . GLY B 1 104 ? 22.938 -11.281 -18.797 1 94.69 104 GLY B O 1
ATOM 2733 N N . GLU B 1 105 ? 21.609 -12.461 -17.453 1 95.19 105 GLU B N 1
ATOM 2734 C CA . GLU B 1 105 ? 21.234 -11.328 -16.625 1 95.19 105 GLU B CA 1
ATOM 2735 C C . GLU B 1 105 ? 22.438 -10.789 -15.852 1 95.19 105 GLU B C 1
ATOM 2737 O O . GLU B 1 105 ? 22.609 -9.578 -15.719 1 95.19 105 GLU B O 1
ATOM 2742 N N . ASP B 1 106 ? 23.25 -11.648 -15.406 1 95.88 106 ASP B N 1
ATOM 2743 C CA . ASP B 1 106 ? 24.422 -11.25 -14.641 1 95.88 106 ASP B CA 1
ATOM 2744 C C . ASP B 1 106 ? 25.438 -10.531 -15.523 1 95.88 106 ASP B C 1
ATOM 2746 O O . ASP B 1 106 ? 26.016 -9.508 -15.117 1 95.88 106 ASP B O 1
ATOM 2750 N N . VAL B 1 107 ? 25.594 -11.047 -16.688 1 96.06 107 VAL B N 1
ATOM 2751 C CA . VAL B 1 107 ? 26.547 -10.461 -17.641 1 96.06 107 VAL B CA 1
ATOM 2752 C C . VAL B 1 107 ? 26.094 -9.055 -18.016 1 96.06 107 VAL B C 1
ATOM 2754 O O . VAL B 1 107 ? 26.922 -8.164 -18.234 1 96.06 107 VAL B O 1
ATOM 2757 N N . SER B 1 108 ? 24.844 -8.898 -18.047 1 96.19 108 SER B N 1
ATOM 2758 C CA . SER B 1 108 ? 24.297 -7.594 -18.422 1 96.19 108 SER B CA 1
ATOM 2759 C C . SER B 1 108 ? 24.203 -6.68 -17.203 1 96.19 108 SER B C 1
ATOM 2761 O O . SER B 1 108 ? 23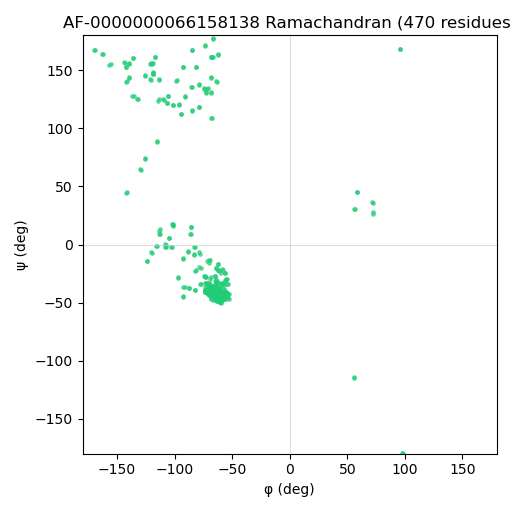.391 -5.746 -17.188 1 96.19 108 SER B O 1
ATOM 2763 N N . LYS B 1 109 ? 24.844 -6.984 -16.094 1 96.69 109 LYS B N 1
ATOM 2764 C CA . LYS B 1 109 ? 24.984 -6.176 -14.883 1 96.69 109 LYS B CA 1
ATOM 2765 C C . LYS B 1 109 ? 23.656 -6.121 -14.109 1 96.69 109 LYS B C 1
ATOM 2767 O O . LYS B 1 109 ? 23.312 -5.086 -13.547 1 96.69 109 LYS B O 1
ATOM 2772 N N . GLY B 1 110 ? 22.969 -7.27 -14.172 1 96.94 110 GLY B N 1
ATOM 2773 C CA . GLY B 1 110 ? 21.703 -7.391 -13.461 1 96.94 110 GLY B CA 1
ATOM 2774 C C . GLY B 1 110 ? 21.828 -7.098 -11.977 1 96.94 110 GLY B C 1
ATOM 2775 O O . GLY B 1 110 ? 20.859 -6.637 -11.352 1 96.94 110 GLY B O 1
ATOM 2776 N N . ARG B 1 111 ? 23 -7.273 -11.438 1 96.69 111 ARG B N 1
ATOM 2777 C CA . ARG B 1 111 ? 23.234 -7.094 -10.008 1 96.69 111 ARG B CA 1
ATOM 2778 C C . ARG B 1 111 ? 23.156 -5.621 -9.617 1 96.69 111 ARG B C 1
ATOM 2780 O O . ARG B 1 111 ? 23 -5.289 -8.445 1 96.69 111 ARG B O 1
ATOM 2787 N N . PHE B 1 112 ? 23.234 -4.773 -10.617 1 96.69 112 PHE B N 1
ATOM 2788 C CA . PHE B 1 112 ? 23.266 -3.338 -10.352 1 96.69 112 PHE B CA 1
ATOM 2789 C C . PHE B 1 112 ? 22.016 -2.664 -10.93 1 96.69 112 PHE B C 1
ATOM 2791 O O . PHE B 1 112 ? 21.812 -1.463 -10.75 1 96.69 112 PHE B O 1
ATOM 2798 N N . LYS B 1 113 ? 21.156 -3.426 -11.578 1 97.62 113 LYS B N 1
ATOM 2799 C CA . LYS B 1 113 ? 19.953 -2.85 -12.156 1 97.62 113 LYS B CA 1
ATOM 2800 C C . LYS B 1 113 ? 18.984 -2.393 -11.062 1 97.62 113 LYS B C 1
ATOM 2802 O O . LYS B 1 113 ? 18.672 -3.156 -10.148 1 97.62 113 LYS B O 1
ATOM 2807 N N . PRO B 1 114 ? 18.516 -1.199 -11.172 1 98.06 114 PRO B N 1
ATOM 2808 C CA . PRO B 1 114 ? 17.625 -0.65 -10.141 1 98.06 114 PRO B CA 1
ATOM 2809 C C . PRO B 1 114 ? 16.391 -1.521 -9.883 1 98.06 114 PRO B C 1
ATOM 2811 O O . PRO B 1 114 ? 16.031 -1.76 -8.734 1 98.06 114 PRO B O 1
ATOM 2814 N N . ALA B 1 115 ? 15.805 -2.025 -10.93 1 97.81 115 ALA B N 1
ATOM 2815 C CA . ALA B 1 115 ? 14.602 -2.84 -10.781 1 97.81 115 ALA B CA 1
ATOM 2816 C C . ALA B 1 115 ? 14.883 -4.105 -9.984 1 97.81 115 ALA B C 1
ATOM 2818 O O . ALA B 1 115 ? 14.094 -4.496 -9.125 1 97.81 115 ALA B O 1
ATOM 2819 N N . ASN B 1 116 ? 16.016 -4.766 -10.273 1 98.56 116 ASN B N 1
ATOM 2820 C CA . ASN B 1 116 ? 16.391 -5.992 -9.57 1 98.56 116 ASN B CA 1
ATOM 2821 C C . ASN B 1 116 ? 16.703 -5.723 -8.102 1 98.56 116 ASN B C 1
ATOM 2823 O O . ASN B 1 116 ? 16.281 -6.48 -7.223 1 98.56 116 ASN B O 1
ATOM 2827 N N . LEU B 1 117 ? 17.406 -4.625 -7.879 1 98.75 117 LEU B N 1
ATOM 2828 C CA . LEU B 1 117 ? 17.797 -4.27 -6.52 1 98.75 117 LEU B CA 1
ATOM 2829 C C . LEU B 1 117 ? 16.578 -3.922 -5.672 1 98.75 117 LEU B C 1
ATOM 2831 O O . LEU B 1 117 ? 16.438 -4.41 -4.551 1 98.75 117 LEU B O 1
ATOM 2835 N N . ALA B 1 118 ? 15.719 -3.074 -6.227 1 98.81 118 ALA B N 1
ATOM 2836 C CA . ALA B 1 118 ? 14.531 -2.652 -5.492 1 98.81 118 ALA B CA 1
ATOM 2837 C C . ALA B 1 118 ? 13.617 -3.842 -5.195 1 98.81 118 ALA B C 1
ATOM 2839 O O . ALA B 1 118 ? 13.148 -4 -4.066 1 98.81 118 ALA B O 1
ATOM 2840 N N . GLY B 1 119 ? 13.414 -4.68 -6.172 1 98.62 119 GLY B N 1
ATOM 2841 C CA . GLY B 1 119 ? 12.578 -5.852 -6 1 98.62 119 GLY B CA 1
ATOM 2842 C C . GLY B 1 119 ? 13.133 -6.836 -4.984 1 98.62 119 GLY B C 1
ATOM 2843 O O . GLY B 1 119 ? 12.391 -7.367 -4.156 1 98.62 119 GLY B O 1
ATOM 2844 N N . ALA B 1 120 ? 14.406 -7.059 -5.098 1 98.81 120 ALA B N 1
ATOM 2845 C CA . ALA B 1 120 ? 15.055 -7.969 -4.152 1 98.81 120 ALA B CA 1
ATOM 2846 C C . ALA B 1 120 ? 14.977 -7.422 -2.73 1 98.81 120 ALA B C 1
ATOM 2848 O O . ALA B 1 120 ? 14.789 -8.18 -1.778 1 98.81 120 ALA B O 1
ATOM 2849 N N . PHE B 1 121 ? 15.18 -6.152 -2.568 1 98.94 121 PHE B N 1
ATOM 2850 C CA . PHE B 1 121 ? 15.117 -5.543 -1.244 1 98.94 121 PHE B CA 1
ATOM 2851 C C . PHE B 1 121 ? 13.734 -5.723 -0.633 1 98.94 121 PHE B C 1
ATOM 2853 O O . PHE B 1 121 ? 13.609 -6.102 0.533 1 98.94 121 PHE B O 1
ATOM 2860 N N . GLU B 1 122 ? 12.695 -5.422 -1.433 1 98.94 122 GLU B N 1
ATOM 2861 C CA . GLU B 1 122 ? 11.336 -5.645 -0.959 1 98.94 122 GLU B CA 1
ATOM 2862 C C . GLU B 1 122 ? 11.117 -7.105 -0.576 1 98.94 122 GLU B C 1
ATOM 2864 O O . GLU B 1 122 ? 10.484 -7.395 0.443 1 98.94 122 GLU B O 1
ATOM 2869 N N . ALA B 1 123 ? 11.641 -7.984 -1.385 1 98.88 123 ALA B N 1
ATOM 2870 C CA . ALA B 1 123 ? 11.508 -9.414 -1.102 1 98.88 123 ALA B CA 1
ATOM 2871 C C . ALA B 1 123 ? 12.219 -9.781 0.197 1 98.88 123 ALA B C 1
ATOM 2873 O O . ALA B 1 123 ? 11.734 -10.609 0.965 1 98.88 123 ALA B O 1
ATOM 2874 N N . VAL B 1 124 ? 13.359 -9.195 0.436 1 98.94 124 VAL B N 1
ATOM 2875 C CA . VAL B 1 124 ? 14.094 -9.43 1.677 1 98.94 124 VAL B CA 1
ATOM 2876 C C . VAL B 1 124 ? 13.25 -8.969 2.865 1 98.94 124 VAL B C 1
ATOM 2878 O O . VAL B 1 124 ? 13.203 -9.641 3.896 1 98.94 124 VAL B O 1
ATOM 2881 N N . LEU B 1 125 ? 12.609 -7.828 2.713 1 98.88 125 LEU B N 1
ATOM 2882 C CA . LEU B 1 125 ? 11.734 -7.355 3.773 1 98.88 125 LEU B CA 1
ATOM 2883 C C . LEU B 1 125 ? 10.609 -8.352 4.039 1 98.88 125 LEU B C 1
ATOM 2885 O O . LEU B 1 125 ? 10.25 -8.594 5.191 1 98.88 125 LEU B O 1
ATOM 2889 N N . ALA B 1 126 ? 10.047 -8.906 2.965 1 98.94 126 ALA B N 1
ATOM 2890 C CA . ALA B 1 126 ? 9.023 -9.945 3.117 1 98.94 126 ALA B CA 1
ATOM 2891 C C . ALA B 1 126 ? 9.578 -11.156 3.865 1 98.94 126 ALA B C 1
ATOM 2893 O O . ALA B 1 126 ? 8.891 -11.727 4.719 1 98.94 126 ALA B O 1
ATOM 2894 N N . ALA B 1 127 ? 10.773 -11.547 3.543 1 98.81 127 ALA B N 1
ATOM 2895 C CA . ALA B 1 127 ? 11.414 -12.68 4.219 1 98.81 127 ALA B CA 1
ATOM 2896 C C . ALA B 1 127 ? 11.531 -12.422 5.719 1 98.81 127 ALA B C 1
ATOM 2898 O O . ALA B 1 127 ? 11.242 -13.305 6.531 1 98.81 127 ALA B O 1
ATOM 2899 N N . ILE B 1 128 ? 11.977 -11.242 6.047 1 98.94 128 ILE B N 1
ATOM 2900 C CA . ILE B 1 128 ? 12.102 -10.875 7.453 1 98.94 128 ILE B CA 1
ATOM 2901 C C . ILE B 1 128 ? 10.727 -10.898 8.117 1 98.94 128 ILE B C 1
ATOM 2903 O O . ILE B 1 128 ? 10.57 -11.438 9.211 1 98.94 128 ILE B O 1
ATOM 2907 N N . TYR B 1 129 ? 9.781 -10.367 7.449 1 98.88 129 TYR B N 1
ATOM 2908 C CA . TYR B 1 129 ? 8.414 -10.297 7.961 1 98.88 129 TYR B CA 1
ATOM 2909 C C . TYR B 1 129 ? 7.863 -11.688 8.242 1 98.88 129 TYR B C 1
ATOM 2911 O O . TYR B 1 129 ? 7.262 -11.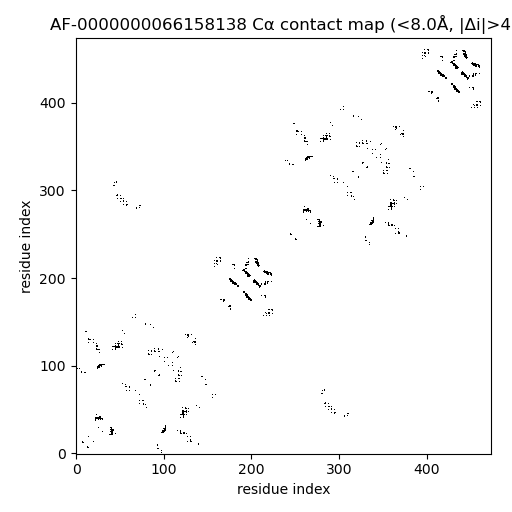922 9.289 1 98.88 129 TYR B O 1
ATOM 2919 N N . ILE B 1 130 ? 8.07 -12.547 7.309 1 98.62 130 ILE B N 1
ATOM 2920 C CA . ILE B 1 130 ? 7.559 -13.914 7.434 1 98.62 130 ILE B CA 1
ATOM 2921 C C . ILE B 1 130 ? 8.289 -14.633 8.562 1 98.62 130 ILE B C 1
ATOM 2923 O O . ILE B 1 130 ? 7.672 -15.359 9.344 1 98.62 130 ILE B O 1
ATOM 2927 N N . ASP B 1 131 ? 9.539 -14.414 8.688 1 98.69 131 ASP B N 1
ATOM 2928 C CA . ASP B 1 131 ? 10.391 -15.164 9.609 1 98.69 131 ASP B CA 1
ATOM 2929 C C . ASP B 1 131 ? 10.297 -14.602 11.023 1 98.69 131 ASP B C 1
ATOM 2931 O O . ASP B 1 131 ? 10.281 -15.352 12 1 98.69 131 ASP B O 1
ATOM 2935 N N . LYS B 1 132 ? 10.227 -13.203 11.141 1 98.56 132 LYS B N 1
ATOM 2936 C CA . LYS B 1 132 ? 10.438 -12.586 12.445 1 98.56 132 LYS B CA 1
ATOM 2937 C C . LYS B 1 132 ? 9.25 -11.711 12.836 1 98.56 132 LYS B C 1
ATOM 2939 O O . LYS B 1 132 ? 9.141 -11.289 13.992 1 98.56 132 LYS B O 1
ATOM 2944 N N . GLY B 1 133 ? 8.43 -11.43 11.891 1 98.06 133 GLY B N 1
ATOM 2945 C CA . GLY B 1 133 ? 7.242 -10.664 12.211 1 98.06 133 GLY B CA 1
ATOM 2946 C C . GLY B 1 133 ? 7.387 -9.18 11.906 1 98.06 133 GLY B C 1
ATOM 2947 O O . GLY B 1 133 ? 8.445 -8.734 11.469 1 98.06 133 GLY B O 1
ATOM 2948 N N . MET B 1 134 ? 6.348 -8.438 12.188 1 98.12 134 MET B N 1
ATOM 2949 C CA . MET B 1 134 ? 6.203 -7.039 11.805 1 98.12 134 MET B CA 1
ATOM 2950 C C . MET B 1 134 ? 7.148 -6.152 12.609 1 98.12 134 MET B C 1
ATOM 2952 O O . MET B 1 134 ? 7.75 -5.227 12.062 1 98.12 134 MET B O 1
ATOM 2956 N N . ASP B 1 135 ? 7.262 -6.406 13.867 1 97.94 135 ASP B N 1
ATOM 2957 C CA . ASP B 1 135 ? 8.039 -5.531 14.742 1 97.94 135 ASP B CA 1
ATOM 2958 C C . ASP B 1 135 ? 9.516 -5.543 14.359 1 97.94 135 ASP B C 1
ATOM 2960 O O . ASP B 1 135 ? 10.148 -4.488 14.273 1 97.94 135 ASP B O 1
ATOM 2964 N N . VAL B 1 136 ? 10.031 -6.688 14.086 1 98.69 136 VAL B N 1
ATOM 2965 C CA . VAL B 1 136 ? 11.43 -6.801 13.68 1 98.69 136 VAL B CA 1
ATOM 2966 C C . VAL B 1 136 ? 11.633 -6.148 12.32 1 98.69 136 VAL B C 1
ATOM 2968 O O . VAL B 1 136 ? 12.633 -5.457 12.094 1 98.69 136 VAL B O 1
ATOM 2971 N N . THR B 1 137 ? 10.688 -6.363 11.43 1 98.88 137 THR B N 1
ATOM 2972 C CA . THR B 1 137 ? 10.766 -5.754 10.102 1 98.88 137 THR B CA 1
ATOM 2973 C C . THR B 1 137 ? 10.797 -4.23 10.211 1 98.88 137 THR B C 1
ATOM 2975 O O . THR B 1 137 ? 11.57 -3.57 9.516 1 98.88 137 THR B O 1
ATOM 2978 N N . ARG B 1 138 ? 9.969 -3.75 11.078 1 98.62 138 ARG B N 1
ATOM 2979 C CA . ARG B 1 138 ? 9.898 -2.312 11.328 1 98.62 138 ARG B CA 1
ATOM 2980 C C . ARG B 1 138 ? 11.242 -1.77 11.797 1 98.62 138 ARG B C 1
ATOM 2982 O O . ARG B 1 138 ? 11.711 -0.743 11.297 1 98.62 138 ARG B O 1
ATOM 2989 N N . GLU B 1 139 ? 11.844 -2.414 12.711 1 98.38 139 GLU B N 1
ATOM 2990 C CA . GLU B 1 139 ? 13.141 -1.991 13.234 1 98.38 139 GLU B CA 1
ATOM 2991 C C . GLU B 1 139 ? 14.195 -1.967 12.141 1 98.38 139 GLU B C 1
ATOM 2993 O O . GLU B 1 139 ? 15.008 -1.041 12.07 1 98.38 139 GLU B O 1
ATOM 2998 N N . VAL B 1 140 ? 14.219 -2.971 11.312 1 98.75 140 VAL B N 1
ATOM 2999 C CA . VAL B 1 140 ? 15.18 -3.064 10.227 1 98.75 140 VAL B CA 1
ATOM 3000 C C . VAL B 1 140 ? 14.984 -1.901 9.258 1 98.75 140 VAL B C 1
ATOM 3002 O O . VAL B 1 140 ? 15.945 -1.24 8.859 1 98.75 140 VAL B O 1
ATOM 3005 N N . ILE B 1 141 ? 13.727 -1.656 8.875 1 98.75 141 ILE B N 1
ATOM 3006 C CA . ILE B 1 141 ? 13.391 -0.609 7.914 1 98.75 141 ILE B CA 1
ATOM 3007 C C . ILE B 1 141 ? 13.812 0.75 8.469 1 98.75 141 ILE B C 1
ATOM 3009 O O . ILE B 1 141 ? 14.438 1.545 7.766 1 98.75 141 ILE B O 1
ATOM 3013 N N . PHE B 1 142 ? 13.484 0.985 9.734 1 98 142 PHE B N 1
ATOM 3014 C CA . PHE B 1 142 ? 13.789 2.289 10.312 1 98 142 PHE B CA 1
ATOM 3015 C C . PHE B 1 142 ? 15.297 2.508 10.391 1 98 142 PHE B C 1
ATOM 3017 O O . PHE B 1 142 ? 15.773 3.629 10.211 1 98 142 PHE B O 1
ATOM 3024 N N . ARG B 1 143 ? 16.016 1.475 10.664 1 98.12 143 ARG B N 1
ATOM 3025 C CA . ARG B 1 143 ? 17.484 1.583 10.711 1 98.12 143 ARG B CA 1
ATOM 3026 C C . ARG B 1 143 ? 18.047 1.832 9.32 1 98.12 143 ARG B C 1
ATOM 3028 O O . ARG B 1 143 ? 18.891 2.725 9.133 1 98.12 143 ARG B O 1
ATOM 3035 N N . LEU B 1 144 ? 17.641 1.122 8.344 1 98.38 144 LEU B N 1
ATOM 3036 C CA . LEU B 1 144 ? 18.203 1.175 7.008 1 98.38 144 LEU B CA 1
ATOM 3037 C C . LEU B 1 144 ? 17.781 2.451 6.285 1 98.38 144 LEU B C 1
ATOM 3039 O O . LEU B 1 144 ? 18.516 2.943 5.414 1 98.38 144 LEU B O 1
ATOM 3043 N N . PHE B 1 145 ? 16.609 2.986 6.688 1 98.25 145 PHE B N 1
ATOM 3044 C CA . PHE B 1 145 ? 16.078 4.148 5.988 1 98.25 145 PHE B CA 1
ATOM 3045 C C . PHE B 1 145 ? 16.328 5.426 6.781 1 98.25 145 PHE B C 1
ATOM 3047 O O . PHE B 1 145 ? 15.664 6.438 6.574 1 98.25 145 PHE B O 1
ATOM 3054 N N . LYS B 1 146 ? 17.188 5.402 7.672 1 96.56 146 LYS B N 1
ATOM 3055 C CA . LYS B 1 146 ? 17.453 6.543 8.547 1 96.56 146 LYS B CA 1
ATOM 3056 C C . LYS B 1 146 ? 17.719 7.809 7.73 1 96.56 146 LYS B C 1
ATOM 3058 O O . LYS B 1 146 ? 17.141 8.859 8.008 1 96.56 146 LYS B O 1
ATOM 3063 N N . THR B 1 147 ? 18.547 7.699 6.734 1 94.56 147 THR B N 1
ATOM 3064 C CA . THR B 1 147 ? 18.891 8.852 5.91 1 94.56 147 THR B CA 1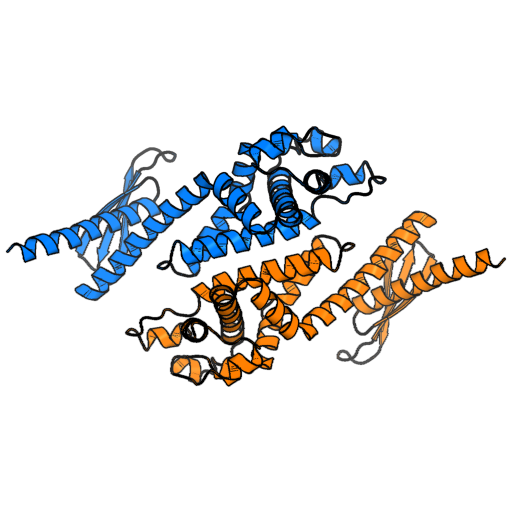
ATOM 3065 C C . THR B 1 147 ? 17.688 9.344 5.117 1 94.56 147 THR B C 1
ATOM 3067 O O . THR B 1 147 ? 17.484 10.555 4.992 1 94.56 147 THR B O 1
ATOM 3070 N N . GLU B 1 148 ? 16.953 8.43 4.559 1 94.31 148 GLU B N 1
ATOM 3071 C CA . GLU B 1 148 ? 15.75 8.797 3.805 1 94.31 148 GLU B CA 1
ATOM 3072 C C . GLU B 1 148 ? 14.727 9.492 4.699 1 94.31 148 GLU B C 1
ATOM 3074 O O . GLU B 1 148 ? 14.062 10.438 4.273 1 94.31 148 GLU B O 1
ATOM 3079 N N . MET B 1 149 ? 14.602 9.023 5.906 1 94.62 149 MET B N 1
ATOM 3080 C CA . MET B 1 149 ? 13.664 9.609 6.859 1 94.62 149 MET B CA 1
ATOM 3081 C C . MET B 1 149 ? 14.094 11.016 7.262 1 94.62 149 MET B C 1
ATOM 3083 O O . MET B 1 149 ? 13.25 11.891 7.465 1 94.62 149 MET B O 1
ATOM 3087 N N . GLU B 1 150 ? 15.359 11.211 7.367 1 92.06 150 GLU B N 1
ATOM 3088 C CA . GLU B 1 150 ? 15.875 12.547 7.66 1 92.06 150 GLU B CA 1
ATOM 3089 C C . GLU B 1 150 ? 15.523 13.531 6.547 1 92.06 150 GLU B C 1
ATOM 3091 O O . GLU B 1 150 ? 15.219 14.695 6.816 1 92.06 150 GLU B O 1
ATOM 3096 N N . ARG B 1 151 ? 15.609 13.047 5.363 1 88.75 151 ARG B N 1
ATOM 3097 C CA . ARG B 1 151 ? 15.234 13.875 4.219 1 88.75 151 ARG B CA 1
ATOM 3098 C C . ARG B 1 151 ? 13.766 14.273 4.289 1 88.75 151 ARG B C 1
ATOM 3100 O O . ARG B 1 151 ? 13.422 15.43 4.035 1 88.75 151 ARG B O 1
ATOM 3107 N N . VAL B 1 152 ? 12.914 13.352 4.641 1 91.31 152 VAL B N 1
ATOM 3108 C CA . VAL B 1 152 ? 11.477 13.594 4.762 1 91.31 152 VAL B CA 1
ATOM 3109 C C . VAL B 1 152 ? 11.211 14.57 5.902 1 91.31 152 VAL B C 1
ATOM 3111 O O . VAL B 1 152 ? 10.344 15.445 5.789 1 91.31 152 VAL B O 1
ATOM 3114 N N . GLN B 1 153 ? 11.914 14.43 6.969 1 87.94 153 GLN B N 1
ATOM 3115 C CA . GLN B 1 153 ? 11.766 15.328 8.109 1 87.94 153 GLN B CA 1
ATOM 3116 C C . GLN B 1 153 ? 12.109 16.766 7.723 1 87.94 153 GLN B C 1
ATOM 3118 O O . GLN B 1 153 ? 11.438 17.703 8.148 1 87.94 153 GLN B O 1
ATOM 3123 N N . THR B 1 154 ? 13.117 16.844 6.953 1 82.25 154 THR B N 1
ATOM 3124 C CA . THR B 1 154 ? 13.531 18.156 6.477 1 82.25 154 THR B CA 1
ATOM 3125 C C . THR B 1 154 ? 12.461 18.766 5.574 1 82.25 154 THR B C 1
ATOM 3127 O O . THR B 1 154 ? 12.125 19.953 5.711 1 82.25 154 THR B O 1
ATOM 3130 N N . LEU B 1 155 ? 11.953 18 4.734 1 80.25 155 LEU B N 1
ATOM 3131 C CA . LEU B 1 155 ? 10.906 18.453 3.828 1 80.25 155 LEU B CA 1
ATOM 3132 C C . LEU B 1 155 ? 9.656 18.844 4.605 1 80.25 155 LEU B C 1
ATOM 3134 O O . LEU B 1 155 ? 9 19.844 4.27 1 80.25 155 LEU B O 1
ATOM 3138 N N . SER B 1 156 ? 9.273 18.062 5.57 1 80.69 156 SER B N 1
ATOM 3139 C CA . SER B 1 156 ? 8.102 18.328 6.398 1 80.69 156 SER B CA 1
ATOM 3140 C C . SER B 1 156 ? 8.258 19.641 7.16 1 80.69 156 SER B C 1
ATOM 3142 O O . SER B 1 156 ? 7.297 20.406 7.293 1 80.69 156 SER B O 1
ATOM 3144 N N . SER B 1 157 ? 9.375 19.844 7.648 1 75.56 157 SER B N 1
ATOM 3145 C CA . SER B 1 157 ? 9.641 21.094 8.352 1 75.56 157 SER B CA 1
ATOM 3146 C C . SER B 1 157 ? 9.43 22.297 7.445 1 75.56 157 SER B C 1
ATOM 3148 O O . SER B 1 157 ? 8.922 23.344 7.887 1 75.56 157 SER B O 1
ATOM 3150 N N . ASN B 1 158 ? 9.727 22.062 6.258 1 68.19 158 ASN B N 1
ATOM 3151 C CA . ASN B 1 158 ? 9.531 23.125 5.277 1 68.19 158 ASN B CA 1
ATOM 3152 C C . ASN B 1 158 ? 8.055 23.406 5.039 1 68.19 158 ASN B C 1
ATOM 3154 O O . ASN B 1 158 ? 7.645 24.562 4.941 1 68.19 158 ASN B O 1
ATOM 3158 N N . ILE B 1 159 ? 7.285 22.406 5.039 1 68.12 159 ILE B N 1
ATOM 3159 C CA . ILE B 1 159 ? 5.844 22.531 4.859 1 68.12 159 ILE B CA 1
ATOM 3160 C C . ILE B 1 159 ? 5.223 23.188 6.086 1 68.12 159 ILE B C 1
ATOM 3162 O O . ILE B 1 159 ? 4.359 24.062 5.957 1 68.12 159 ILE B O 1
ATOM 3166 N N . ASP B 1 160 ? 5.668 22.812 7.137 1 72.75 160 ASP B N 1
ATOM 3167 C CA . ASP B 1 160 ? 5.16 23.328 8.406 1 72.75 160 ASP B CA 1
ATOM 3168 C C . ASP B 1 160 ? 5.34 24.844 8.508 1 72.75 160 ASP B C 1
ATOM 3170 O O . ASP B 1 160 ? 4.43 25.547 8.938 1 72.75 160 ASP B O 1
ATOM 3174 N N . TYR B 1 161 ? 6.395 25.281 7.98 1 74 161 TYR B N 1
ATOM 3175 C CA . TYR B 1 161 ? 6.652 26.703 8.086 1 74 161 TYR B CA 1
ATOM 3176 C C . TYR B 1 161 ? 5.652 27.5 7.25 1 74 161 TYR B C 1
ATOM 3178 O O . TYR B 1 161 ? 5.125 28.516 7.707 1 74 161 TYR B O 1
ATOM 3186 N N . LYS B 1 162 ? 5.418 26.969 6.137 1 78.62 162 LYS B N 1
ATOM 3187 C CA . LYS B 1 162 ? 4.516 27.703 5.254 1 78.62 162 LYS B CA 1
ATOM 3188 C C . LYS B 1 162 ? 3.074 27.609 5.742 1 78.62 162 LYS B C 1
ATOM 3190 O O . LYS B 1 162 ? 2.344 28.609 5.727 1 78.62 162 LYS B O 1
ATOM 3195 N N . SER B 1 163 ? 2.768 26.438 6.164 1 76.19 163 SER B N 1
ATOM 3196 C CA . SER B 1 163 ? 1.419 26.234 6.684 1 76.19 163 SER B CA 1
ATOM 3197 C C . SER B 1 163 ? 1.196 27.062 7.957 1 76.19 163 SER B C 1
ATOM 3199 O O . SER B 1 163 ? 0.16 27.703 8.109 1 76.19 163 SER B O 1
ATOM 3201 N N . ARG B 1 164 ? 2.17 27 8.805 1 77.62 164 ARG B N 1
ATOM 3202 C CA . ARG B 1 164 ? 2.088 27.75 10.055 1 77.62 164 ARG B CA 1
ATOM 3203 C C . ARG B 1 164 ? 2.002 29.25 9.773 1 77.62 164 ARG B C 1
ATOM 3205 O O . ARG B 1 164 ? 1.236 29.969 10.43 1 77.62 164 ARG B O 1
ATOM 3212 N N . LEU B 1 165 ? 2.756 29.719 8.867 1 82.75 165 LEU B N 1
ATOM 3213 C CA . LEU B 1 165 ? 2.725 31.125 8.508 1 82.75 165 LEU B CA 1
ATOM 3214 C C . LEU B 1 165 ? 1.364 31.516 7.938 1 82.75 165 LEU B C 1
ATOM 3216 O O . LEU B 1 165 ? 0.832 32.594 8.266 1 82.75 165 LEU B O 1
ATOM 3220 N N . GLN B 1 166 ? 0.89 30.625 7.09 1 81.12 166 GLN B N 1
ATOM 3221 C CA . GLN B 1 166 ? -0.421 30.875 6.5 1 81.12 166 GLN B CA 1
ATOM 3222 C C . GLN B 1 166 ? -1.492 31 7.582 1 81.12 166 GLN B C 1
ATOM 3224 O O . GLN B 1 166 ? -2.322 31.922 7.531 1 81.12 166 GLN B O 1
ATOM 3229 N N . GLU B 1 167 ? -1.479 30.094 8.477 1 80.81 167 GLU B N 1
ATOM 3230 C CA . GLU B 1 167 ? -2.43 30.141 9.586 1 80.81 167 GLU B CA 1
ATOM 3231 C C . GLU B 1 167 ? -2.291 31.438 10.383 1 80.81 167 GLU B C 1
ATOM 3233 O O . GLU B 1 167 ? -3.291 32.062 10.742 1 80.81 167 GLU B O 1
ATOM 3238 N N . LEU B 1 168 ? -1.099 31.828 10.672 1 81.75 168 LEU B N 1
ATOM 3239 C CA . LEU B 1 168 ? -0.81 33.031 11.461 1 81.75 168 LEU B CA 1
ATOM 3240 C C . LEU B 1 168 ? -1.279 34.281 10.734 1 81.75 168 LEU B C 1
ATOM 3242 O O . LEU B 1 168 ? -1.949 35.125 11.328 1 81.75 168 LEU B O 1
ATOM 3246 N N . ILE B 1 169 ? -0.999 34.375 9.5 1 82.94 169 ILE B N 1
ATOM 3247 C CA . ILE B 1 169 ? -1.343 35.531 8.703 1 82.94 169 ILE B CA 1
ATOM 3248 C C . ILE B 1 169 ? -2.855 35.594 8.508 1 82.94 169 ILE B C 1
ATOM 3250 O O . ILE B 1 169 ? -3.451 36.688 8.578 1 82.94 169 ILE B O 1
ATOM 3254 N N . GLN B 1 170 ? -3.385 34.438 8.266 1 82.06 170 GLN B N 1
ATOM 3255 C CA . GLN B 1 170 ? -4.836 34.375 8.125 1 82.06 170 GLN B CA 1
ATOM 3256 C C . GLN B 1 170 ? -5.535 34.781 9.414 1 82.06 170 GLN B C 1
ATOM 3258 O O . GLN B 1 170 ? -6.527 35.531 9.383 1 82.06 170 GLN B O 1
ATOM 3263 N N . ALA B 1 171 ? -5.098 34.344 10.5 1 80.31 171 ALA B N 1
ATOM 3264 C CA . ALA B 1 171 ? -5.676 34.656 11.805 1 80.31 171 ALA B CA 1
ATOM 3265 C C . ALA B 1 171 ? -5.52 36.125 12.148 1 80.31 171 ALA B C 1
ATOM 3267 O O . ALA B 1 171 ? -6.449 36.75 12.664 1 80.31 171 ALA B O 1
ATOM 3268 N N . GLN B 1 172 ? -4.383 36.656 11.797 1 80.88 172 GLN B N 1
ATOM 3269 C CA . GLN B 1 172 ? -4.047 38 12.25 1 80.88 172 GLN B CA 1
ATOM 3270 C C . GLN B 1 172 ? -4.465 39.062 11.227 1 80.88 172 GLN B C 1
ATOM 3272 O O . GLN B 1 172 ? -4.859 40.156 11.586 1 80.88 172 GLN B O 1
ATOM 3277 N N . LEU B 1 173 ? -4.32 38.688 10.008 1 82.44 173 LEU B N 1
ATOM 3278 C CA . LEU B 1 173 ? -4.48 39.688 8.977 1 82.44 173 LEU B CA 1
ATOM 3279 C C . LEU B 1 173 ? -5.617 39.312 8.031 1 82.44 173 LEU B C 1
ATOM 3281 O O . LEU B 1 173 ? -5.98 40.125 7.152 1 82.44 173 LEU B O 1
ATOM 3285 N N . GLN B 1 174 ? -6.156 38.125 8.195 1 86.38 174 GLN B N 1
ATOM 3286 C CA . GLN B 1 174 ? -7.219 37.625 7.328 1 86.38 174 GLN B CA 1
ATOM 3287 C C . GLN B 1 174 ? -6.785 37.656 5.863 1 86.38 174 GLN B C 1
ATOM 3289 O O . GLN B 1 174 ? -7.551 38.062 4.996 1 86.38 174 GLN B O 1
ATOM 3294 N N . LEU B 1 175 ? -5.531 37.5 5.688 1 83.5 175 LEU B N 1
ATOM 3295 C CA . LEU B 1 175 ? -4.934 37.406 4.355 1 83.5 175 LEU B CA 1
ATOM 3296 C C . LEU B 1 175 ? -4.281 36.062 4.137 1 83.5 175 LEU B C 1
ATOM 3298 O O . LEU B 1 175 ? -4.09 35.281 5.086 1 83.5 175 LEU B O 1
ATOM 3302 N N . THR B 1 176 ? -4.047 35.719 2.83 1 87.19 176 THR B N 1
ATOM 3303 C CA . THR B 1 176 ? -3.293 34.531 2.461 1 87.19 176 THR B CA 1
ATOM 3304 C C . THR B 1 176 ? -1.904 34.906 1.953 1 87.19 176 THR B C 1
ATOM 3306 O O . THR B 1 176 ? -1.772 35.688 1.013 1 87.19 176 THR B O 1
ATOM 3309 N N . PRO B 1 177 ? -0.957 34.375 2.617 1 89.56 177 PRO B N 1
ATOM 3310 C CA . PRO B 1 177 ? 0.392 34.688 2.139 1 89.56 177 PRO B CA 1
ATOM 3311 C C . PRO B 1 177 ? 0.692 34.062 0.775 1 89.56 177 PRO B C 1
ATOM 3313 O O . PRO B 1 177 ? 0.185 32.969 0.458 1 89.56 177 PRO B O 1
ATOM 3316 N N . ARG B 1 178 ? 1.412 34.781 -0.006 1 92.56 178 ARG B N 1
ATOM 3317 C CA . ARG B 1 178 ? 1.892 34.344 -1.312 1 92.56 178 ARG B CA 1
ATOM 3318 C C . ARG B 1 178 ? 3.414 34.375 -1.383 1 92.56 178 ARG B C 1
ATOM 3320 O O . ARG B 1 178 ? 4.055 35.062 -0.574 1 92.56 178 ARG B O 1
ATOM 3327 N N . TYR B 1 179 ? 3.926 33.531 -2.311 1 92.62 179 TYR B N 1
ATOM 3328 C CA . TYR B 1 179 ? 5.375 33.469 -2.459 1 92.62 179 TYR B CA 1
ATOM 3329 C C . TYR B 1 179 ? 5.797 33.812 -3.877 1 92.62 179 TYR B C 1
ATOM 3331 O O . TYR B 1 179 ? 5.094 33.5 -4.84 1 92.62 179 TYR B O 1
ATOM 3339 N N . ARG B 1 180 ? 6.887 34.5 -4.008 1 93.38 180 ARG B N 1
ATOM 3340 C CA . ARG B 1 180 ? 7.453 34.812 -5.316 1 93.38 180 ARG B CA 1
ATOM 3341 C C . ARG B 1 180 ? 8.977 34.75 -5.285 1 93.38 180 ARG B C 1
ATOM 3343 O O . ARG B 1 180 ? 9.594 35.125 -4.285 1 93.38 180 ARG B O 1
ATOM 3350 N N . ILE B 1 181 ? 9.578 34.219 -6.324 1 93.94 181 ILE B N 1
ATOM 3351 C CA . ILE B 1 181 ? 11.031 34.25 -6.492 1 93.94 181 ILE B CA 1
ATOM 3352 C C . ILE B 1 181 ? 11.453 35.625 -6.992 1 93.94 181 ILE B C 1
ATOM 3354 O O . ILE B 1 181 ? 11 36.062 -8.047 1 93.94 181 ILE B O 1
ATOM 3358 N N . THR B 1 182 ? 12.203 36.219 -6.234 1 93.44 182 THR B N 1
ATOM 3359 C CA . THR B 1 182 ? 12.57 37.594 -6.57 1 93.44 182 THR B CA 1
ATOM 3360 C C . THR B 1 182 ? 13.922 37.656 -7.277 1 93.44 182 THR B C 1
ATOM 3362 O O . THR B 1 182 ? 14.219 38.594 -8.008 1 93.44 182 THR B O 1
ATOM 3365 N N . ASN B 1 183 ? 14.75 36.688 -6.977 1 89.94 183 ASN B N 1
ATOM 3366 C CA . ASN B 1 183 ? 16.094 36.688 -7.559 1 89.94 183 ASN B CA 1
ATOM 3367 C C . ASN B 1 183 ? 16.672 35.281 -7.566 1 89.94 183 ASN B C 1
ATOM 3369 O O . ASN B 1 183 ? 16.203 34.406 -6.836 1 89.94 183 ASN B O 1
ATOM 3373 N N . PHE B 1 184 ? 17.594 35 -8.469 1 89 184 PHE B N 1
ATOM 3374 C CA . PHE B 1 184 ? 18.422 33.812 -8.414 1 89 184 PHE B CA 1
ATOM 3375 C C . PHE B 1 184 ? 19.859 34.094 -8.805 1 89 184 PHE B C 1
ATOM 3377 O O . PHE B 1 184 ? 20.109 35.031 -9.578 1 89 184 PHE B O 1
ATOM 3384 N N . SER B 1 185 ? 20.781 33.406 -8.117 1 88.06 185 SER B N 1
ATOM 3385 C CA . SER B 1 185 ? 22.188 33.625 -8.422 1 88.06 185 SER B CA 1
ATOM 3386 C C . SER B 1 185 ? 22.938 32.312 -8.484 1 88.06 185 SER B C 1
ATOM 3388 O O . SER B 1 185 ? 22.438 31.266 -8.039 1 88.06 185 SER B O 1
ATOM 3390 N N . GLY B 1 186 ? 24.125 32.344 -9.156 1 84.5 186 GLY B N 1
ATOM 3391 C CA . GLY B 1 186 ? 24.984 31.156 -9.25 1 84.5 186 GLY B CA 1
ATOM 3392 C C . GLY B 1 186 ? 24.766 30.375 -10.539 1 84.5 186 GLY B C 1
ATOM 3393 O O . GLY B 1 186 ? 23.844 30.656 -11.297 1 84.5 186 GLY B O 1
ATOM 3394 N N . PRO B 1 187 ? 25.688 29.453 -10.766 1 83.12 187 PRO B N 1
ATOM 3395 C CA . PRO B 1 187 ? 25.531 28.625 -11.953 1 83.12 187 PRO B CA 1
ATOM 3396 C C . PRO B 1 187 ? 24.328 27.672 -11.867 1 83.12 187 PRO B C 1
ATOM 3398 O O . PRO B 1 187 ? 23.781 27.469 -10.781 1 83.12 187 PRO B O 1
ATOM 3401 N N . GLU B 1 188 ? 23.891 27.188 -12.969 1 80.81 188 GLU B N 1
ATOM 3402 C CA . GLU B 1 188 ? 22.672 26.391 -13.102 1 80.81 188 GLU B CA 1
ATOM 3403 C C . GLU B 1 188 ? 22.688 25.203 -12.148 1 80.81 188 GLU B C 1
ATOM 3405 O O . GLU B 1 188 ? 21.656 24.828 -11.594 1 80.81 188 GLU B O 1
ATOM 3410 N N . HIS B 1 189 ? 23.953 24.625 -11.914 1 77.62 189 HIS B N 1
ATOM 3411 C CA . HIS B 1 189 ? 24.031 23.406 -11.102 1 77.62 189 HIS B CA 1
ATOM 3412 C C . HIS B 1 189 ? 24.156 23.75 -9.625 1 77.62 189 HIS B C 1
ATOM 3414 O O . HIS B 1 189 ? 24.156 22.859 -8.773 1 77.62 189 HIS B O 1
ATOM 3420 N N . ASN B 1 190 ? 24.312 25.016 -9.281 1 81.56 190 ASN B N 1
ATOM 3421 C CA . ASN B 1 190 ? 24.422 25.484 -7.898 1 81.56 190 ASN B CA 1
ATOM 3422 C C . ASN B 1 190 ? 23.688 26.812 -7.691 1 81.56 190 ASN B C 1
ATOM 3424 O O . ASN B 1 190 ? 24.266 27.75 -7.148 1 81.56 190 ASN B O 1
ATOM 3428 N N . ARG B 1 191 ? 22.562 26.891 -8.18 1 84.25 191 ARG B N 1
ATOM 3429 C CA . ARG B 1 191 ? 21.781 28.125 -8.172 1 84.25 191 ARG B CA 1
ATOM 3430 C C . ARG B 1 191 ? 21.219 28.406 -6.777 1 84.25 191 ARG B C 1
ATOM 3432 O O . ARG B 1 191 ? 20.828 27.484 -6.062 1 84.25 191 ARG B O 1
ATOM 3439 N N . LEU B 1 192 ? 21.344 29.609 -6.363 1 90.56 192 LEU B N 1
ATOM 3440 C CA . LEU B 1 192 ? 20.719 30.109 -5.148 1 90.56 192 LEU B CA 1
ATOM 3441 C C . LEU B 1 192 ? 19.469 30.922 -5.473 1 90.56 192 LEU B C 1
ATOM 3443 O O . LEU B 1 192 ? 19.531 31.906 -6.207 1 90.56 192 LEU B O 1
ATOM 3447 N N . PHE B 1 193 ? 18.344 30.531 -5.004 1 93.12 193 PHE B N 1
ATOM 3448 C CA . PHE B 1 193 ? 17.078 31.234 -5.215 1 93.12 193 PHE B CA 1
ATOM 3449 C C . PHE B 1 193 ? 16.75 32.094 -4.012 1 93.12 193 PHE B C 1
ATOM 3451 O O . PHE B 1 193 ? 17.016 31.734 -2.871 1 93.12 193 PHE B O 1
ATOM 3458 N N . ILE B 1 194 ? 16.219 33.281 -4.32 1 95.19 194 ILE B N 1
ATOM 3459 C CA . ILE B 1 194 ? 15.695 34.156 -3.277 1 95.19 194 ILE B CA 1
ATOM 3460 C C . ILE B 1 194 ? 14.18 34.281 -3.441 1 95.19 194 ILE B C 1
ATOM 3462 O O . ILE B 1 194 ? 13.695 34.656 -4.52 1 95.19 194 ILE B O 1
ATOM 3466 N N . ALA B 1 195 ? 13.477 33.969 -2.383 1 95.44 195 ALA B N 1
ATOM 3467 C CA . ALA B 1 195 ? 12.016 34.062 -2.404 1 95.44 195 ALA B CA 1
ATOM 3468 C C . ALA B 1 195 ? 11.523 35.062 -1.354 1 95.44 195 ALA B C 1
ATOM 3470 O O . ALA B 1 195 ? 12.18 35.281 -0.329 1 95.44 195 ALA B O 1
ATOM 3471 N N . GLU B 1 196 ? 10.453 35.719 -1.641 1 95.88 196 GLU B N 1
ATOM 3472 C CA . GLU B 1 196 ? 9.734 36.562 -0.687 1 95.88 196 GLU B CA 1
ATOM 3473 C C . GLU B 1 196 ? 8.359 36 -0.364 1 95.88 196 GLU B C 1
ATOM 3475 O O . GLU B 1 196 ? 7.703 35.406 -1.234 1 95.88 196 GLU B O 1
ATOM 3480 N N . VAL B 1 197 ? 8 36.125 0.858 1 94.94 197 VAL B N 1
ATOM 3481 C CA . VAL B 1 197 ? 6.625 35.844 1.252 1 94.94 197 VAL B CA 1
ATOM 3482 C C . VAL B 1 197 ? 5.887 37.156 1.529 1 94.94 197 VAL B C 1
ATOM 3484 O O . VAL B 1 197 ? 6.418 38.031 2.195 1 94.94 197 VAL B O 1
ATOM 3487 N N . TYR B 1 198 ? 4.793 37.25 0.891 1 92.44 198 TYR B N 1
ATOM 3488 C CA . TYR B 1 198 ? 4.07 38.5 0.981 1 92.44 198 TYR B CA 1
ATOM 3489 C C . TYR B 1 198 ? 2.562 38.281 1.014 1 92.44 198 TYR B C 1
ATOM 3491 O O . TYR B 1 198 ? 2.094 37.188 0.722 1 92.44 198 TYR B O 1
ATOM 3499 N N . ALA B 1 199 ? 1.857 39.188 1.531 1 90.44 199 ALA B N 1
ATOM 3500 C CA . ALA B 1 199 ? 0.402 39.25 1.429 1 90.44 199 ALA B CA 1
ATOM 3501 C C . ALA B 1 199 ? -0.053 40.656 1.01 1 90.44 199 ALA B C 1
ATOM 3503 O O . ALA B 1 199 ? 0.358 41.656 1.605 1 90.44 199 ALA B O 1
ATOM 3504 N N . GLU B 1 200 ? -0.861 40.5 -0.149 1 85.69 200 GLU B N 1
ATOM 3505 C CA . GLU B 1 200 ? -1.204 41.781 -0.763 1 85.69 200 GLU B CA 1
ATOM 3506 C C . GLU B 1 200 ? 0.049 42.594 -1.109 1 85.69 200 GLU B C 1
ATOM 3508 O O . GLU B 1 200 ? 0.933 42.094 -1.812 1 85.69 200 GLU B O 1
ATOM 3513 N N . ASP B 1 201 ? 0.296 43.656 -0.562 1 85.31 201 ASP B N 1
ATOM 3514 C CA . ASP B 1 201 ? 1.432 44.5 -0.944 1 85.31 201 ASP B CA 1
ATOM 3515 C C . ASP B 1 201 ? 2.473 44.562 0.171 1 85.31 201 ASP B C 1
ATOM 3517 O O . ASP B 1 201 ? 3.451 45.281 0.079 1 85.31 201 ASP B O 1
ATOM 3521 N N . ARG B 1 202 ? 2.355 43.688 1.151 1 90.56 202 ARG B N 1
ATOM 3522 C CA . ARG B 1 202 ? 3.291 43.688 2.271 1 90.56 202 ARG B CA 1
ATOM 3523 C C . ARG B 1 202 ? 4.191 42.438 2.217 1 90.56 202 ARG B C 1
ATOM 3525 O O . ARG B 1 202 ? 3.703 41.312 2.188 1 90.56 202 ARG B O 1
ATOM 3532 N N . VAL B 1 203 ? 5.508 42.719 2.23 1 93.75 203 VAL B N 1
ATOM 3533 C CA . VAL B 1 203 ? 6.496 41.656 2.279 1 93.75 203 VAL B CA 1
ATOM 3534 C C . VAL B 1 203 ? 6.836 41.344 3.732 1 93.75 203 VAL B C 1
ATOM 3536 O O . VAL B 1 203 ? 7.207 42.219 4.5 1 93.75 203 VAL B O 1
ATOM 3539 N N . PHE B 1 204 ? 6.746 40.125 4.098 1 92.5 204 PHE B N 1
ATOM 3540 C CA . PHE B 1 204 ? 6.98 39.719 5.477 1 92.5 204 PHE B CA 1
ATOM 3541 C C . PHE B 1 204 ? 8.438 39.312 5.68 1 92.5 204 PHE B C 1
ATOM 3543 O O . PHE B 1 204 ? 9.031 39.594 6.723 1 92.5 204 PHE B O 1
ATOM 3550 N N . ALA B 1 205 ? 8.93 38.531 4.723 1 94.12 205 ALA B N 1
ATOM 3551 C CA . ALA B 1 205 ? 10.305 38.062 4.863 1 94.12 205 ALA B CA 1
ATOM 3552 C C . ALA B 1 205 ? 10.844 37.562 3.531 1 94.12 205 ALA B C 1
ATOM 3554 O O . ALA B 1 205 ? 10.094 37.406 2.561 1 94.12 205 ALA B O 1
ATOM 3555 N N . GLU B 1 206 ? 12.109 37.469 3.561 1 94.44 206 GLU B N 1
ATOM 3556 C CA . GLU B 1 206 ? 12.836 36.844 2.449 1 94.44 206 GLU B CA 1
ATOM 3557 C C . GLU B 1 206 ? 13.602 35.625 2.906 1 94.44 206 GLU B C 1
ATOM 3559 O O . GLU B 1 206 ? 14 35.531 4.07 1 94.44 206 GLU B O 1
ATOM 3564 N N . GLY B 1 207 ? 13.719 34.656 2.061 1 93.5 207 GLY B N 1
ATOM 3565 C CA . GLY B 1 207 ? 14.5 33.469 2.318 1 93.5 207 GLY B CA 1
ATOM 3566 C C . GLY B 1 207 ? 15.242 32.969 1.093 1 93.5 207 GLY B C 1
ATOM 3567 O O . GLY B 1 207 ? 14.883 33.312 -0.037 1 93.5 207 GLY B O 1
ATOM 3568 N N . SER B 1 208 ? 16.312 32.312 1.35 1 92.38 208 SER B N 1
ATOM 3569 C CA . SER B 1 208 ? 17.109 31.766 0.259 1 92.38 208 SER B CA 1
ATOM 3570 C C . SER B 1 208 ? 17.219 30.25 0.358 1 92.38 208 SER B C 1
ATOM 3572 O O . SER B 1 208 ? 16.969 29.672 1.419 1 92.38 208 SER B O 1
ATOM 3574 N N . GLY B 1 209 ? 17.469 29.594 -0.826 1 89.38 209 GLY B N 1
ATOM 3575 C CA . GLY B 1 209 ? 17.625 28.156 -0.875 1 89.38 209 GLY B CA 1
ATOM 3576 C C . GLY B 1 209 ? 18.141 27.656 -2.211 1 89.38 209 GLY B C 1
ATOM 3577 O O . GLY B 1 209 ? 18.203 28.406 -3.182 1 89.38 209 GLY B O 1
ATOM 3578 N N . ARG B 1 210 ? 18.547 26.453 -2.266 1 85.81 210 ARG B N 1
ATOM 3579 C CA . ARG B 1 210 ? 19.109 25.844 -3.469 1 85.81 210 ARG B CA 1
ATOM 3580 C C . ARG B 1 210 ? 18.016 25.359 -4.41 1 85.81 210 ARG B C 1
ATOM 3582 O O . ARG B 1 210 ? 18.312 24.844 -5.496 1 85.81 210 ARG B O 1
ATOM 3589 N N . SER B 1 211 ? 16.812 25.484 -4.043 1 82.56 211 SER B N 1
ATOM 3590 C CA . SER B 1 211 ? 15.633 25.297 -4.875 1 82.56 211 SER B CA 1
ATOM 3591 C C . SER B 1 211 ? 14.57 26.344 -4.582 1 82.56 211 SER B C 1
ATOM 3593 O O . SER B 1 211 ? 14.609 27 -3.537 1 82.56 211 SER B O 1
ATOM 3595 N N . LYS B 1 212 ? 13.695 26.594 -5.551 1 85.25 212 LYS B N 1
ATOM 3596 C CA . LYS B 1 212 ? 12.602 27.547 -5.344 1 85.25 212 LYS B CA 1
ATOM 3597 C C . LYS B 1 212 ? 11.805 27.188 -4.09 1 85.25 212 LYS B C 1
ATOM 3599 O O . LYS B 1 212 ? 11.5 28.062 -3.277 1 85.25 212 LYS B O 1
ATOM 3604 N N . LYS B 1 213 ? 11.547 25.938 -3.908 1 82.88 213 LYS B N 1
ATOM 3605 C CA . LYS B 1 213 ? 10.758 25.484 -2.766 1 82.88 213 LYS B CA 1
ATOM 3606 C C . LYS B 1 213 ? 11.484 25.766 -1.453 1 82.88 213 LYS B C 1
ATOM 3608 O O . LYS B 1 213 ? 10.883 26.234 -0.493 1 82.88 213 LYS B O 1
ATOM 3613 N N . GLU B 1 214 ? 12.695 25.484 -1.378 1 82.06 214 GLU B N 1
ATOM 3614 C CA . GLU B 1 214 ? 13.5 25.75 -0.187 1 82.06 214 GLU B CA 1
ATOM 3615 C C . GLU B 1 214 ? 13.539 27.234 0.148 1 82.06 214 GLU B C 1
ATOM 3617 O O . GLU B 1 214 ? 13.445 27.609 1.316 1 82.06 214 GLU B O 1
ATOM 3622 N N . ALA B 1 215 ? 13.664 28.016 -0.882 1 87.94 215 ALA B N 1
ATOM 3623 C CA . ALA B 1 215 ? 13.68 29.469 -0.698 1 87.94 215 ALA B CA 1
ATOM 3624 C C . ALA B 1 215 ? 12.367 29.969 -0.103 1 87.94 215 ALA B C 1
ATOM 3626 O O . ALA B 1 215 ? 12.367 30.781 0.826 1 87.94 215 ALA B O 1
ATOM 3627 N N . GLU B 1 216 ? 11.312 29.453 -0.614 1 90.19 216 GLU B N 1
ATOM 3628 C CA . GLU B 1 216 ? 10 29.828 -0.117 1 90.19 216 GLU B CA 1
ATOM 3629 C C . GLU B 1 216 ? 9.812 29.406 1.339 1 90.19 216 GLU B C 1
ATOM 3631 O O . GLU B 1 216 ? 9.289 30.172 2.15 1 90.19 216 GLU B O 1
ATOM 3636 N N . THR B 1 217 ? 10.227 28.266 1.677 1 87.25 217 THR B N 1
ATOM 3637 C CA . THR B 1 217 ? 10.125 27.75 3.035 1 87.25 217 THR B CA 1
ATOM 3638 C C . THR B 1 217 ? 10.93 28.609 4.008 1 87.25 217 THR B C 1
ATOM 3640 O O . THR B 1 217 ? 10.461 28.922 5.102 1 87.25 217 THR B O 1
ATOM 3643 N N . ASN B 1 218 ? 12.094 28.922 3.543 1 87.5 218 ASN B N 1
ATOM 3644 C CA . ASN B 1 218 ? 12.938 29.75 4.398 1 87.5 218 ASN B CA 1
ATOM 3645 C C . ASN B 1 218 ? 12.344 31.141 4.613 1 87.5 218 ASN B C 1
ATOM 3647 O O . ASN B 1 218 ? 12.477 31.719 5.691 1 87.5 218 ASN B O 1
ATOM 3651 N N . ALA B 1 219 ? 11.758 31.609 3.555 1 91.81 219 ALA B N 1
ATOM 3652 C CA . ALA B 1 219 ? 11.047 32.875 3.713 1 91.81 219 ALA B CA 1
ATOM 3653 C C . ALA B 1 219 ? 9.953 32.75 4.773 1 91.81 219 ALA B C 1
ATOM 3655 O O . ALA B 1 219 ? 9.812 33.656 5.621 1 91.81 219 ALA B O 1
ATOM 3656 N N . ALA B 1 220 ? 9.289 31.656 4.652 1 89.75 220 ALA B N 1
ATOM 3657 C CA . ALA B 1 220 ? 8.227 31.422 5.633 1 89.75 220 ALA B CA 1
ATOM 3658 C C . ALA B 1 220 ? 8.797 31.312 7.043 1 89.75 220 ALA B C 1
ATOM 3660 O O . ALA B 1 220 ? 8.242 31.859 7.996 1 89.75 220 ALA B O 1
ATOM 3661 N N . LYS B 1 221 ? 9.844 30.609 7.137 1 87.5 221 LYS B N 1
ATOM 3662 C CA . LYS B 1 221 ? 10.508 30.406 8.422 1 87.5 221 LYS B CA 1
ATOM 3663 C C . LYS B 1 221 ? 10.914 31.734 9.039 1 87.5 221 LYS B C 1
ATOM 3665 O O . LYS B 1 221 ? 10.664 31.984 10.219 1 87.5 221 LYS B O 1
ATOM 3670 N N . VAL B 1 222 ? 11.508 32.562 8.25 1 89.06 222 VAL B N 1
ATOM 3671 C CA . VAL B 1 222 ? 11.953 33.875 8.703 1 89.06 222 VAL B CA 1
ATOM 3672 C C . VAL B 1 222 ? 10.75 34.719 9.117 1 89.06 222 VAL B C 1
ATOM 3674 O O . VAL B 1 222 ? 10.781 35.375 10.148 1 89.06 222 VAL B O 1
ATOM 3677 N N . ALA B 1 223 ? 9.781 34.625 8.312 1 89.94 223 ALA B N 1
ATOM 3678 C CA . ALA B 1 223 ? 8.578 35.406 8.625 1 89.94 223 ALA B CA 1
ATOM 3679 C C . ALA B 1 223 ? 7.984 35 9.969 1 89.94 223 ALA B C 1
ATOM 3681 O O . ALA B 1 223 ? 7.602 35.844 10.773 1 89.94 223 ALA B O 1
ATOM 3682 N N . LEU B 1 224 ? 7.965 33.719 10.203 1 87.31 224 LEU B N 1
ATOM 3683 C CA . LEU B 1 224 ? 7.422 33.188 11.445 1 87.31 224 LEU B CA 1
ATOM 3684 C C . LEU B 1 224 ? 8.234 33.656 12.641 1 87.31 224 LEU B C 1
ATOM 3686 O O . LEU B 1 224 ? 7.672 34.031 13.68 1 87.31 224 LEU B O 1
ATOM 3690 N N . GLN B 1 225 ? 9.492 33.625 12.445 1 82.56 225 GLN B N 1
ATOM 3691 C CA . GLN B 1 225 ? 10.391 34.094 13.5 1 82.56 225 GLN B CA 1
ATOM 3692 C C . GLN B 1 225 ? 10.156 35.562 13.828 1 82.56 225 GLN B C 1
ATOM 3694 O O . GLN B 1 225 ? 10.211 35.969 14.992 1 82.56 225 GLN B O 1
ATOM 3699 N N . GLN B 1 226 ? 9.898 36.281 12.859 1 83 226 GLN B N 1
ATOM 3700 C CA . GLN B 1 226 ? 9.656 37.688 13.031 1 83 226 GLN B CA 1
ATOM 3701 C C . GLN B 1 226 ? 8.344 37.938 13.766 1 83 226 GLN B C 1
ATOM 3703 O O . GLN B 1 226 ? 8.242 38.875 14.586 1 83 226 GLN B O 1
ATOM 3708 N N . PHE B 1 227 ? 7.395 37.188 13.477 1 80.75 227 PHE B N 1
ATOM 3709 C CA . PHE B 1 227 ? 6.113 37.312 14.164 1 80.75 227 PHE B CA 1
ATOM 3710 C C . PHE B 1 227 ? 6.227 36.875 15.617 1 80.75 227 PHE B C 1
ATOM 3712 O O . PHE B 1 227 ? 5.582 37.469 16.5 1 80.75 227 PHE B O 1
ATOM 3719 N N . GLU B 1 228 ? 6.91 35.844 15.836 1 72.06 228 GLU B N 1
ATOM 3720 C CA . GLU B 1 228 ? 7.102 35.344 17.203 1 72.06 228 GLU B CA 1
ATOM 3721 C C . GLU B 1 228 ? 7.883 36.344 18.047 1 72.06 228 GLU B C 1
ATOM 3723 O O . GLU B 1 228 ? 7.574 36.531 19.219 1 72.06 228 GLU B O 1
ATOM 3728 N N . ASN B 1 229 ? 8.875 36.906 17.469 1 64.94 229 ASN B N 1
ATOM 3729 C CA . ASN B 1 229 ? 9.672 37.906 18.172 1 64.94 229 ASN B CA 1
ATOM 3730 C C . ASN B 1 229 ? 8.891 39.219 18.391 1 64.94 229 ASN B C 1
ATOM 3732 O O . ASN B 1 229 ? 9.141 39.938 19.344 1 64.94 229 ASN B O 1
ATOM 3736 N N . SER B 1 230 ? 8.102 39.531 17.453 1 58.12 230 SER B N 1
ATOM 3737 C CA . SER B 1 230 ? 7.289 40.719 17.641 1 58.12 230 SER B CA 1
ATOM 3738 C C . SER B 1 230 ? 6.309 40.531 18.797 1 5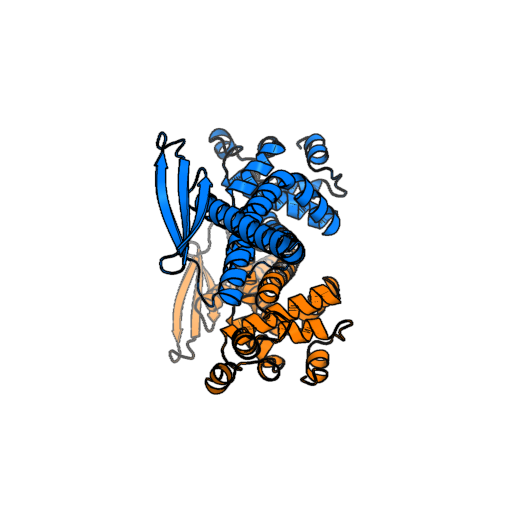8.12 230 SER B C 1
ATOM 3740 O O . SER B 1 230 ? 5.988 41.5 19.5 1 58.12 230 SER B O 1
ATOM 3742 N N . PHE B 1 231 ? 5.793 39.469 19.141 1 52.12 231 PHE B N 1
ATOM 3743 C CA . PHE B 1 231 ? 4.949 39.25 20.297 1 52.12 231 PHE B CA 1
ATOM 3744 C C . PHE B 1 231 ? 5.77 39.312 21.578 1 52.12 231 PHE B C 1
ATOM 3746 O O . PHE B 1 231 ? 5.277 39.719 22.625 1 52.12 231 PHE B O 1
ATOM 3753 N N . THR B 1 232 ? 6.898 38.812 21.531 1 48.78 232 THR B N 1
ATOM 3754 C CA . THR B 1 232 ? 7.715 38.906 22.734 1 48.78 232 THR B CA 1
ATOM 3755 C C . THR B 1 232 ? 8.055 40.375 23.031 1 48.78 232 THR B C 1
ATOM 3757 O O . THR B 1 232 ? 8.148 40.75 24.203 1 48.78 232 THR B O 1
ATOM 3760 N N . ASP B 1 233 ? 8.328 41.094 22.062 1 45.94 233 ASP B N 1
ATOM 3761 C CA . ASP B 1 233 ? 8.656 42.469 22.359 1 45.94 233 ASP B CA 1
ATOM 3762 C C . ASP B 1 233 ? 7.426 43.25 22.828 1 45.94 233 ASP B C 1
ATOM 3764 O O . ASP B 1 233 ? 7.539 44.219 23.594 1 45.94 233 ASP B O 1
ATOM 3768 N N . GLU B 1 234 ? 6.289 43.031 22.422 1 44.5 234 GLU B N 1
ATOM 3769 C CA . GLU B 1 234 ? 5.137 43.75 22.906 1 44.5 234 GLU B CA 1
ATOM 3770 C C . GLU B 1 234 ? 4.77 43.344 24.328 1 44.5 234 GLU B C 1
ATOM 3772 O O . GLU B 1 234 ? 4.168 44.125 25.078 1 44.5 234 GLU B O 1
ATOM 3777 N N . ASP B 1 235 ? 4.957 42.125 24.609 1 42 235 ASP B N 1
ATOM 3778 C CA . ASP B 1 235 ? 4.672 41.812 26.016 1 42 235 ASP B CA 1
ATOM 3779 C C . ASP B 1 235 ? 5.691 42.469 26.938 1 42 235 ASP B C 1
ATOM 3781 O O . ASP B 1 235 ? 5.527 42.469 28.156 1 42 235 ASP B O 1
ATOM 3785 N N . ASN B 1 236 ? 6.887 42.688 26.469 1 37.31 236 ASN B N 1
ATOM 3786 C CA . ASN B 1 236 ? 7.781 43.375 27.391 1 37.31 236 ASN B CA 1
ATOM 3787 C C . ASN B 1 236 ? 7.492 44.875 27.422 1 37.31 236 ASN B C 1
ATOM 3789 O O . ASN B 1 236 ? 8.281 45.656 27.969 1 37.31 236 ASN B O 1
ATOM 3793 N N . ILE B 1 237 ? 6.617 45.406 26.578 1 32.09 237 ILE B N 1
ATOM 3794 C CA . ILE B 1 237 ? 6.23 46.781 26.875 1 32.09 237 ILE B CA 1
ATOM 3795 C C . ILE B 1 237 ? 5.023 46.781 27.812 1 32.09 237 ILE B C 1
ATOM 3797 O O . ILE B 1 237 ? 4.105 46 27.656 1 32.09 237 ILE B O 1
#

Sequence (474 aa):
MLDLTELENSLGVKFEQPSLLEQALIHTSWVNENPNHSSGSNERMEFLGDAVLGVIFADRLYHDFPDIQEGDLTRFRSLLVRRESLVRVALGINLGKYLYLGRGEDVSKGRFKPANLAGAFEAVLAAIYIDKGMDVTREVIFRLFKTEMERVQTLSSNIDYKSRLQELIQAQLQLTPRYRITNFSGPEHNRLFIAEVYAEDRVFAEGSGRSKKEAETNAAKVALQQFENSFTDEDNIMLDLTELENSLGVKFEQPSLLEQALIHTSWVNENPNHSSGSNERMEFLGDAVLGVIFADRLYHDFPDIQEGDLTRFRSLLVRRESLVRVALGINLGKYLYLGRGEDVSKGRFKPANLAGAFEAVLAAIYIDKGMDVTREVIFRLFKTEMERVQTLSSNIDYKSRLQELIQAQLQLTPRYRITNFSGPEHNRLFIAEVYAEDRVFAEGSGRSKKEAETNAAKVALQQFENSFTDEDNI

Organism: Dehalococcoides mccartyi (strain CBDB1) (NCBI:txid255470)

Foldseek 3Di:
DDDCVLVCVLLVHDFPDVVLLLQLQEAQQLCVVVVVDPRHHLQVLLVVLLVLLLVLLLVVLVVVQVPDDPVLSVVLSCLCLPLVNQLVLLVVSQVLVSHRHHPVCVVVVVSNDSVSSSSSSSSNLSSCCVGPNSVSSSVSSCVSCVVSVVVSVVVSLLVCLQVVLQVVCCVPVVFGKDKDFDDWDDDPVQIKTKMFIATDPGTQAIAIDSDSSRRRSRNSVVSVVVVVVVVVVVVVD/DDDCVLVCVLLVHDFPDVVLLLQLQEAQQLCVVVVVDPRHHLQVLLVVLLVLLLVLLLVVLVVVQVPDDPVLSVVLSCLCLPLVNQLVLLVVSQVLVSHRHHPVCVVVVVSNDSVSSSSSSSSNLSSCCVGPNSVSSSVSSCVSCVVSVVVSVVVSLLVCLQVVLQVVCCVPVVFGKDKDFDDWDDDPQQIKTKMFIDTDPGTQAIAIDSDSSRRRSRNSVVSVVVVVVVVVVVVVD

InterPro domains:
  IPR000999 Ribonuclease III domain [PF14622] (18-144)
  IPR000999 Ribonuclease III domain [PS00517] (43-51)
  IPR000999 Ribonuclease III domain [PS50142] (4-133)
  IPR000999 Ribonuclease III domain [SM00535] (19-154)
  IPR000999 Ribonuclease III domain [cd00593] (19-150)
  IPR011907 Ribonuclease III [MF_00104] (7-224)
  IPR011907 Ribonuclease III [TIGR02191] (8-226)
  IPR014720 Double-stranded RNA-binding domain [PF00035] (161-226)
  IPR014720 Double-stranded RNA-binding domain [PS5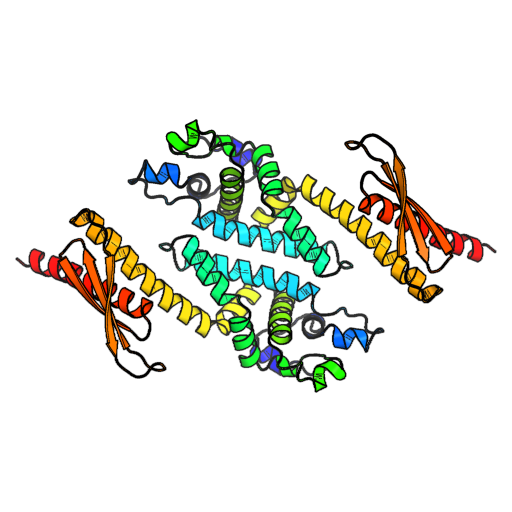0137] (160-229)
  IPR014720 Double-stranded RNA-binding domain [SM00358] (161-228)
  IPR036389 Ribonuclease III, endonuclease domain superfamily [G3DSA:1.10.1520.10] (1-154)
  IPR036389 Ribonuclease III, endonuclease domain superfamily [SSF69065] (3-163)

Solvent-accessible surface area (backbone atoms only — not comparable to full-atom values): 24148 Å² total; per-residue (Å²): 130,83,83,56,64,65,52,28,58,70,56,69,49,83,69,87,53,58,64,44,54,54,34,14,29,25,35,61,54,26,38,73,75,35,71,83,51,84,66,61,45,17,54,54,33,20,54,35,10,49,29,49,54,45,27,53,45,35,51,48,46,55,66,75,40,74,85,60,53,45,71,54,52,52,51,49,45,48,57,59,70,30,58,70,44,35,27,55,46,26,57,74,60,50,46,40,79,64,50,38,58,15,70,70,46,46,74,70,45,40,50,71,33,56,68,51,31,24,40,32,45,24,3,39,48,24,27,39,31,74,67,66,28,64,70,55,36,48,54,40,50,54,62,65,38,44,68,60,50,51,53,48,51,54,52,48,53,34,50,47,25,42,53,52,36,34,52,50,38,31,73,73,65,71,40,66,65,42,75,45,76,76,47,71,44,71,54,91,94,60,31,39,25,31,14,34,28,26,40,92,90,43,75,67,25,62,15,57,26,76,37,68,67,48,2,41,21,34,4,23,42,46,28,44,51,51,55,56,50,51,52,53,54,53,68,74,97,130,82,84,56,63,65,52,27,60,70,54,71,46,82,69,88,52,57,64,41,53,53,34,15,28,24,35,60,57,25,38,74,74,36,71,82,52,86,67,61,46,16,53,53,34,19,54,36,10,48,29,49,53,45,26,52,44,33,52,48,48,56,66,75,40,76,83,60,52,42,69,54,51,52,50,50,44,49,57,60,70,30,58,70,44,35,27,54,45,26,56,72,58,50,48,42,79,66,50,39,58,16,70,70,46,46,74,70,44,38,53,70,33,55,70,51,33,25,40,32,46,24,3,38,47,26,27,40,30,73,67,65,29,64,69,55,37,46,54,39,49,55,62,65,38,43,68,61,50,51,53,47,52,55,53,49,53,36,50,47,25,40,52,51,38,34,53,51,38,31,73,73,66,69,40,65,65,44,73,46,76,76,47,71,44,70,54,89,92,60,31,37,25,30,14,34,28,25,39,93,91,45,75,66,26,60,16,58,24,77,39,69,66,46,2,41,22,34,4,23,40,45,29,44,52,50,54,55,50,51,51,54,53,53,68,72,97

Nearest PDB structures (foldseek):
  1o0w-assembly1_A  TM=6.244E-01  e=2.914E-19  Thermotoga maritima
  7r97-assembly1_B  TM=6.219E-01  e=2.476E-17  Escherichia coli K-12
  2a11-assembly1_A-2  TM=9.406E-01  e=6.517E-12  Mycobacterium tuberculosis
  3n3w-assembly1_B  TM=9.515E-01  e=5.126E-11  Campylobacter jejuni subsp. jejuni NCTC 11168 = ATCC 700819
  3o2r-assembly2_D  TM=9.684E-01  e=8.699E-11  Campylobacter jejuni subsp. jejuni NCTC 11168 = ATCC 700819

pLDDT: mean 90.36, std 11.61, range [31.36, 98.94]

Secondary structure (DSSP, 8-state):
----HHHHHHHT---SSHHHHHHHTB-HHHHHH-TT--S--SHHHHHHHHHHHHHHHHHHHHHH-TTS-HHHHHHHHHHHHSHHHHHHHHHHTTGGGG-B--HHHHHTTGGG-HHHHHHHHHHHHHHHHHHH-HHHHHHHHHHHTHHHHHHHHHHHHHHHHHHHHHHHHHHHHS---EEEEEEEES-GGGPEEEEEEEETTEEEEEEEESSHHHHHHHHHHHHHHHHHHHHHHHHT-/----HHHHHHHT---SSHHHHHHHTB-HHHHHH-TT--S--SHHHHHHHHHHHHHHHHHHHHHH-TTS-HHHHHHHHHHHHSHHHHHHHHHHTTGGGG-B--HHHHHTTGGG-HHHHHHHHHHHHHHHHHHH-HHHHHHHHHHHTHHHHHHHHHHHHHHHHHHHHHHHHHHHHS---EEEEEEEES-GGGPEEEEEEEETTEEEEEEEESSHHHHHHHHHHHHHHHHHHHHHHHHT-

Radius of gyration: 27.94 Å; Cα contacts (8 Å, |Δi|>4): 728; chains: 2; bounding box: 56×98×62 Å